Protein AF-A0A2R6CRS8-F1 (afdb_monomer_lite)

Secondary structure (DSSP, 8-state):
--HHHHHHHHHHHHTS-HHHHGGGHHHHHHHHT-S-HHHHHHHHHHHHHHHHH-HHHHGGGHHHHHTTTT-TTTHHHHHHHHHHHHHH-HHHHHTTHHHHHTTTTS-HHHHHHHHHHHHHHHHHHGGGT-SHHHHHHHHHGGG-S-HHHHHHHHHHHHHHHHH-HHHHHTTHHHHHGGGG-SSHHHHHHHHHHHHHHHTT--HHHHHTHHHHHHHHHSS-HHHHHHHHHHHHHHHHGGGT--HHHHHHHHHGGG-S-HHHHHHHHHHHHHHHHH-HHHHGGGHHHHHHHTT-S-HHHHHHHHHHHHHHHHH-HHHHHHHHHHHHHHHH-TTTSS---SS-HHHHHHHTT-TTS-HHHHHTTTTTS------PPPP------HHHHHHHHHHHHHHHHHHHHHHHHHT-TT-PPPS------GGGS-----S-----S--TTTHHHHHHHHHHHGGGSS------------------------

Structure (mmCIF, N/CA/C/O backbone):
data_AF-A0A2R6CRS8-F1
#
_entry.id   AF-A0A2R6CRS8-F1
#
loop_
_atom_site.group_PDB
_atom_site.id
_atom_site.type_symbol
_atom_site.label_atom_id
_atom_site.label_alt_id
_atom_site.label_comp_id
_atom_site.label_asym_id
_atom_site.label_entity_id
_atom_site.label_seq_id
_atom_site.pdbx_PDB_ins_code
_atom_site.Cartn_x
_atom_site.Cartn_y
_atom_site.Cartn_z
_atom_site.occupancy
_atom_site.B_iso_or_equiv
_atom_site.auth_seq_id
_atom_site.auth_comp_id
_atom_site.auth_asym_id
_atom_site.auth_atom_id
_atom_site.pdbx_PDB_model_num
ATOM 1 N N . MET A 1 1 ? 23.807 -3.954 -45.422 1.00 42.84 1 MET A N 1
ATOM 2 C CA . MET A 1 1 ? 25.279 -4.077 -45.548 1.00 42.84 1 MET A CA 1
ATOM 3 C C . MET A 1 1 ? 25.972 -2.813 -45.016 1.00 42.84 1 MET A C 1
ATOM 5 O O . MET A 1 1 ? 26.896 -2.322 -45.645 1.00 42.84 1 MET A O 1
ATOM 9 N N . ASP A 1 2 ? 25.544 -2.309 -43.849 1.00 54.00 2 ASP A N 1
ATOM 10 C CA . ASP A 1 2 ? 26.204 -1.188 -43.146 1.00 54.00 2 ASP A CA 1
ATOM 11 C C . ASP A 1 2 ? 26.157 -1.371 -41.610 1.00 54.00 2 ASP A C 1
ATOM 13 O O . ASP A 1 2 ? 26.071 -0.426 -40.834 1.00 54.00 2 ASP A O 1
ATOM 17 N N . THR A 1 3 ? 26.162 -2.630 -41.156 1.00 57.16 3 THR A N 1
ATOM 18 C CA . THR A 1 3 ? 26.151 -2.992 -39.726 1.00 57.16 3 THR A CA 1
ATOM 19 C C . THR A 1 3 ? 27.452 -2.573 -39.031 1.00 57.16 3 THR A C 1
ATOM 21 O O . THR A 1 3 ? 27.428 -2.092 -37.903 1.00 57.16 3 THR A O 1
ATOM 24 N N . ASN A 1 4 ? 28.584 -2.619 -39.746 1.00 68.69 4 ASN A N 1
ATOM 25 C CA . ASN A 1 4 ? 29.883 -2.186 -39.218 1.00 68.69 4 ASN A CA 1
ATOM 26 C C . ASN A 1 4 ? 29.952 -0.684 -38.888 1.00 68.69 4 ASN A C 1
ATOM 28 O O . ASN A 1 4 ? 30.675 -0.312 -37.968 1.00 68.69 4 ASN A O 1
ATOM 32 N N . GLY A 1 5 ? 29.235 0.179 -39.620 1.00 87.19 5 GLY A N 1
ATOM 33 C CA . GLY A 1 5 ? 29.250 1.624 -39.374 1.00 87.19 5 GLY A CA 1
ATOM 34 C C . GLY A 1 5 ? 28.521 2.000 -38.084 1.00 87.19 5 GLY A C 1
ATOM 35 O O . GLY A 1 5 ? 29.051 2.750 -37.266 1.00 87.19 5 GLY A O 1
ATOM 36 N N . ARG A 1 6 ? 27.332 1.424 -37.868 1.00 90.00 6 ARG A N 1
ATOM 37 C CA . ARG A 1 6 ? 26.529 1.660 -36.657 1.00 90.00 6 ARG A CA 1
ATOM 38 C C . ARG A 1 6 ? 27.165 1.062 -35.404 1.00 90.00 6 ARG A C 1
ATOM 40 O O . ARG A 1 6 ? 27.171 1.729 -34.376 1.00 90.00 6 ARG A O 1
ATOM 47 N N . GLY A 1 7 ? 27.759 -0.131 -35.509 1.00 93.25 7 GLY A N 1
ATOM 48 C CA . GLY A 1 7 ? 28.529 -0.744 -34.419 1.00 93.25 7 GLY A CA 1
ATOM 49 C C . GLY A 1 7 ? 29.692 0.138 -33.960 1.00 93.25 7 GLY A C 1
ATOM 50 O O . GLY A 1 7 ? 29.780 0.496 -32.793 1.00 93.25 7 GLY A O 1
ATOM 51 N N . HIS A 1 8 ? 30.530 0.595 -34.896 1.00 94.12 8 HIS A N 1
ATOM 52 C CA . HIS A 1 8 ? 31.621 1.512 -34.554 1.00 94.12 8 HIS A CA 1
ATOM 53 C C . HIS A 1 8 ? 31.106 2.825 -33.952 1.00 94.12 8 HIS A C 1
ATOM 55 O O . HIS A 1 8 ? 31.715 3.385 -33.043 1.00 94.12 8 HIS A O 1
ATOM 61 N N . ARG A 1 9 ? 29.976 3.334 -34.455 1.00 96.06 9 ARG A N 1
ATOM 62 C CA . ARG A 1 9 ? 29.412 4.592 -33.977 1.00 96.06 9 ARG A CA 1
ATOM 63 C C . ARG A 1 9 ? 28.880 4.496 -32.550 1.00 96.06 9 ARG A C 1
ATOM 65 O O . ARG A 1 9 ? 29.145 5.401 -31.764 1.00 96.06 9 ARG A O 1
ATOM 72 N N . VAL A 1 10 ? 28.172 3.423 -32.198 1.00 96.69 10 VAL A N 1
ATOM 73 C CA . VAL A 1 10 ? 27.694 3.245 -30.819 1.00 96.69 10 VAL A CA 1
ATOM 74 C C . VAL A 1 10 ? 28.866 3.072 -29.845 1.00 96.69 10 VAL A C 1
ATOM 76 O O . VAL A 1 10 ? 28.826 3.616 -28.745 1.00 96.69 10 VAL A O 1
ATOM 79 N N . ASP A 1 11 ? 29.968 2.445 -30.276 1.00 97.00 11 ASP A N 1
ATOM 80 C CA . ASP A 1 11 ? 31.195 2.346 -29.475 1.00 97.00 11 ASP A CA 1
ATOM 81 C C . ASP A 1 11 ? 31.885 3.707 -29.278 1.00 97.00 11 ASP A C 1
ATOM 83 O O . ASP A 1 11 ? 32.379 4.005 -28.188 1.00 97.00 11 ASP A O 1
ATOM 87 N N . GLU A 1 12 ? 31.899 4.570 -30.302 1.00 96.88 12 GLU A N 1
ATOM 88 C CA . GLU A 1 12 ? 32.390 5.947 -30.165 1.00 96.88 12 GLU A CA 1
ATOM 89 C C . GLU A 1 12 ? 31.556 6.750 -29.164 1.00 96.88 12 GLU A C 1
ATOM 91 O O . GLU A 1 12 ? 32.117 7.474 -28.338 1.00 96.88 12 GLU A O 1
ATOM 96 N N . LEU A 1 13 ? 30.227 6.626 -29.232 1.00 97.06 13 LEU A N 1
ATOM 97 C CA . LEU A 1 13 ? 29.319 7.290 -28.296 1.00 97.06 13 LEU A CA 1
ATOM 98 C C . LEU A 1 13 ? 29.520 6.766 -26.872 1.00 97.06 13 LEU A C 1
ATOM 100 O O . LEU A 1 13 ? 29.552 7.562 -25.936 1.00 97.06 13 LEU A O 1
ATOM 104 N N . ALA A 1 14 ? 29.763 5.464 -26.711 1.00 96.62 14 ALA A N 1
ATOM 105 C CA . ALA A 1 14 ? 30.036 4.853 -25.415 1.00 96.62 14 ALA A CA 1
ATOM 106 C C . ALA A 1 14 ? 31.331 5.346 -24.748 1.00 96.62 14 ALA A C 1
ATOM 108 O O . ALA A 1 14 ? 31.495 5.207 -23.538 1.00 96.62 14 ALA A O 1
ATOM 109 N N . ALA A 1 15 ? 32.259 5.930 -25.511 1.00 96.62 15 ALA A N 1
ATOM 110 C CA . ALA A 1 15 ? 33.464 6.547 -24.964 1.00 96.62 15 ALA A CA 1
ATOM 111 C C . ALA A 1 15 ? 33.233 7.980 -24.435 1.00 96.62 15 ALA A C 1
ATOM 113 O O . ALA A 1 15 ? 34.149 8.580 -23.861 1.00 96.62 15 ALA A O 1
ATOM 114 N N . LEU A 1 16 ? 32.045 8.561 -24.644 1.00 95.81 16 LEU A N 1
ATOM 115 C CA . LEU A 1 16 ? 31.703 9.903 -24.176 1.00 95.81 16 LEU A CA 1
ATOM 116 C C . LEU A 1 16 ? 31.185 9.880 -22.728 1.00 95.81 16 LEU A C 1
ATOM 118 O O . LEU A 1 16 ? 30.470 8.962 -22.341 1.00 95.81 16 LEU A O 1
ATOM 122 N N . PRO A 1 17 ? 31.478 10.916 -21.918 1.00 94.06 17 PRO A N 1
ATOM 123 C CA . PRO A 1 17 ? 30.814 11.082 -20.629 1.00 94.06 17 PRO A CA 1
ATOM 124 C C . PRO A 1 17 ? 29.327 11.450 -20.822 1.00 94.06 17 PRO A C 1
ATOM 126 O O . PRO A 1 17 ? 29.015 12.137 -21.805 1.00 94.06 17 PRO A O 1
ATOM 129 N N . PRO A 1 18 ? 28.431 11.132 -19.864 1.00 91.31 18 PRO A N 1
ATOM 130 C CA . PRO A 1 18 ? 26.984 11.376 -19.984 1.00 91.31 18 PRO A CA 1
ATOM 131 C C . PRO A 1 18 ? 26.621 12.823 -20.348 1.00 91.31 18 PRO A C 1
ATOM 133 O O . PRO A 1 18 ? 25.817 13.069 -21.247 1.00 91.31 18 PRO A O 1
ATOM 136 N N . SER A 1 19 ? 27.330 13.795 -19.765 1.00 92.38 19 SER A N 1
ATOM 137 C CA . SER A 1 19 ? 27.177 15.230 -20.076 1.00 92.38 19 SER A CA 1
ATOM 138 C C . SER A 1 19 ? 27.367 15.622 -21.546 1.00 92.38 19 SER A C 1
ATOM 140 O O . SER A 1 19 ? 26.847 16.657 -21.958 1.00 92.38 19 SER A O 1
ATOM 142 N N . ARG A 1 20 ? 28.120 14.837 -22.327 1.00 95.62 20 ARG A N 1
ATOM 143 C CA . ARG A 1 20 ? 28.264 15.009 -23.784 1.00 95.62 20 ARG A CA 1
ATOM 144 C C . ARG A 1 20 ? 27.374 14.052 -24.559 1.00 95.62 20 ARG A C 1
ATOM 146 O O . ARG A 1 20 ? 26.900 14.411 -25.627 1.00 95.62 20 ARG A O 1
ATOM 153 N N . LEU A 1 21 ? 27.155 12.853 -24.028 1.00 95.88 21 LEU A N 1
ATOM 154 C CA . LEU A 1 21 ? 26.283 11.856 -24.635 1.00 95.88 21 LEU A CA 1
ATOM 155 C C . LEU A 1 21 ? 24.846 12.375 -24.795 1.00 95.88 21 LEU A C 1
ATOM 157 O O . LEU A 1 21 ? 24.223 12.105 -25.815 1.00 95.88 21 LEU A O 1
ATOM 161 N N . ARG A 1 22 ? 24.358 13.196 -23.853 1.00 96.00 22 ARG A N 1
ATOM 162 C CA . ARG A 1 22 ? 23.029 13.829 -23.938 1.00 96.00 22 ARG A CA 1
ATOM 163 C C . ARG A 1 22 ? 22.803 14.628 -25.226 1.00 96.00 22 ARG A C 1
ATOM 165 O O . ARG A 1 22 ? 21.692 14.659 -25.739 1.00 96.00 22 ARG A O 1
ATOM 172 N N . ASP A 1 23 ? 23.859 15.229 -25.781 1.00 96.88 23 ASP A N 1
ATOM 173 C CA . ASP A 1 23 ? 23.777 16.012 -27.022 1.00 96.88 23 ASP A CA 1
ATOM 174 C C . ASP A 1 23 ? 23.562 15.104 -28.256 1.00 96.88 23 ASP A C 1
ATOM 176 O O . ASP A 1 23 ? 23.258 15.590 -29.346 1.00 96.88 23 ASP A O 1
ATOM 180 N N . HIS A 1 24 ? 23.692 13.784 -28.078 1.00 96.75 24 HIS A N 1
ATOM 181 C CA . HIS A 1 24 ? 23.498 12.734 -29.077 1.00 96.75 24 HIS A CA 1
ATOM 182 C C . HIS A 1 24 ? 22.247 11.876 -28.816 1.00 96.75 24 HIS A C 1
ATOM 184 O O . HIS A 1 24 ? 22.113 10.813 -29.416 1.00 96.75 24 HIS A O 1
ATOM 190 N N . ALA A 1 25 ? 21.310 12.313 -27.966 1.00 95.56 25 ALA A N 1
ATOM 191 C CA . ALA A 1 25 ? 20.121 11.526 -27.617 1.00 95.56 25 ALA A CA 1
ATOM 192 C C . ALA A 1 25 ? 19.323 11.058 -28.850 1.00 95.56 25 ALA A C 1
ATOM 194 O O . ALA A 1 25 ? 19.067 9.868 -29.002 1.00 95.56 25 ALA A O 1
ATOM 195 N N . SER A 1 26 ? 19.025 11.958 -29.794 1.00 96.00 26 SER A N 1
ATOM 196 C CA . SER A 1 26 ? 18.322 11.593 -31.038 1.00 96.00 26 SER A CA 1
ATOM 197 C C . SER A 1 26 ? 19.063 10.528 -31.858 1.00 96.00 26 SER A C 1
ATOM 199 O O . SER A 1 26 ? 18.422 9.696 -32.488 1.00 96.00 26 SER A O 1
ATOM 201 N N . GLU A 1 27 ? 20.400 10.536 -31.844 1.00 97.06 27 GLU A N 1
ATOM 202 C CA . GLU A 1 27 ? 21.208 9.523 -32.531 1.00 97.06 27 GLU A CA 1
ATOM 203 C C . GLU A 1 27 ? 21.119 8.165 -31.816 1.00 97.06 27 GLU A C 1
ATOM 205 O O . GLU A 1 27 ? 21.070 7.130 -32.477 1.00 97.06 27 GLU A O 1
ATOM 210 N N . LEU A 1 28 ? 21.031 8.149 -30.480 1.00 97.25 28 LEU A N 1
ATOM 211 C CA . LEU A 1 28 ? 20.772 6.923 -29.717 1.00 97.25 28 LEU A CA 1
ATOM 212 C C . LEU A 1 28 ? 19.393 6.329 -30.039 1.00 97.25 28 LEU A C 1
ATOM 214 O O . LEU A 1 28 ? 19.295 5.112 -30.177 1.00 97.25 28 LEU A O 1
ATOM 218 N N . GLY A 1 29 ? 18.360 7.156 -30.240 1.00 96.19 29 GLY A N 1
ATOM 219 C CA . GLY A 1 29 ? 17.036 6.695 -30.689 1.00 96.19 29 GLY A CA 1
ATOM 220 C C . GLY A 1 29 ? 17.081 5.960 -32.036 1.00 96.19 29 GLY A C 1
ATOM 221 O O . GLY A 1 29 ? 16.551 4.854 -32.178 1.00 96.19 29 GLY A O 1
ATOM 222 N N . ASP A 1 30 ? 17.814 6.511 -33.009 1.00 96.44 30 ASP A N 1
ATOM 223 C CA . ASP A 1 30 ? 18.028 5.856 -34.307 1.00 96.44 30 ASP A CA 1
ATOM 224 C C . ASP A 1 30 ? 18.774 4.513 -34.165 1.00 96.44 30 ASP A C 1
ATOM 226 O O . ASP A 1 30 ? 18.498 3.554 -34.896 1.00 96.44 30 ASP A O 1
ATOM 230 N N . LEU A 1 31 ? 19.727 4.428 -33.228 1.00 96.81 31 LEU A N 1
ATOM 231 C CA . LEU A 1 31 ? 20.502 3.213 -32.957 1.00 96.81 31 LEU A CA 1
ATOM 232 C C . LEU A 1 31 ? 19.682 2.143 -32.216 1.00 96.81 31 LEU A C 1
ATOM 234 O O . LEU A 1 31 ? 19.836 0.961 -32.525 1.00 96.81 31 LEU A O 1
ATOM 238 N N . LEU A 1 32 ? 18.761 2.532 -31.329 1.00 95.94 32 LEU A N 1
ATOM 239 C CA . LEU A 1 32 ? 17.787 1.624 -30.703 1.00 95.94 32 LEU A CA 1
ATOM 240 C C . LEU A 1 32 ? 16.863 0.955 -31.732 1.00 95.94 32 LEU A C 1
ATOM 242 O O . LEU A 1 32 ? 16.411 -0.174 -31.534 1.00 95.94 32 LEU A O 1
ATOM 246 N N . SER A 1 33 ? 16.618 1.621 -32.859 1.00 93.50 33 SER A N 1
ATOM 247 C CA . SER A 1 33 ? 15.829 1.095 -33.980 1.00 93.50 33 SER A CA 1
ATOM 248 C C . SER A 1 33 ? 16.665 0.292 -34.994 1.00 93.50 33 SER A C 1
ATOM 250 O O . SER A 1 33 ? 16.203 -0.008 -36.097 1.00 93.50 33 SER A O 1
ATOM 252 N N . SER A 1 34 ? 17.926 -0.023 -34.678 1.00 94.12 34 SER A N 1
ATOM 253 C CA . SER A 1 34 ? 18.811 -0.792 -35.559 1.00 94.12 34 SER A CA 1
ATOM 254 C C . SER A 1 34 ? 18.384 -2.258 -35.672 1.00 94.12 34 SER A C 1
ATOM 256 O O . SER A 1 34 ? 17.969 -2.858 -34.698 1.00 94.12 34 SER A O 1
ATOM 258 N N . GLU A 1 35 ? 18.572 -2.885 -36.837 1.00 91.31 35 GLU A N 1
ATOM 259 C CA . GLU A 1 35 ? 18.351 -4.336 -37.006 1.00 91.31 35 GLU A CA 1
ATOM 260 C C . GLU A 1 35 ? 19.465 -5.197 -36.375 1.00 91.31 35 GLU A C 1
ATOM 262 O O . GLU A 1 35 ? 19.386 -6.423 -36.391 1.00 91.31 35 GLU A O 1
ATOM 267 N N . ASP A 1 36 ? 20.541 -4.569 -35.890 1.00 94.06 36 ASP A N 1
ATOM 268 C CA . ASP A 1 36 ? 21.691 -5.245 -35.287 1.00 94.06 36 ASP A CA 1
ATOM 269 C C . ASP A 1 36 ? 21.531 -5.318 -33.755 1.00 94.06 36 ASP A C 1
ATOM 271 O O . ASP A 1 36 ? 21.625 -4.268 -33.107 1.00 94.06 36 ASP A O 1
ATOM 275 N N . PRO A 1 37 ? 21.350 -6.519 -33.163 1.00 93.38 37 PRO A N 1
ATOM 276 C CA . PRO A 1 37 ? 21.131 -6.673 -31.724 1.00 93.38 37 PRO A CA 1
ATOM 277 C C . PRO A 1 37 ? 22.270 -6.119 -30.864 1.00 93.38 37 PRO A C 1
ATOM 279 O O . PRO A 1 37 ? 22.022 -5.609 -29.774 1.00 93.38 37 PRO A O 1
ATOM 282 N N . TYR A 1 38 ? 23.517 -6.171 -31.356 1.00 94.44 38 TYR A N 1
ATOM 283 C CA . TYR A 1 38 ? 24.654 -5.576 -30.647 1.00 94.44 38 TYR A CA 1
ATOM 284 C C . TYR A 1 38 ? 24.479 -4.064 -30.526 1.00 94.44 38 TYR A C 1
ATOM 286 O O . TYR A 1 38 ? 24.666 -3.494 -29.456 1.00 94.44 38 TYR A O 1
ATOM 294 N N . VAL A 1 39 ? 24.082 -3.418 -31.625 1.00 96.50 39 VAL A N 1
ATOM 295 C CA . VAL A 1 39 ? 23.875 -1.968 -31.659 1.00 96.50 39 VAL A CA 1
ATOM 296 C C . VAL A 1 39 ? 22.712 -1.568 -30.757 1.00 96.50 39 VAL A C 1
ATOM 298 O O . VAL A 1 39 ? 22.848 -0.594 -30.025 1.00 96.50 39 VAL A O 1
ATOM 301 N N . GLN A 1 40 ? 21.603 -2.314 -30.781 1.00 95.94 40 GLN A N 1
ATOM 302 C CA . GLN A 1 40 ? 20.441 -2.024 -29.936 1.00 95.94 40 GLN A CA 1
ATOM 303 C C . GLN A 1 40 ? 20.773 -2.165 -28.451 1.00 95.94 40 GLN A C 1
ATOM 305 O O . GLN A 1 40 ? 20.526 -1.235 -27.691 1.00 95.94 40 GLN A O 1
ATOM 310 N N . SER A 1 41 ? 21.387 -3.284 -28.054 1.00 96.38 41 SER A N 1
ATOM 311 C CA . SER A 1 41 ? 21.790 -3.523 -26.665 1.00 96.38 41 SER A CA 1
ATOM 312 C C . SER A 1 41 ? 22.776 -2.466 -26.189 1.00 96.38 41 SER A C 1
ATOM 314 O O . SER A 1 41 ? 22.548 -1.823 -25.167 1.00 96.38 41 SER A O 1
ATOM 316 N N . ARG A 1 42 ? 23.810 -2.176 -26.986 1.00 97.38 42 ARG A N 1
ATOM 317 C CA . ARG A 1 42 ? 24.795 -1.158 -26.623 1.00 97.38 42 ARG A CA 1
ATOM 318 C C . ARG A 1 42 ? 24.185 0.242 -26.545 1.00 97.38 42 ARG A C 1
ATOM 320 O O . ARG A 1 42 ? 24.579 1.022 -25.687 1.00 97.38 42 ARG A O 1
ATOM 327 N N . ALA A 1 43 ? 23.235 0.577 -27.418 1.00 97.88 43 ALA A N 1
ATOM 328 C CA . ALA A 1 43 ? 22.517 1.846 -27.351 1.00 97.88 43 ALA A CA 1
ATOM 329 C C . ALA A 1 43 ? 21.602 1.917 -26.119 1.00 97.88 43 ALA A C 1
ATOM 331 O O . ALA A 1 43 ? 21.568 2.956 -25.466 1.00 97.88 43 ALA A O 1
ATOM 332 N N . MET A 1 44 ? 20.917 0.825 -25.768 1.00 98.06 44 MET A N 1
ATOM 333 C CA . MET A 1 44 ? 20.068 0.753 -24.578 1.00 98.06 44 MET A CA 1
ATOM 334 C C . MET A 1 44 ? 20.881 0.941 -23.295 1.00 98.06 44 MET A C 1
ATOM 336 O O . MET A 1 44 ? 20.515 1.781 -22.482 1.00 98.06 44 MET A O 1
ATOM 340 N N . GLU A 1 45 ? 22.038 0.285 -23.157 1.00 97.19 45 GLU A N 1
ATOM 341 C CA . GLU A 1 45 ? 22.951 0.487 -22.017 1.00 97.19 45 GLU A CA 1
ATOM 342 C C . GLU A 1 45 ? 23.332 1.970 -21.835 1.00 97.19 45 GLU A C 1
ATOM 344 O O . GLU A 1 45 ? 23.377 2.496 -20.720 1.00 97.19 45 GLU A O 1
ATOM 349 N N . LEU A 1 46 ? 23.593 2.672 -22.943 1.00 98.12 46 LEU A N 1
ATOM 350 C CA . LEU A 1 46 ? 23.893 4.104 -22.927 1.00 98.12 46 LEU A CA 1
ATOM 351 C C . LEU A 1 46 ? 22.680 4.947 -22.527 1.00 98.12 46 LEU A C 1
ATOM 353 O O . LEU A 1 46 ? 22.842 5.943 -21.822 1.00 98.12 46 LEU A O 1
ATOM 357 N N . VAL A 1 47 ? 21.480 4.555 -22.954 1.00 98.19 47 VAL A N 1
ATOM 358 C CA . VAL A 1 47 ? 20.227 5.220 -22.585 1.00 98.19 47 VAL A CA 1
ATOM 359 C C . VAL A 1 47 ? 19.887 4.998 -21.109 1.00 98.19 47 VAL A C 1
ATOM 361 O O . VAL A 1 47 ? 19.475 5.957 -20.457 1.00 98.19 47 VAL A O 1
ATOM 364 N N . VAL A 1 48 ? 20.141 3.809 -20.550 1.00 97.31 48 VAL A N 1
ATOM 365 C CA . VAL A 1 48 ? 20.020 3.531 -19.107 1.00 97.31 48 VAL A CA 1
ATOM 366 C C . VAL A 1 48 ? 20.885 4.507 -18.314 1.00 97.31 48 VAL A C 1
ATOM 368 O O . VAL A 1 48 ? 20.354 5.277 -17.514 1.00 97.31 48 VAL A O 1
ATOM 371 N N . GLY A 1 49 ? 22.190 4.571 -18.602 1.00 96.06 49 GLY A N 1
ATOM 372 C CA . GLY A 1 49 ? 23.093 5.499 -17.909 1.00 96.06 49 GLY A CA 1
ATOM 373 C C . GLY A 1 49 ? 22.725 6.973 -18.120 1.00 96.06 49 GLY A C 1
ATOM 374 O O . GLY A 1 49 ? 22.846 7.790 -17.207 1.00 96.06 49 GLY A O 1
ATOM 375 N N . LEU A 1 50 ? 22.223 7.329 -19.307 1.00 96.56 50 LEU A N 1
ATOM 376 C CA . LEU A 1 50 ? 21.757 8.686 -19.580 1.00 96.56 50 LEU A CA 1
ATOM 377 C C . LEU A 1 50 ? 20.489 9.031 -18.790 1.00 96.56 50 LEU A C 1
ATOM 379 O O . LEU A 1 50 ? 20.353 10.174 -18.365 1.00 96.56 50 LEU A O 1
ATOM 383 N N . SER A 1 51 ? 19.594 8.069 -18.560 1.00 96.38 51 SER A N 1
ATOM 384 C CA . SER A 1 51 ? 18.358 8.289 -17.802 1.00 96.38 51 SER A CA 1
ATOM 385 C C . SER A 1 51 ? 18.622 8.633 -16.335 1.00 96.38 51 SER A C 1
ATOM 387 O O . SER A 1 51 ? 17.869 9.404 -15.752 1.00 96.38 51 SER A O 1
ATOM 389 N N . GLU A 1 52 ? 19.715 8.133 -15.754 1.00 93.25 52 GLU A N 1
ATOM 390 C CA . GLU A 1 52 ? 20.085 8.405 -14.360 1.00 93.25 52 GLU A CA 1
ATOM 391 C C . GLU A 1 52 ? 20.720 9.795 -14.174 1.00 93.25 52 GLU A C 1
ATOM 393 O O . GLU A 1 52 ? 20.497 10.451 -13.157 1.00 93.25 52 GLU A O 1
ATOM 398 N N . GLU A 1 53 ? 21.518 10.265 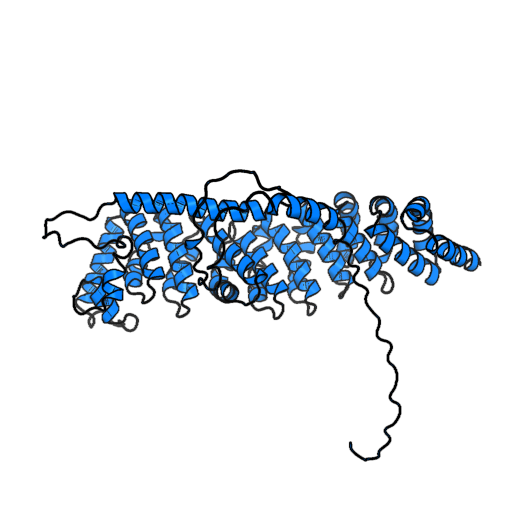-15.142 1.00 94.56 53 GLU A N 1
ATOM 399 C CA . GLU A 1 53 ? 22.248 11.541 -15.031 1.00 94.56 53 GLU A CA 1
ATOM 400 C C . GLU A 1 53 ? 21.563 12.720 -15.746 1.00 94.56 53 GLU A C 1
ATOM 402 O O . GLU A 1 53 ? 21.687 13.875 -15.322 1.00 94.56 53 GLU A O 1
ATOM 407 N N . HIS A 1 54 ? 20.869 12.445 -16.851 1.00 95.38 54 HIS A N 1
ATOM 408 C CA . HIS A 1 54 ? 20.236 13.421 -17.744 1.00 95.38 54 HIS A CA 1
ATOM 409 C C . HIS A 1 54 ? 18.880 12.909 -18.267 1.00 95.38 54 HIS A C 1
ATOM 411 O O . HIS A 1 54 ? 18.701 12.743 -19.481 1.00 95.38 54 HIS A O 1
ATOM 417 N N . PRO A 1 55 ? 17.902 12.663 -17.376 1.00 95.38 55 PRO A N 1
ATOM 418 C CA . PRO A 1 55 ? 16.601 12.120 -17.760 1.00 95.38 55 PRO A CA 1
ATOM 419 C C . PRO A 1 55 ? 15.844 13.021 -18.745 1.00 95.38 55 PRO A C 1
ATOM 421 O O . PRO A 1 55 ? 15.096 12.514 -19.576 1.00 95.38 55 PRO A O 1
ATOM 424 N N . ASP A 1 56 ? 16.096 14.336 -18.739 1.00 95.25 56 ASP A N 1
ATOM 425 C CA . ASP A 1 56 ? 15.543 15.292 -19.707 1.00 95.25 56 ASP A CA 1
ATOM 426 C C . ASP A 1 56 ? 15.863 14.925 -21.163 1.00 95.25 56 ASP A C 1
ATOM 428 O O . ASP A 1 56 ? 15.014 15.094 -22.036 1.00 95.25 56 ASP A O 1
ATOM 432 N N . ALA A 1 57 ? 17.055 14.383 -21.421 1.00 95.50 57 ALA A N 1
ATOM 433 C CA . ALA A 1 57 ? 17.478 13.981 -22.759 1.00 95.50 57 ALA A CA 1
ATOM 434 C C . ALA A 1 57 ? 16.828 12.668 -23.227 1.00 95.50 57 ALA A C 1
ATOM 436 O O . ALA A 1 57 ? 16.725 12.431 -24.429 1.00 95.50 57 ALA A O 1
ATOM 437 N N . VAL A 1 58 ? 16.386 11.818 -22.295 1.00 97.38 58 VAL A N 1
ATOM 438 C CA . VAL A 1 58 ? 15.782 10.510 -22.604 1.00 97.38 58 VAL A CA 1
ATOM 439 C C . VAL A 1 58 ? 14.266 10.605 -22.786 1.00 97.38 58 VAL A C 1
ATOM 441 O O . VAL A 1 58 ? 13.678 9.757 -23.449 1.00 97.38 58 VAL A O 1
ATOM 444 N N . VAL A 1 59 ? 13.616 11.658 -22.278 1.00 96.50 59 VAL A N 1
ATOM 445 C CA . VAL A 1 59 ? 12.166 11.877 -22.464 1.00 96.50 59 VAL A CA 1
ATOM 446 C C . VAL A 1 59 ? 11.764 11.864 -23.940 1.00 96.50 59 VAL A C 1
ATOM 448 O O . VAL A 1 59 ? 10.722 11.302 -24.284 1.00 96.50 59 VAL A O 1
ATOM 451 N N . ASP A 1 60 ? 12.594 12.440 -24.810 1.00 93.56 60 ASP A N 1
ATOM 452 C CA . ASP A 1 60 ? 12.348 12.474 -26.255 1.00 93.56 60 ASP A CA 1
ATOM 453 C C . ASP A 1 60 ? 12.547 11.105 -26.932 1.00 93.56 60 ASP A C 1
ATOM 455 O O . ASP A 1 60 ? 12.094 10.927 -28.057 1.00 93.56 60 ASP A O 1
ATOM 459 N N . LEU A 1 61 ? 13.169 10.139 -26.244 1.00 96.69 61 LEU A N 1
ATOM 460 C CA . LEU A 1 61 ? 13.413 8.767 -26.716 1.00 96.69 61 LEU A CA 1
ATOM 461 C C . LEU A 1 61 ? 12.392 7.757 -26.180 1.00 96.69 61 LEU A C 1
ATOM 463 O O . LEU A 1 61 ? 12.552 6.548 -26.344 1.00 96.69 61 LEU A O 1
ATOM 467 N N . LEU A 1 62 ? 11.360 8.2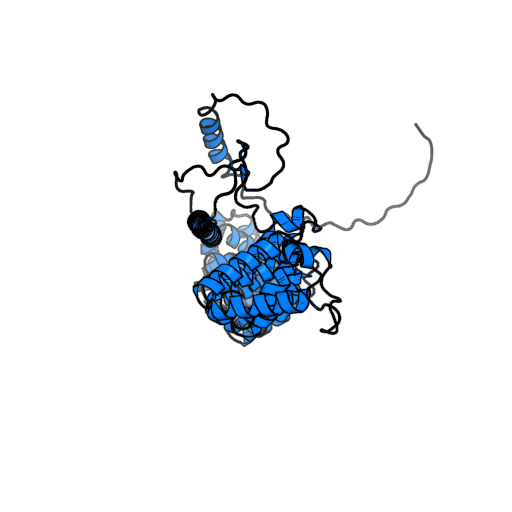20 -25.469 1.00 96.81 62 LEU A N 1
ATOM 468 C CA . LEU A 1 62 ? 10.415 7.332 -24.795 1.00 96.81 62 LEU A CA 1
ATOM 469 C C . LEU A 1 62 ? 9.671 6.401 -25.761 1.00 96.81 62 LEU A C 1
ATOM 471 O O . LEU A 1 62 ? 9.293 5.308 -25.350 1.00 96.81 62 LEU A O 1
ATOM 475 N N . ASP A 1 63 ? 9.440 6.799 -27.012 1.00 96.75 63 ASP A N 1
ATOM 476 C CA . ASP A 1 63 ? 8.768 5.932 -27.989 1.00 96.75 63 ASP A CA 1
ATOM 477 C C . ASP A 1 63 ? 9.683 4.779 -28.422 1.00 96.75 63 ASP A C 1
ATOM 479 O O . ASP A 1 63 ? 9.252 3.627 -28.450 1.00 96.75 63 ASP A O 1
ATOM 483 N N . GLU A 1 64 ? 10.962 5.063 -28.664 1.00 97.38 64 GLU A N 1
ATOM 484 C CA . GLU A 1 64 ? 11.984 4.070 -28.991 1.00 97.38 64 GLU A CA 1
ATOM 485 C C . GLU A 1 64 ? 12.257 3.137 -27.807 1.00 97.38 64 GLU A C 1
ATOM 487 O O . GLU A 1 64 ? 12.352 1.928 -27.993 1.00 97.38 64 GLU A O 1
ATOM 492 N N . VAL A 1 65 ? 12.335 3.673 -26.584 1.00 97.81 65 VAL A N 1
ATOM 493 C CA . VAL A 1 65 ? 12.526 2.880 -25.359 1.00 97.81 65 VAL A CA 1
ATOM 494 C C . VAL A 1 65 ? 11.322 1.973 -25.110 1.00 97.81 65 VAL A C 1
ATOM 496 O O . VAL A 1 65 ? 11.482 0.772 -24.905 1.00 97.81 65 VAL A O 1
ATOM 499 N N . THR A 1 66 ? 10.101 2.517 -25.153 1.00 97.31 66 THR A N 1
ATOM 500 C CA . THR A 1 66 ? 8.894 1.733 -24.837 1.00 97.31 66 THR A CA 1
ATOM 501 C C . THR A 1 66 ? 8.576 0.664 -25.881 1.00 97.31 66 THR A C 1
ATOM 503 O O . THR A 1 66 ? 7.936 -0.332 -25.542 1.00 97.31 66 THR A O 1
ATOM 506 N N . ALA A 1 67 ? 9.071 0.804 -27.115 1.00 95.75 67 ALA A N 1
ATOM 507 C CA . ALA A 1 67 ? 8.986 -0.241 -28.135 1.00 95.75 67 ALA A CA 1
ATOM 508 C C . ALA A 1 67 ? 9.712 -1.541 -27.734 1.00 95.75 67 ALA A C 1
ATOM 510 O O . ALA A 1 67 ? 9.349 -2.608 -28.228 1.00 95.75 67 ALA A O 1
ATOM 511 N N . HIS A 1 68 ? 10.686 -1.461 -26.820 1.00 96.06 68 HIS A N 1
ATOM 512 C CA . HIS A 1 68 ? 11.486 -2.596 -26.349 1.00 96.06 68 HIS A CA 1
ATOM 513 C C . HIS A 1 68 ? 10.978 -3.229 -25.050 1.00 96.06 68 HIS A C 1
ATOM 515 O O . HIS A 1 68 ? 11.549 -4.217 -24.611 1.00 96.06 68 HIS A O 1
ATOM 521 N N . LEU A 1 69 ? 9.892 -2.732 -24.444 1.00 95.06 69 LEU A N 1
ATOM 522 C CA . LEU A 1 69 ? 9.378 -3.266 -23.169 1.00 95.06 69 LEU A CA 1
ATOM 523 C C . LEU A 1 69 ? 9.028 -4.762 -23.221 1.00 95.06 69 LEU A C 1
ATOM 525 O O . LEU A 1 69 ? 9.195 -5.467 -22.233 1.00 95.06 69 LEU A O 1
ATOM 529 N N . GLY A 1 70 ? 8.536 -5.240 -24.367 1.00 90.88 70 GLY A N 1
ATOM 530 C CA . GLY A 1 70 ? 8.215 -6.656 -24.586 1.00 90.88 70 GLY A CA 1
ATOM 531 C C . GLY A 1 70 ? 9.374 -7.488 -25.142 1.00 90.88 70 GLY A C 1
ATOM 532 O O . GLY A 1 70 ? 9.175 -8.654 -25.484 1.00 90.88 70 GLY A O 1
ATOM 533 N N . ASP A 1 71 ? 10.561 -6.900 -25.302 1.00 88.44 71 ASP A N 1
ATOM 534 C CA . ASP A 1 71 ? 11.739 -7.599 -25.808 1.00 88.44 71 ASP A CA 1
ATOM 535 C C . ASP A 1 71 ? 12.398 -8.416 -24.686 1.00 88.44 71 ASP A C 1
ATOM 537 O O . ASP A 1 71 ? 12.741 -7.888 -23.634 1.00 88.44 71 ASP A O 1
ATOM 541 N N . GLY A 1 72 ? 12.620 -9.715 -24.901 1.00 83.06 72 GLY A N 1
ATOM 542 C CA . GLY A 1 72 ? 13.216 -10.583 -23.876 1.00 83.06 72 GLY A CA 1
ATOM 543 C C . GLY A 1 72 ? 14.684 -10.282 -23.539 1.00 83.06 72 GLY A C 1
ATOM 544 O O . GLY A 1 72 ? 15.185 -10.794 -22.543 1.00 83.06 72 GLY A O 1
ATOM 545 N N . SER A 1 73 ? 15.384 -9.503 -24.365 1.00 86.94 73 SER A N 1
ATOM 546 C CA . SER A 1 73 ? 16.786 -9.114 -24.171 1.00 86.94 73 SER A CA 1
ATOM 547 C C . SER A 1 73 ? 16.967 -7.676 -23.696 1.00 86.94 73 SER A C 1
ATOM 549 O O . SER A 1 73 ? 17.933 -7.406 -22.992 1.00 86.94 73 SER A O 1
ATOM 551 N N . LEU A 1 74 ? 16.052 -6.774 -24.059 1.00 94.31 74 LEU A N 1
ATOM 552 C CA . LEU A 1 74 ? 16.142 -5.341 -23.743 1.00 94.31 74 LEU A CA 1
ATOM 553 C C . LEU A 1 74 ? 15.029 -4.845 -22.815 1.00 94.31 74 LEU A C 1
ATOM 555 O O . LEU A 1 74 ? 15.077 -3.702 -22.368 1.00 94.31 74 LEU A O 1
ATOM 559 N N . GLY A 1 75 ? 14.018 -5.671 -22.540 1.00 95.31 75 GLY A N 1
ATOM 560 C CA . GLY A 1 75 ? 12.819 -5.264 -21.814 1.00 95.31 75 GLY A CA 1
ATOM 561 C C . GLY A 1 75 ? 13.098 -4.816 -20.389 1.00 95.31 75 GLY A C 1
ATOM 562 O O . GLY A 1 75 ? 12.476 -3.863 -19.932 1.00 95.31 75 GLY A O 1
ATOM 563 N N . GLU A 1 76 ? 14.050 -5.451 -19.701 1.00 95.69 76 GLU A N 1
ATOM 564 C CA . GLU A 1 76 ? 14.451 -5.055 -18.345 1.00 95.69 76 GLU A CA 1
ATOM 565 C C . GLU A 1 76 ? 15.054 -3.646 -18.335 1.00 95.69 76 GLU A C 1
ATOM 567 O O . GLU A 1 76 ? 14.541 -2.776 -17.634 1.00 95.69 76 GLU A O 1
ATOM 572 N N . ASP A 1 77 ? 16.054 -3.391 -19.183 1.00 97.31 77 ASP A N 1
ATOM 573 C CA . ASP A 1 77 ? 16.688 -2.074 -19.318 1.00 97.31 77 ASP A CA 1
ATOM 574 C C . ASP A 1 77 ? 15.677 -1.001 -19.756 1.00 97.31 77 ASP A C 1
ATOM 576 O O . ASP A 1 77 ? 15.642 0.108 -19.214 1.00 97.31 77 ASP A O 1
ATOM 580 N N . ALA A 1 78 ? 14.803 -1.335 -20.712 1.00 97.69 78 ALA A N 1
ATOM 581 C CA . ALA A 1 78 ? 13.741 -0.443 -21.163 1.00 97.69 78 ALA A CA 1
ATOM 582 C C . ALA A 1 78 ? 12.775 -0.098 -20.020 1.00 97.69 78 ALA A C 1
ATOM 584 O O . ALA A 1 78 ? 12.415 1.068 -19.831 1.00 97.69 78 ALA A O 1
ATOM 585 N N . ALA A 1 79 ? 12.368 -1.098 -19.237 1.00 97.50 79 ALA A N 1
ATOM 586 C CA . ALA A 1 79 ? 11.491 -0.912 -18.095 1.00 97.50 79 ALA A CA 1
ATOM 587 C C . ALA A 1 79 ? 12.176 -0.095 -16.992 1.00 97.50 79 ALA A C 1
ATOM 589 O O . ALA A 1 79 ? 11.541 0.797 -16.429 1.00 97.50 79 ALA A O 1
ATOM 590 N N . GLN A 1 80 ? 13.469 -0.318 -16.735 1.00 96.38 80 GLN A N 1
ATOM 591 C CA . GLN A 1 80 ? 14.258 0.481 -15.797 1.00 96.38 80 GLN A CA 1
ATOM 592 C C . GLN A 1 80 ? 14.271 1.960 -16.205 1.00 96.38 80 GLN A C 1
ATOM 594 O O . GLN A 1 80 ? 13.975 2.820 -15.375 1.00 96.38 80 GLN A O 1
ATOM 599 N N . VAL A 1 81 ? 14.541 2.270 -17.479 1.00 97.88 81 VAL A N 1
ATOM 600 C CA . VAL A 1 81 ? 14.502 3.650 -18.000 1.00 97.88 81 VAL A CA 1
ATOM 601 C C . VAL A 1 81 ? 13.121 4.272 -17.791 1.00 97.88 81 VAL A C 1
ATOM 603 O O . VAL A 1 81 ? 13.010 5.403 -17.313 1.00 97.88 81 VAL A O 1
ATOM 606 N N . VAL A 1 82 ? 12.054 3.535 -18.110 1.00 97.81 82 VAL A N 1
ATOM 607 C CA . VAL A 1 82 ? 10.671 3.989 -17.897 1.00 97.81 82 VAL A CA 1
ATOM 608 C C . VAL A 1 82 ? 10.392 4.251 -16.413 1.00 97.81 82 VAL A C 1
ATOM 610 O O . VAL A 1 82 ? 9.794 5.279 -16.085 1.00 97.81 82 VAL A O 1
ATOM 613 N N . GLY A 1 83 ? 10.855 3.373 -15.522 1.00 94.81 83 GLY A N 1
ATOM 614 C CA . GLY A 1 83 ? 10.781 3.531 -14.070 1.00 94.81 83 GLY A CA 1
ATOM 615 C C . GLY A 1 83 ? 11.456 4.817 -13.601 1.00 94.81 83 GLY A C 1
ATOM 616 O O . GLY A 1 83 ? 10.806 5.651 -12.969 1.00 94.81 83 GLY A O 1
ATOM 617 N N . THR A 1 84 ? 12.707 5.053 -14.000 1.00 94.56 84 THR A N 1
ATOM 618 C CA . THR A 1 84 ? 13.446 6.287 -13.681 1.00 94.56 84 THR A CA 1
ATOM 619 C C . THR A 1 84 ? 12.681 7.531 -14.139 1.00 94.56 84 THR A C 1
ATOM 621 O O . THR A 1 84 ? 12.412 8.439 -13.345 1.00 94.56 84 THR A O 1
ATOM 624 N N . LEU A 1 85 ? 12.231 7.547 -15.398 1.00 96.44 85 LEU A N 1
ATOM 625 C CA . LEU A 1 85 ? 11.514 8.684 -15.978 1.00 96.44 85 LEU A CA 1
ATOM 626 C C . LEU A 1 85 ? 10.115 8.897 -15.391 1.00 96.44 85 LEU A C 1
ATOM 628 O O . LEU A 1 85 ? 9.606 10.016 -15.447 1.00 96.44 85 LEU A O 1
ATOM 632 N N . SER A 1 86 ? 9.478 7.869 -14.829 1.00 95.12 86 SER A N 1
ATOM 633 C CA . SER A 1 86 ? 8.132 7.983 -14.254 1.00 95.12 86 SER A CA 1
ATOM 634 C C . SER A 1 86 ? 8.076 8.941 -13.062 1.00 95.12 86 SER A C 1
ATOM 636 O O . SER A 1 86 ? 7.077 9.637 -12.889 1.00 95.12 86 SER A O 1
ATOM 638 N N . SER A 1 87 ? 9.160 9.024 -12.285 1.00 89.00 87 SER A N 1
ATOM 639 C CA . SER A 1 87 ? 9.255 9.893 -11.110 1.00 89.00 87 SER A CA 1
ATOM 640 C C . SER A 1 87 ? 9.466 11.368 -11.482 1.00 89.00 87 SER A C 1
ATOM 642 O O . SER A 1 87 ? 8.857 12.255 -10.885 1.00 89.00 87 SER A O 1
ATOM 644 N N . GLU A 1 88 ? 10.279 11.645 -12.506 1.00 92.19 88 GLU A N 1
ATOM 645 C CA . GLU A 1 88 ? 10.626 13.013 -12.916 1.00 92.19 88 GLU A CA 1
ATOM 646 C C . GLU A 1 88 ? 9.711 13.578 -14.013 1.00 92.19 88 GLU A C 1
ATOM 648 O O . GLU A 1 88 ? 9.398 14.772 -14.031 1.00 92.19 88 GLU A O 1
ATOM 653 N N . TYR A 1 89 ? 9.239 12.718 -14.918 1.00 95.94 89 TYR A N 1
ATOM 654 C CA . TYR A 1 89 ? 8.434 13.071 -16.089 1.00 95.94 89 TYR A CA 1
ATOM 655 C C . TYR A 1 89 ? 7.141 12.235 -16.182 1.00 95.94 89 TYR A C 1
ATOM 657 O O . TYR A 1 89 ? 6.816 11.709 -17.257 1.00 95.94 89 TYR A O 1
ATOM 665 N N . PRO A 1 90 ? 6.315 12.171 -15.115 1.00 94.81 90 PRO A N 1
ATOM 666 C CA . PRO A 1 90 ? 5.131 11.306 -15.058 1.00 94.81 90 PRO A CA 1
ATOM 667 C C . PRO A 1 90 ? 4.147 11.572 -16.203 1.00 94.81 90 PRO A C 1
ATOM 669 O O . PRO A 1 90 ? 3.548 10.658 -16.761 1.00 94.81 90 PRO A O 1
ATOM 672 N N . LYS A 1 91 ? 4.009 12.831 -16.640 1.00 94.81 91 LYS A N 1
ATOM 673 C CA . LYS A 1 91 ? 3.123 13.192 -17.761 1.00 94.81 91 LYS A CA 1
ATOM 674 C C . LYS A 1 91 ? 3.576 12.615 -19.101 1.00 94.81 91 LYS A C 1
ATOM 676 O O . LYS A 1 91 ? 2.720 12.340 -19.940 1.00 94.81 91 LYS A O 1
ATOM 681 N N . ALA A 1 92 ? 4.883 12.475 -19.320 1.00 96.25 92 ALA A N 1
ATOM 682 C CA . ALA A 1 92 ? 5.424 11.907 -20.550 1.00 96.25 92 ALA A CA 1
ATOM 683 C C . ALA A 1 92 ? 5.257 10.382 -20.555 1.00 96.25 92 ALA A C 1
ATOM 685 O O . ALA A 1 92 ? 4.793 9.822 -21.549 1.00 96.25 92 ALA A O 1
ATOM 686 N N . VAL A 1 93 ? 5.532 9.726 -19.424 1.00 97.00 93 VAL A N 1
ATOM 687 C CA . VAL A 1 93 ? 5.343 8.275 -19.269 1.00 97.00 93 VAL A CA 1
ATOM 688 C C . VAL A 1 93 ? 3.859 7.894 -19.334 1.00 97.00 93 VAL A C 1
ATOM 690 O O . VAL A 1 93 ? 3.499 6.959 -20.046 1.00 97.00 93 VAL A O 1
ATOM 693 N N . LYS A 1 94 ? 2.959 8.679 -18.721 1.00 95.50 94 LYS A N 1
ATOM 694 C CA . LYS A 1 94 ? 1.499 8.457 -18.770 1.00 95.50 94 LYS A CA 1
ATOM 695 C C . LYS A 1 94 ? 0.950 8.349 -20.200 1.00 95.50 94 LYS A C 1
ATOM 697 O O . LYS A 1 94 ? -0.010 7.616 -20.429 1.00 95.50 94 LYS A O 1
ATOM 702 N N . GLN A 1 95 ? 1.544 9.044 -21.174 1.00 96.06 95 GLN A N 1
ATOM 703 C CA . GLN A 1 95 ? 1.119 8.962 -22.582 1.00 96.06 95 GLN A CA 1
ATOM 704 C C . GLN A 1 95 ? 1.353 7.574 -23.199 1.00 96.06 95 GLN A C 1
ATOM 706 O O . GLN A 1 95 ? 0.645 7.208 -24.134 1.00 96.06 95 GLN A O 1
ATOM 711 N N . ARG A 1 96 ? 2.282 6.785 -22.643 1.00 96.56 96 ARG A N 1
ATOM 712 C CA . ARG A 1 96 ? 2.590 5.404 -23.048 1.00 96.56 96 ARG A CA 1
ATOM 713 C C . ARG A 1 96 ? 1.982 4.350 -22.130 1.00 96.56 96 ARG A C 1
ATOM 715 O O . ARG A 1 96 ? 2.306 3.176 -22.265 1.00 96.56 96 ARG A O 1
ATOM 722 N N . LEU A 1 97 ? 1.054 4.726 -21.246 1.00 94.06 97 LEU A N 1
ATOM 723 C CA . LEU A 1 97 ? 0.393 3.788 -20.337 1.00 94.06 97 LEU A CA 1
ATOM 724 C C . LEU A 1 97 ? -0.118 2.501 -21.017 1.00 94.06 97 LEU A C 1
ATOM 726 O O . LEU A 1 97 ? 0.079 1.442 -20.433 1.00 94.06 97 LEU A O 1
ATOM 730 N N . PRO A 1 98 ? -0.716 2.522 -22.230 1.00 94.19 98 PRO A N 1
ATOM 731 C CA . PRO A 1 98 ? -1.131 1.282 -22.887 1.00 94.19 98 PRO A CA 1
ATOM 732 C C . PRO A 1 98 ? 0.012 0.285 -23.130 1.00 94.19 98 PRO A C 1
ATOM 734 O O . PRO A 1 98 ? -0.232 -0.914 -23.087 1.00 94.19 98 PRO A O 1
ATOM 737 N N . LEU A 1 99 ? 1.238 0.767 -23.367 1.00 95.44 99 LEU A N 1
ATOM 738 C CA . LEU A 1 99 ? 2.419 -0.079 -23.561 1.00 95.44 99 LEU A CA 1
ATOM 739 C C . LEU A 1 99 ? 2.911 -0.665 -22.238 1.00 95.44 99 LEU A C 1
ATOM 741 O O . LEU A 1 99 ? 3.241 -1.840 -22.200 1.00 95.44 99 LEU A O 1
ATOM 745 N N . LEU A 1 100 ? 2.891 0.121 -21.154 1.00 95.25 100 LEU A N 1
ATOM 746 C CA . LEU A 1 100 ? 3.218 -0.368 -19.809 1.00 95.25 100 LEU A CA 1
ATOM 747 C C . LEU A 1 100 ? 2.224 -1.454 -19.378 1.00 95.25 100 LEU A C 1
ATOM 749 O O . LEU A 1 100 ? 2.623 -2.522 -18.938 1.00 95.25 100 LEU A O 1
ATOM 753 N N . VAL A 1 101 ? 0.925 -1.210 -19.569 1.00 93.62 101 VAL A N 1
ATOM 754 C CA . VAL A 1 101 ? -0.129 -2.175 -19.219 1.00 93.62 101 VAL A CA 1
ATOM 755 C C . VAL A 1 101 ? 0.018 -3.481 -20.000 1.00 93.62 101 VAL A C 1
ATOM 757 O O . VAL A 1 101 ? -0.234 -4.544 -19.447 1.00 93.62 101 VAL A O 1
ATOM 760 N N . ALA A 1 102 ? 0.459 -3.415 -21.258 1.00 93.75 102 ALA A N 1
ATOM 761 C CA . ALA A 1 102 ? 0.644 -4.591 -22.103 1.00 93.75 102 ALA A CA 1
ATOM 762 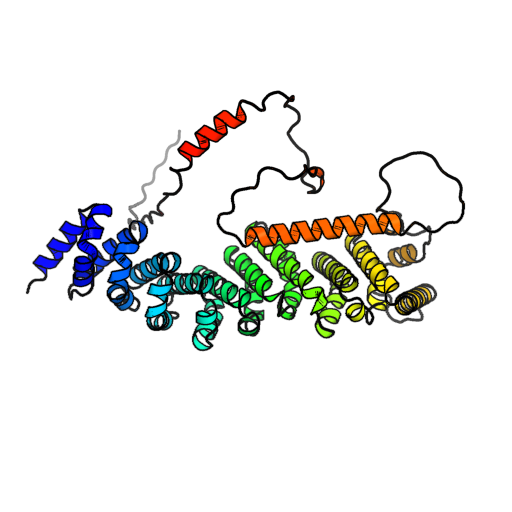C C . ALA A 1 102 ? 1.779 -5.528 -21.653 1.00 93.75 102 ALA A C 1
ATOM 764 O O . ALA A 1 102 ? 1.876 -6.623 -22.197 1.00 93.75 102 ALA A O 1
ATOM 765 N N . VAL A 1 103 ? 2.636 -5.099 -20.720 1.00 94.69 103 VAL A N 1
ATOM 766 C CA . VAL A 1 103 ? 3.773 -5.887 -20.220 1.00 94.69 103 VAL A CA 1
ATOM 767 C C . VAL A 1 103 ? 3.720 -6.134 -18.708 1.00 94.69 103 VAL A C 1
ATOM 769 O O . VAL A 1 103 ? 4.692 -6.641 -18.151 1.00 94.69 103 VAL A O 1
ATOM 772 N N . LEU A 1 104 ? 2.608 -5.804 -18.037 1.00 88.25 104 LEU A N 1
ATOM 773 C CA . LEU A 1 104 ? 2.453 -5.987 -16.584 1.00 88.25 104 LEU A CA 1
ATOM 774 C C . LEU A 1 104 ? 2.523 -7.447 -16.127 1.00 88.25 104 LEU A C 1
ATOM 776 O O . LEU A 1 104 ? 2.831 -7.697 -14.970 1.00 88.25 104 LEU A O 1
ATOM 780 N N . ASP A 1 105 ? 2.239 -8.390 -17.016 1.00 84.44 105 ASP A N 1
ATOM 781 C CA . ASP A 1 105 ? 2.235 -9.832 -16.770 1.00 84.44 105 ASP A CA 1
ATOM 782 C C . ASP A 1 105 ? 3.470 -10.536 -17.364 1.00 84.44 105 ASP A C 1
ATOM 784 O O . ASP A 1 105 ? 3.504 -11.760 -17.482 1.00 84.44 105 ASP A O 1
ATOM 788 N N . SER A 1 106 ? 4.513 -9.778 -17.730 1.00 87.31 106 SER A N 1
ATOM 789 C CA . SER A 1 106 ? 5.726 -10.337 -18.353 1.00 87.31 106 SER A CA 1
ATOM 790 C C . SER A 1 106 ? 6.578 -11.179 -17.392 1.00 87.31 106 SER A C 1
ATOM 792 O O . SER A 1 106 ? 7.464 -11.911 -17.835 1.00 87.31 106 SER A O 1
ATOM 794 N N . GLY A 1 107 ? 6.334 -11.074 -16.082 1.00 84.81 107 GLY A N 1
ATOM 795 C CA . GLY A 1 107 ? 7.144 -11.661 -15.016 1.00 84.81 107 GLY A CA 1
ATOM 796 C C . GLY A 1 107 ? 8.472 -10.927 -14.771 1.00 84.81 107 GLY A C 1
ATOM 797 O O . GLY A 1 107 ? 8.874 -10.039 -15.529 1.00 84.81 107 GLY A O 1
ATOM 798 N N . GLY A 1 108 ? 9.149 -11.290 -13.678 1.00 87.62 108 GLY A N 1
ATOM 799 C CA . GLY A 1 108 ? 10.514 -10.857 -13.353 1.00 87.62 108 GLY A CA 1
ATOM 800 C C . GLY A 1 108 ? 10.731 -9.339 -13.293 1.00 87.62 108 GLY A C 1
ATOM 801 O O . GLY A 1 108 ? 9.839 -8.569 -12.935 1.00 87.62 108 GLY A O 1
ATOM 802 N N . ALA A 1 109 ? 11.940 -8.903 -13.659 1.00 90.88 109 ALA A N 1
ATOM 803 C CA . ALA A 1 109 ? 12.383 -7.514 -13.520 1.00 90.88 109 ALA A CA 1
ATOM 804 C C . ALA A 1 109 ? 11.569 -6.510 -14.357 1.00 90.88 109 ALA A C 1
ATOM 806 O O . ALA A 1 109 ? 11.323 -5.394 -13.899 1.00 90.88 109 ALA A O 1
ATOM 807 N N . VAL A 1 110 ? 11.083 -6.910 -15.542 1.00 94.69 110 VAL A N 1
ATOM 808 C CA . VAL A 1 110 ? 10.186 -6.071 -16.361 1.00 94.69 110 VAL A CA 1
ATOM 809 C C . VAL A 1 110 ? 8.939 -5.708 -15.564 1.00 94.69 110 VAL A C 1
ATOM 811 O O . VAL A 1 110 ? 8.586 -4.534 -15.475 1.00 94.69 110 VAL A O 1
ATOM 814 N N . THR A 1 111 ? 8.315 -6.702 -14.927 1.00 94.81 111 THR A N 1
ATOM 815 C CA . THR A 1 111 ? 7.116 -6.481 -14.112 1.00 94.81 111 THR A CA 1
ATOM 816 C C . THR A 1 111 ? 7.420 -5.530 -12.966 1.00 94.81 111 THR A C 1
ATOM 818 O O . THR A 1 111 ? 6.718 -4.536 -12.832 1.00 94.81 111 THR A O 1
ATOM 821 N N . VAL A 1 112 ? 8.507 -5.763 -12.219 1.00 94.88 112 VAL A N 1
ATOM 822 C CA . VAL A 1 112 ? 8.934 -4.910 -11.093 1.00 94.88 112 VAL A CA 1
ATOM 823 C C . VAL A 1 112 ? 9.109 -3.449 -11.508 1.00 94.88 112 VAL A C 1
ATOM 825 O O . VAL A 1 112 ? 8.610 -2.547 -10.839 1.00 94.88 112 VAL A O 1
ATOM 828 N N . HIS A 1 113 ? 9.824 -3.190 -12.602 1.00 95.88 113 HIS A N 1
ATOM 829 C CA . HIS A 1 113 ? 10.083 -1.823 -13.045 1.00 95.88 113 HIS A CA 1
ATOM 830 C C . HIS A 1 113 ? 8.831 -1.140 -13.600 1.00 95.88 113 HIS A C 1
ATOM 832 O O . HIS A 1 113 ? 8.630 0.054 -13.376 1.00 95.88 113 HIS A O 1
ATOM 838 N N . VAL A 1 114 ? 7.966 -1.880 -14.296 1.00 96.06 114 VAL A N 1
ATOM 839 C CA . VAL A 1 114 ? 6.727 -1.328 -14.851 1.00 96.06 114 VAL A CA 1
ATOM 840 C C . VAL A 1 114 ? 5.702 -1.048 -13.752 1.00 96.06 114 VAL A C 1
ATOM 842 O O . VAL A 1 114 ? 5.081 0.014 -13.774 1.00 96.06 114 VAL A O 1
ATOM 845 N N . THR A 1 115 ? 5.533 -1.930 -12.766 1.00 95.12 115 THR A N 1
ATOM 846 C CA . THR A 1 115 ? 4.664 -1.671 -11.606 1.00 95.12 115 THR A CA 1
ATOM 847 C C . THR A 1 115 ? 5.198 -0.531 -10.747 1.00 95.12 115 THR A C 1
ATOM 849 O O . THR A 1 115 ? 4.411 0.286 -10.269 1.00 95.12 115 THR A O 1
ATOM 852 N N . ASP A 1 116 ? 6.520 -0.408 -10.597 1.00 94.75 116 ASP A N 1
ATOM 853 C CA . ASP A 1 116 ? 7.135 0.751 -9.952 1.00 94.75 116 ASP A CA 1
ATOM 854 C C . ASP A 1 116 ? 6.859 2.040 -10.748 1.00 94.75 116 ASP A C 1
ATOM 856 O O . ASP A 1 116 ? 6.428 3.048 -10.185 1.00 94.75 116 ASP A O 1
ATOM 860 N N . ALA A 1 117 ? 6.972 2.000 -12.078 1.00 95.81 117 ALA A N 1
ATOM 861 C CA . ALA A 1 117 ? 6.590 3.130 -12.918 1.00 95.81 117 ALA A CA 1
ATOM 862 C C . ALA A 1 117 ? 5.110 3.504 -12.736 1.00 95.81 117 ALA A C 1
ATOM 864 O O . ALA A 1 117 ? 4.783 4.682 -12.589 1.00 95.81 117 ALA A O 1
ATOM 865 N N . LEU A 1 118 ? 4.211 2.515 -12.699 1.00 95.31 118 LEU A N 1
ATOM 866 C CA . LEU A 1 118 ? 2.786 2.735 -12.454 1.00 95.31 118 LEU A CA 1
ATOM 867 C C . LEU A 1 118 ? 2.532 3.371 -11.093 1.00 95.31 118 LEU A C 1
ATOM 869 O O . LEU A 1 118 ? 1.797 4.350 -11.021 1.00 95.31 118 LEU A O 1
ATOM 873 N N . ALA A 1 119 ? 3.148 2.868 -10.031 1.00 93.56 119 ALA A N 1
ATOM 874 C CA . ALA A 1 119 ? 2.980 3.431 -8.702 1.00 93.56 119 ALA A CA 1
ATOM 875 C C . ALA A 1 119 ? 3.488 4.887 -8.631 1.00 93.56 119 ALA A C 1
ATOM 877 O O . ALA A 1 119 ? 2.812 5.743 -8.070 1.00 93.56 119 ALA A O 1
ATOM 878 N N . SER A 1 120 ? 4.596 5.221 -9.303 1.00 94.12 120 SER A N 1
ATOM 879 C CA . SER A 1 120 ? 5.078 6.610 -9.430 1.00 94.12 120 SER A CA 1
ATOM 880 C C . SER A 1 120 ? 4.127 7.506 -10.239 1.00 94.12 120 SER A C 1
ATOM 882 O O . SER A 1 120 ? 3.980 8.697 -9.949 1.00 94.12 120 SER A O 1
ATOM 884 N N . LEU A 1 121 ? 3.434 6.953 -11.243 1.00 94.44 121 LEU A N 1
ATOM 885 C CA . LEU A 1 121 ? 2.326 7.651 -11.903 1.00 94.44 121 LEU A CA 1
ATOM 886 C C . LEU A 1 121 ? 1.144 7.851 -10.944 1.00 94.44 121 LEU A C 1
ATOM 888 O O . LEU A 1 121 ? 0.536 8.920 -10.969 1.00 94.44 121 LEU A O 1
ATOM 892 N N . GLY A 1 122 ? 0.845 6.858 -10.104 1.00 92.06 122 GLY A N 1
ATOM 893 C CA . GLY A 1 122 ? -0.210 6.893 -9.091 1.00 92.06 122 GLY A CA 1
ATOM 894 C C . GLY A 1 122 ? -0.029 8.017 -8.073 1.00 92.06 122 GLY A C 1
ATOM 895 O O . GLY A 1 122 ? -0.980 8.753 -7.828 1.00 92.06 122 GLY A O 1
ATOM 896 N N . GLU A 1 123 ? 1.202 8.245 -7.603 1.00 90.75 123 GLU A N 1
ATOM 897 C CA . GLU A 1 123 ? 1.549 9.368 -6.708 1.00 90.75 123 GLU A CA 1
ATOM 898 C C . GLU A 1 123 ? 1.117 10.739 -7.272 1.00 90.75 123 GLU A C 1
ATOM 900 O O . GLU A 1 123 ? 0.846 11.686 -6.530 1.00 90.75 123 GLU A O 1
ATOM 905 N N . HIS A 1 124 ? 1.053 10.863 -8.602 1.00 88.88 124 HIS A N 1
ATOM 906 C CA . HIS A 1 124 ? 0.661 12.089 -9.296 1.00 88.88 124 HIS A CA 1
ATOM 907 C C . HIS A 1 124 ? -0.790 12.071 -9.799 1.00 88.88 124 HIS A C 1
ATOM 909 O O . HIS A 1 124 ? -1.384 13.137 -9.979 1.00 88.88 124 HIS A O 1
ATOM 915 N N . ASP A 1 125 ? -1.327 10.889 -10.112 1.00 89.25 125 ASP A N 1
ATOM 916 C CA . ASP A 1 125 ? -2.591 10.687 -10.825 1.00 89.25 125 ASP A CA 1
ATOM 917 C C . ASP A 1 125 ? -3.139 9.263 -10.590 1.00 89.25 125 ASP A C 1
ATOM 919 O O . ASP A 1 125 ? -3.200 8.429 -11.498 1.00 89.25 125 ASP A O 1
ATOM 923 N N . ALA A 1 126 ? -3.528 8.976 -9.346 1.00 90.12 126 ALA A N 1
ATOM 924 C CA . ALA A 1 126 ? -4.031 7.668 -8.917 1.00 90.12 126 ALA A CA 1
ATOM 925 C C . ALA A 1 126 ? -5.265 7.182 -9.703 1.00 90.12 126 ALA A C 1
ATOM 927 O O . ALA A 1 126 ? -5.420 5.981 -9.931 1.00 90.12 126 ALA A O 1
ATOM 928 N N . GLU A 1 127 ? -6.098 8.100 -10.214 1.00 89.44 127 GLU A N 1
ATOM 929 C CA . GLU A 1 127 ? -7.252 7.781 -11.073 1.00 89.44 127 GLU A CA 1
ATOM 930 C C . GLU A 1 127 ? -6.857 6.957 -12.311 1.00 89.44 127 GLU A C 1
ATOM 932 O O . GLU A 1 127 ? -7.664 6.202 -12.861 1.00 89.44 127 GLU A O 1
ATOM 937 N N . VAL A 1 128 ? -5.610 7.085 -12.781 1.00 89.38 128 VAL A N 1
ATOM 938 C CA . VAL A 1 128 ? -5.139 6.311 -13.929 1.00 89.38 128 VAL A CA 1
ATOM 939 C C . VAL A 1 128 ? -5.007 4.820 -13.618 1.00 89.38 128 VAL A C 1
ATOM 941 O O . VAL A 1 128 ? -5.203 4.009 -14.525 1.00 89.38 128 VAL A O 1
ATOM 944 N N . LEU A 1 129 ? -4.708 4.474 -12.364 1.00 91.06 129 LEU A N 1
ATOM 945 C CA . LEU A 1 129 ? -4.528 3.104 -11.886 1.00 91.06 129 LEU A CA 1
ATOM 946 C C . LEU A 1 129 ? -5.843 2.478 -11.407 1.00 91.06 129 LEU A C 1
ATOM 948 O O . LEU A 1 129 ? -6.021 1.276 -11.558 1.00 91.06 129 LEU A O 1
ATOM 952 N N . ALA A 1 130 ? -6.804 3.286 -10.945 1.00 90.38 130 ALA A N 1
ATOM 953 C CA . ALA A 1 130 ? -8.146 2.837 -10.540 1.00 90.38 130 ALA A CA 1
ATOM 954 C C . ALA A 1 130 ? -8.987 2.240 -11.694 1.00 90.38 130 ALA A C 1
ATOM 956 O O . ALA A 1 130 ? -10.118 1.787 -11.515 1.00 90.38 130 ALA A O 1
ATOM 957 N N . ARG A 1 131 ? -8.462 2.235 -12.925 1.00 91.12 131 ARG A N 1
ATOM 958 C CA . ARG A 1 131 ? -9.118 1.605 -14.073 1.00 91.12 131 ARG A CA 1
ATOM 959 C C . ARG A 1 131 ? -9.170 0.100 -13.864 1.00 91.12 131 ARG A C 1
ATOM 961 O O . ARG A 1 131 ? -8.129 -0.544 -13.827 1.00 91.12 131 ARG A O 1
ATOM 968 N N . ARG A 1 132 ? -10.384 -0.452 -13.880 1.00 88.00 132 ARG A N 1
ATOM 969 C CA . ARG A 1 132 ? -10.678 -1.873 -13.643 1.00 88.00 132 ARG A CA 1
ATOM 970 C C . ARG A 1 132 ? -9.636 -2.862 -14.187 1.00 88.00 132 ARG A C 1
ATOM 972 O O . ARG A 1 132 ? -9.138 -3.661 -13.419 1.00 88.00 132 ARG A O 1
ATOM 979 N N . GLY A 1 133 ? -9.275 -2.792 -15.471 1.00 88.31 133 GLY A N 1
ATOM 980 C CA . GLY A 1 133 ? -8.328 -3.754 -16.055 1.00 88.31 133 GLY A CA 1
ATOM 981 C C . GLY A 1 133 ? -6.894 -3.651 -15.519 1.00 88.31 133 GLY A C 1
ATOM 982 O O . GLY A 1 133 ? -6.210 -4.657 -15.458 1.00 88.31 133 GLY A O 1
ATOM 983 N N . ILE A 1 134 ? -6.440 -2.459 -15.118 1.00 92.00 134 ILE A N 1
ATOM 984 C CA . ILE A 1 134 ? -5.127 -2.280 -14.474 1.00 92.00 134 ILE A CA 1
ATOM 985 C C . ILE A 1 134 ? -5.207 -2.765 -13.031 1.00 92.00 134 ILE A C 1
ATOM 987 O O . ILE A 1 134 ? -4.307 -3.443 -12.551 1.00 92.00 134 ILE A O 1
ATOM 991 N N . LEU A 1 135 ? -6.300 -2.418 -12.356 1.00 92.56 135 LEU A N 1
ATOM 992 C CA . LEU A 1 135 ? -6.506 -2.734 -10.957 1.00 92.56 135 LEU A CA 1
ATOM 993 C C . LEU A 1 135 ? -6.635 -4.246 -10.716 1.00 92.56 135 LEU A C 1
ATOM 995 O O . LEU A 1 135 ? -5.974 -4.763 -9.826 1.00 92.56 135 LEU A O 1
ATOM 999 N N . GLU A 1 136 ? -7.390 -4.954 -11.565 1.00 92.38 136 GLU A N 1
ATOM 1000 C CA . GLU A 1 136 ? -7.474 -6.423 -11.564 1.00 92.38 136 GLU A CA 1
ATOM 1001 C C . GLU A 1 136 ? -6.074 -7.049 -11.704 1.00 92.38 136 GLU A C 1
ATOM 1003 O O . GLU A 1 136 ? -5.707 -7.901 -10.901 1.00 92.38 136 GLU A O 1
ATOM 1008 N N . THR A 1 137 ? -5.237 -6.558 -12.629 1.00 93.38 137 THR A N 1
ATOM 1009 C CA . THR A 1 137 ? -3.851 -7.038 -12.756 1.00 93.38 137 THR A CA 1
ATOM 1010 C C . THR A 1 137 ? -3.013 -6.736 -11.512 1.00 93.38 137 THR A C 1
ATOM 1012 O O . THR A 1 137 ? -2.271 -7.598 -11.061 1.00 93.38 137 THR A O 1
ATOM 1015 N N . LEU A 1 138 ? -3.125 -5.545 -10.915 1.00 94.56 138 LEU A N 1
ATOM 1016 C CA . LEU A 1 138 ? -2.395 -5.220 -9.682 1.00 94.56 138 LEU A CA 1
ATOM 1017 C C . LEU A 1 138 ? -2.794 -6.127 -8.508 1.00 94.56 138 LEU A C 1
ATOM 1019 O O . LEU A 1 138 ? -1.945 -6.413 -7.666 1.00 94.56 138 LEU A O 1
ATOM 1023 N N . PHE A 1 139 ? -4.050 -6.578 -8.453 1.00 94.44 139 PHE A N 1
ATOM 1024 C CA . PHE A 1 139 ? -4.501 -7.559 -7.467 1.00 94.44 139 PHE A CA 1
ATOM 1025 C C . PHE A 1 139 ? -3.884 -8.935 -7.717 1.00 94.44 139 PHE A C 1
ATOM 1027 O O . PHE A 1 139 ? -3.363 -9.531 -6.779 1.00 94.44 139 PHE A O 1
ATOM 1034 N N . ASP A 1 140 ? -3.866 -9.401 -8.969 1.00 93.75 140 ASP A N 1
ATOM 1035 C CA . ASP A 1 140 ? -3.245 -10.682 -9.332 1.00 93.75 140 ASP A CA 1
ATOM 1036 C C . ASP A 1 140 ? -1.747 -10.706 -8.969 1.00 93.75 140 ASP A C 1
ATOM 1038 O O . ASP A 1 140 ? -1.242 -11.696 -8.441 1.00 93.75 140 ASP A O 1
ATOM 1042 N N . LEU A 1 141 ? -1.044 -9.580 -9.149 1.00 94.75 141 LEU A N 1
ATOM 1043 C CA . LEU A 1 141 ? 0.378 -9.444 -8.806 1.00 94.75 141 LEU A CA 1
ATOM 1044 C C . LEU A 1 141 ? 0.678 -9.538 -7.298 1.00 94.75 141 LEU A C 1
ATOM 1046 O O . LEU A 1 141 ? 1.844 -9.664 -6.919 1.00 94.75 141 LEU A O 1
ATOM 1050 N N . LEU A 1 142 ? -0.332 -9.500 -6.421 1.00 95.50 142 LEU A N 1
ATOM 1051 C CA . LEU A 1 142 ? -0.146 -9.775 -4.992 1.00 95.50 142 LEU A CA 1
ATOM 1052 C C . LEU A 1 142 ? 0.135 -11.252 -4.705 1.00 95.50 142 LEU A C 1
ATOM 1054 O O . LEU A 1 142 ? 0.649 -11.551 -3.628 1.00 95.50 142 LEU A O 1
ATOM 1058 N N . GLU A 1 143 ? -0.196 -12.153 -5.630 1.00 93.38 143 GLU A N 1
ATOM 1059 C CA . GLU A 1 143 ? -0.022 -13.605 -5.497 1.00 93.38 143 GLU A CA 1
ATOM 1060 C C . GLU A 1 143 ? 1.246 -14.124 -6.198 1.00 93.38 143 GLU A C 1
ATOM 1062 O O . GLU A 1 143 ? 1.530 -15.320 -6.168 1.00 93.38 143 GLU A O 1
ATOM 1067 N N . GLU A 1 144 ? 2.029 -13.239 -6.819 1.00 94.00 144 GLU A N 1
ATOM 1068 C CA . GLU A 1 144 ? 3.278 -13.604 -7.493 1.00 94.00 144 GLU A CA 1
ATOM 1069 C C . GLU A 1 144 ? 4.356 -14.066 -6.504 1.00 94.00 144 GLU A C 1
ATOM 1071 O O . GLU A 1 144 ? 4.497 -13.525 -5.404 1.00 94.00 144 GLU A O 1
ATOM 1076 N N . ASP A 1 145 ? 5.181 -15.031 -6.923 1.00 92.69 145 ASP A N 1
ATOM 1077 C CA . ASP A 1 145 ? 6.262 -15.587 -6.096 1.00 92.69 145 ASP A CA 1
ATOM 1078 C C . ASP A 1 145 ? 7.354 -14.542 -5.786 1.00 92.69 145 ASP A C 1
ATOM 1080 O O . ASP A 1 145 ? 7.978 -14.570 -4.717 1.00 92.69 145 ASP A O 1
ATOM 1084 N N . ASP A 1 146 ? 7.574 -13.592 -6.700 1.00 93.44 146 ASP A N 1
ATOM 1085 C CA . ASP A 1 146 ? 8.598 -12.554 -6.573 1.00 93.44 146 ASP A CA 1
ATOM 1086 C C . ASP A 1 146 ? 8.179 -11.450 -5.581 1.00 93.44 146 ASP A C 1
ATOM 1088 O O . ASP A 1 146 ? 7.230 -10.691 -5.791 1.00 93.44 146 ASP A O 1
ATOM 1092 N N . GLU A 1 147 ? 8.942 -11.324 -4.492 1.00 95.69 147 GLU A N 1
ATOM 1093 C CA . GLU A 1 147 ? 8.768 -10.302 -3.454 1.00 95.69 147 GLU A CA 1
ATOM 1094 C C . GLU A 1 147 ? 8.770 -8.869 -4.011 1.00 95.69 147 GLU A C 1
ATOM 1096 O O . GLU A 1 147 ? 8.027 -8.008 -3.522 1.00 95.69 147 GLU A O 1
ATOM 1101 N N . ALA A 1 148 ? 9.606 -8.583 -5.012 1.00 95.12 148 ALA A N 1
ATOM 1102 C CA . ALA A 1 148 ? 9.714 -7.250 -5.592 1.00 95.12 148 ALA A CA 1
ATOM 1103 C C . ALA A 1 148 ? 8.448 -6.885 -6.383 1.00 95.12 148 ALA A C 1
ATOM 1105 O O . ALA A 1 148 ? 7.997 -5.734 -6.333 1.00 95.12 148 ALA A O 1
ATOM 1106 N N . VAL A 1 149 ? 7.829 -7.872 -7.039 1.00 95.12 149 VAL A N 1
ATOM 1107 C CA . VAL A 1 149 ? 6.547 -7.710 -7.737 1.00 95.12 149 VAL A CA 1
ATOM 1108 C C . VAL A 1 149 ? 5.435 -7.425 -6.729 1.00 95.12 149 VAL A C 1
ATOM 1110 O O . VAL A 1 149 ? 4.784 -6.383 -6.826 1.00 95.12 149 VAL A O 1
ATOM 1113 N N . ARG A 1 150 ? 5.296 -8.246 -5.676 1.00 96.50 150 ARG A N 1
ATOM 1114 C CA . ARG A 1 150 ? 4.301 -8.001 -4.612 1.00 96.50 150 ARG A CA 1
ATOM 1115 C C . ARG A 1 150 ? 4.488 -6.636 -3.944 1.00 96.50 150 ARG A C 1
ATOM 1117 O O . ARG A 1 150 ? 3.528 -5.910 -3.690 1.00 96.50 150 ARG A O 1
ATOM 1124 N N . THR A 1 151 ? 5.737 -6.246 -3.685 1.00 96.56 151 THR A N 1
ATOM 1125 C CA . THR A 1 151 ? 6.086 -4.963 -3.051 1.00 96.56 151 THR A CA 1
ATOM 1126 C C . THR A 1 151 ? 5.643 -3.759 -3.881 1.00 96.56 151 THR A C 1
ATOM 1128 O O . THR A 1 151 ? 5.103 -2.791 -3.336 1.00 96.56 151 THR A O 1
ATOM 1131 N N . THR A 1 152 ? 5.916 -3.785 -5.184 1.00 95.19 152 THR A N 1
ATOM 1132 C CA . THR A 1 152 ? 5.592 -2.686 -6.104 1.00 95.19 152 THR A CA 1
ATOM 1133 C C . THR A 1 152 ? 4.097 -2.641 -6.414 1.00 95.19 152 THR A C 1
ATOM 1135 O O . THR A 1 152 ? 3.529 -1.549 -6.439 1.00 95.19 152 THR A O 1
ATOM 1138 N N . ALA A 1 153 ? 3.434 -3.799 -6.515 1.00 96.06 153 ALA A N 1
ATOM 1139 C CA . ALA A 1 153 ? 1.978 -3.897 -6.604 1.00 96.06 153 ALA A CA 1
ATOM 1140 C C . ALA A 1 153 ? 1.291 -3.271 -5.378 1.00 96.06 153 ALA A C 1
ATOM 1142 O O . ALA A 1 153 ? 0.459 -2.379 -5.530 1.00 96.06 153 ALA A O 1
ATOM 1143 N N . LEU A 1 154 ? 1.708 -3.623 -4.154 1.00 97.75 154 LEU A N 1
ATOM 1144 C CA . LEU A 1 154 ? 1.178 -3.001 -2.931 1.00 97.75 154 LEU A CA 1
ATOM 1145 C C . LEU A 1 154 ? 1.440 -1.494 -2.863 1.00 97.75 154 LEU A C 1
ATOM 1147 O O . LEU A 1 154 ? 0.619 -0.757 -2.320 1.00 97.75 154 LEU A O 1
ATOM 1151 N N . ARG A 1 155 ? 2.571 -1.015 -3.400 1.00 96.25 155 ARG A N 1
ATOM 1152 C CA . ARG A 1 155 ? 2.823 0.428 -3.504 1.00 96.25 155 ARG A CA 1
ATOM 1153 C C . ARG A 1 155 ? 1.798 1.088 -4.425 1.00 96.25 155 ARG A C 1
ATOM 1155 O O . ARG A 1 155 ? 1.181 2.057 -4.006 1.00 96.25 155 ARG A O 1
ATOM 1162 N N . ALA A 1 156 ? 1.579 0.540 -5.622 1.00 95.38 156 ALA A N 1
ATOM 1163 C CA . ALA A 1 156 ? 0.584 1.046 -6.569 1.00 95.38 156 ALA A CA 1
ATOM 1164 C C . ALA A 1 156 ? -0.827 1.059 -5.963 1.00 95.38 156 ALA A C 1
ATOM 1166 O O . ALA A 1 156 ? -1.527 2.065 -6.049 1.00 95.38 156 ALA A O 1
ATOM 1167 N N . LEU A 1 157 ? -1.222 -0.036 -5.307 1.00 96.69 157 LEU A N 1
ATOM 1168 C CA . LEU A 1 157 ? -2.516 -0.153 -4.637 1.00 96.69 157 LEU A CA 1
ATOM 1169 C C . LEU A 1 157 ? -2.664 0.832 -3.476 1.00 96.69 157 LEU A C 1
ATOM 1171 O O . LEU A 1 157 ? -3.746 1.376 -3.296 1.00 96.69 157 LEU A O 1
ATOM 1175 N N . GLY A 1 158 ? -1.592 1.108 -2.729 1.00 95.38 158 GLY A N 1
ATOM 1176 C CA . GLY A 1 158 ? -1.584 2.144 -1.696 1.00 95.38 158 GLY A CA 1
ATOM 1177 C C . GLY A 1 158 ? -1.857 3.544 -2.255 1.00 95.38 158 GLY A C 1
ATOM 1178 O O . GLY A 1 158 ? -2.652 4.280 -1.677 1.00 95.38 158 GLY A O 1
ATOM 1179 N N . GLU A 1 159 ? -1.273 3.894 -3.408 1.00 94.62 159 GLU A N 1
ATOM 1180 C CA . GLU A 1 159 ? -1.551 5.179 -4.074 1.00 94.62 159 GLU A CA 1
ATOM 1181 C C . GLU A 1 159 ? -3.012 5.284 -4.536 1.00 94.62 159 GLU A C 1
ATOM 1183 O O . GLU A 1 159 ? -3.642 6.337 -4.391 1.00 94.62 159 GLU A O 1
ATOM 1188 N N . VAL A 1 160 ? -3.579 4.186 -5.058 1.00 95.56 160 VAL A N 1
ATOM 1189 C CA . VAL A 1 160 ? -5.008 4.134 -5.402 1.00 95.56 160 VAL A CA 1
ATOM 1190 C C . VAL A 1 160 ? -5.856 4.270 -4.147 1.00 95.56 160 VAL A C 1
ATOM 1192 O O . VAL A 1 160 ? -6.728 5.129 -4.121 1.00 95.56 160 VAL A O 1
ATOM 1195 N N . ALA A 1 161 ? -5.565 3.509 -3.091 1.00 94.75 161 ALA A N 1
ATOM 1196 C CA . ALA A 1 161 ? -6.313 3.542 -1.840 1.00 94.75 161 ALA A CA 1
ATOM 1197 C C . ALA A 1 161 ? -6.327 4.940 -1.202 1.00 94.75 161 ALA A C 1
ATOM 1199 O O . ALA A 1 161 ? -7.357 5.355 -0.688 1.00 94.75 161 ALA A O 1
ATOM 1200 N N . GLY A 1 162 ? -5.235 5.707 -1.293 1.00 91.25 162 GLY A N 1
ATOM 1201 C CA . GLY A 1 162 ? -5.184 7.074 -0.760 1.00 91.25 162 GLY A CA 1
ATOM 1202 C C . GLY A 1 162 ? -6.081 8.085 -1.495 1.00 91.25 162 GLY A C 1
ATOM 1203 O O . GLY A 1 162 ? -6.369 9.156 -0.956 1.00 91.25 162 GLY A O 1
ATOM 1204 N N . THR A 1 163 ? -6.531 7.768 -2.717 1.00 91.00 163 THR A N 1
ATOM 1205 C CA . THR A 1 163 ? -7.368 8.654 -3.554 1.00 91.00 163 THR A CA 1
ATOM 1206 C C . THR A 1 163 ? -8.780 8.108 -3.777 1.00 91.00 163 THR A C 1
ATOM 1208 O O . THR A 1 163 ? -9.745 8.869 -3.723 1.00 91.00 163 THR A O 1
ATOM 1211 N N . ASP A 1 164 ? -8.896 6.805 -4.020 1.00 91.56 164 ASP A N 1
ATOM 1212 C CA . ASP A 1 164 ? -10.128 6.051 -4.248 1.00 91.56 164 ASP A CA 1
ATOM 1213 C C . ASP A 1 164 ? -10.101 4.735 -3.432 1.00 91.56 164 ASP A C 1
ATOM 1215 O O . ASP A 1 164 ? -9.842 3.655 -3.976 1.00 91.56 164 ASP A O 1
ATOM 1219 N N . PRO A 1 165 ? -10.326 4.813 -2.102 1.00 91.38 165 PRO A N 1
ATOM 1220 C CA . PRO A 1 165 ? -10.342 3.643 -1.224 1.00 91.38 165 PRO A CA 1
ATOM 1221 C C . PRO A 1 165 ? -11.357 2.572 -1.645 1.00 91.38 165 PRO A C 1
ATOM 1223 O O . PRO A 1 165 ? -11.100 1.380 -1.488 1.00 91.38 165 PRO A O 1
ATOM 1226 N N . GLU A 1 166 ? -12.511 2.983 -2.183 1.00 90.62 166 GLU A N 1
ATOM 1227 C CA . GLU A 1 166 ? -13.588 2.068 -2.578 1.00 90.62 166 GLU A CA 1
ATOM 1228 C C . GLU A 1 166 ? -13.154 1.155 -3.729 1.00 90.62 166 GLU A C 1
ATOM 1230 O O . GLU A 1 166 ? -13.479 -0.032 -3.717 1.00 90.62 166 GLU A O 1
ATOM 1235 N N . ALA A 1 167 ? -12.361 1.666 -4.680 1.00 91.81 167 ALA A N 1
ATOM 1236 C CA . ALA A 1 167 ? -11.838 0.863 -5.785 1.00 91.81 167 ALA A CA 1
ATOM 1237 C C . ALA A 1 167 ? -10.947 -0.297 -5.309 1.00 91.81 167 ALA A C 1
ATOM 1239 O O . ALA A 1 167 ? -10.967 -1.376 -5.898 1.00 91.81 167 ALA A O 1
ATOM 1240 N N . VAL A 1 168 ? -10.172 -0.094 -4.239 1.00 93.81 168 VAL A N 1
ATOM 1241 C CA . VAL A 1 168 ? -9.248 -1.104 -3.691 1.00 93.81 168 VAL A CA 1
ATOM 1242 C C . VAL A 1 168 ? -9.931 -2.012 -2.660 1.00 93.81 168 VAL A C 1
ATOM 1244 O O . VAL A 1 168 ? -9.422 -3.092 -2.363 1.00 93.81 168 VAL A O 1
ATOM 1247 N N . GLY A 1 169 ? -11.108 -1.624 -2.154 1.00 87.94 169 GLY A N 1
ATOM 1248 C CA . GLY A 1 169 ? -11.844 -2.357 -1.123 1.00 87.94 169 GLY A CA 1
ATOM 1249 C C . GLY A 1 169 ? -12.089 -3.836 -1.448 1.00 87.94 169 GLY A C 1
ATOM 1250 O O . GLY A 1 169 ? -11.994 -4.671 -0.553 1.00 87.94 169 GLY A O 1
ATOM 1251 N N . GLU A 1 170 ? -12.318 -4.189 -2.720 1.00 82.00 170 GLU A N 1
ATOM 1252 C CA . GLU A 1 170 ? -12.530 -5.585 -3.150 1.00 82.00 170 GLU A CA 1
ATOM 1253 C C . GLU A 1 170 ? -11.314 -6.495 -2.902 1.00 82.00 170 GLU A C 1
ATOM 1255 O O . GLU A 1 170 ? -11.481 -7.686 -2.647 1.00 82.00 170 GLU A O 1
ATOM 1260 N N . ALA A 1 171 ? -10.098 -5.944 -2.937 1.00 84.81 171 ALA A N 1
ATOM 1261 C CA . ALA A 1 171 ? -8.859 -6.685 -2.705 1.00 84.81 171 ALA A CA 1
ATOM 1262 C C . ALA A 1 171 ? -8.308 -6.511 -1.288 1.00 84.81 171 ALA A C 1
ATOM 1264 O O . ALA A 1 171 ? -7.201 -6.963 -0.995 1.00 84.81 171 ALA A O 1
ATOM 1265 N N . ALA A 1 172 ? -9.048 -5.856 -0.393 1.00 90.44 172 ALA A N 1
ATOM 1266 C CA . ALA A 1 172 ? -8.550 -5.545 0.937 1.00 90.44 172 ALA A CA 1
ATOM 1267 C C . ALA A 1 172 ? -8.194 -6.806 1.746 1.00 90.44 172 ALA A C 1
ATOM 1269 O O . ALA A 1 172 ? -7.210 -6.783 2.481 1.00 90.44 172 ALA A O 1
ATOM 1270 N N . SER A 1 173 ? -8.909 -7.921 1.547 1.00 90.19 173 SER A N 1
ATOM 1271 C CA . SER A 1 173 ? -8.538 -9.221 2.125 1.00 90.19 173 SER A CA 1
ATOM 1272 C C . SER A 1 173 ? -7.207 -9.743 1.571 1.00 90.19 173 SER A C 1
ATOM 1274 O O . SER A 1 173 ? -6.342 -10.117 2.351 1.00 90.19 173 SER A O 1
ATOM 1276 N N . SER A 1 174 ? -6.978 -9.680 0.254 1.00 93.06 174 SER A N 1
ATOM 1277 C CA . SER A 1 174 ? -5.690 -10.069 -0.348 1.00 93.06 174 SER A CA 1
ATOM 1278 C C . SER A 1 174 ? -4.537 -9.178 0.122 1.00 93.06 174 SER A C 1
ATOM 1280 O O . SER A 1 174 ? -3.420 -9.652 0.309 1.00 93.06 174 SER A O 1
ATOM 1282 N N . ILE A 1 175 ? -4.793 -7.887 0.360 1.00 97.12 175 ILE A N 1
ATOM 1283 C CA . ILE A 1 175 ? -3.817 -6.981 0.979 1.00 97.12 175 ILE A CA 1
ATOM 1284 C C . ILE A 1 175 ? -3.567 -7.387 2.439 1.00 97.12 175 ILE A C 1
ATOM 1286 O O . ILE A 1 175 ? -2.415 -7.413 2.867 1.00 97.12 175 ILE A O 1
ATOM 1290 N N . ALA A 1 176 ? -4.609 -7.723 3.204 1.00 95.31 176 ALA A N 1
ATOM 1291 C CA . ALA A 1 176 ? -4.476 -8.186 4.584 1.00 95.31 176 ALA A CA 1
ATOM 1292 C C . ALA A 1 176 ? -3.681 -9.493 4.690 1.00 95.31 176 ALA A C 1
ATOM 1294 O O . ALA A 1 176 ? -2.789 -9.582 5.531 1.00 95.31 176 ALA A O 1
ATOM 1295 N N . ASP A 1 177 ? -3.882 -10.439 3.771 1.00 95.19 177 ASP A N 1
ATOM 1296 C CA . ASP A 1 177 ? -3.108 -11.684 3.701 1.00 95.19 177 ASP A CA 1
ATOM 1297 C C . ASP A 1 177 ? -1.596 -11.434 3.520 1.00 95.19 177 ASP A C 1
ATOM 1299 O O . ASP A 1 177 ? -0.770 -12.298 3.820 1.00 95.19 177 ASP A O 1
ATOM 1303 N N . ARG A 1 178 ? -1.190 -10.253 3.028 1.00 97.62 178 ARG A N 1
ATOM 1304 C CA . ARG A 1 178 ? 0.224 -9.860 2.904 1.00 97.62 178 ARG A CA 1
ATOM 1305 C C . ARG A 1 178 ? 0.842 -9.340 4.207 1.00 97.62 178 ARG A C 1
ATOM 1307 O O . ARG A 1 178 ? 2.045 -9.078 4.235 1.00 97.62 178 ARG A O 1
ATOM 1314 N N . LEU A 1 179 ? 0.083 -9.223 5.299 1.00 96.88 179 LEU A N 1
ATOM 1315 C CA . LEU A 1 179 ? 0.629 -8.913 6.627 1.00 96.88 179 LEU A CA 1
ATOM 1316 C C . LEU A 1 179 ? 1.469 -10.057 7.216 1.00 96.88 179 LEU A C 1
ATOM 1318 O O . LEU A 1 179 ? 2.365 -9.778 8.011 1.00 96.88 179 LEU A O 1
ATOM 1322 N N . ASP A 1 180 ? 1.237 -11.299 6.779 1.00 94.62 180 ASP A N 1
ATOM 1323 C CA . ASP A 1 180 ? 2.024 -12.492 7.147 1.00 94.62 180 ASP A CA 1
ATOM 1324 C C . ASP A 1 180 ? 3.031 -12.904 6.050 1.00 94.62 180 ASP A C 1
ATOM 1326 O O . ASP A 1 180 ? 3.574 -14.008 6.0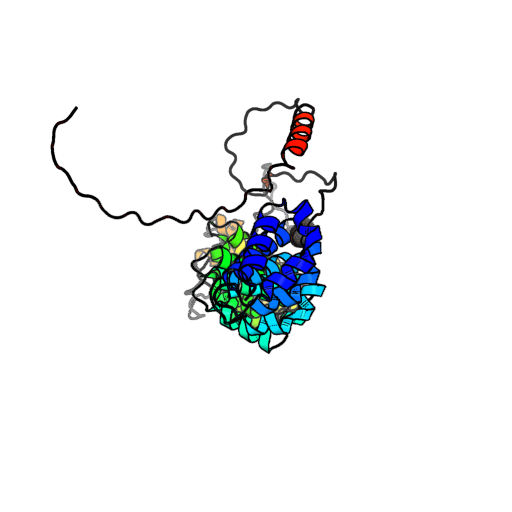41 1.00 94.62 180 ASP A O 1
ATOM 1330 N N . ASP A 1 181 ? 3.311 -12.021 5.084 1.00 97.56 181 ASP A N 1
ATOM 1331 C CA . ASP A 1 181 ? 4.279 -12.317 4.023 1.00 97.56 181 ASP A CA 1
ATOM 1332 C C . ASP A 1 181 ? 5.680 -12.586 4.612 1.00 97.56 181 ASP A C 1
ATOM 1334 O O . ASP A 1 181 ? 6.100 -11.865 5.519 1.00 97.56 181 ASP A O 1
ATOM 1338 N N . PRO A 1 182 ? 6.462 -13.565 4.113 1.00 95.44 182 PRO A N 1
ATOM 1339 C CA . PRO A 1 182 ? 7.814 -13.822 4.620 1.00 95.44 182 PRO A CA 1
ATOM 1340 C C . PRO A 1 182 ? 8.761 -12.614 4.510 1.00 95.44 182 PRO A C 1
ATOM 1342 O O . PRO A 1 182 ? 9.756 -12.546 5.238 1.00 95.44 182 PRO A O 1
ATOM 1345 N N . ALA A 1 183 ? 8.475 -11.671 3.612 1.00 96.50 183 ALA A N 1
ATOM 1346 C CA . ALA A 1 183 ? 9.266 -10.480 3.383 1.00 96.50 183 ALA A CA 1
ATOM 1347 C C . ALA A 1 183 ? 8.788 -9.276 4.217 1.00 96.50 183 ALA A C 1
ATOM 1349 O O . ALA A 1 183 ? 7.705 -8.734 3.975 1.00 96.50 183 ALA A O 1
ATOM 1350 N N . PRO A 1 184 ? 9.626 -8.714 5.112 1.00 95.75 184 PRO A N 1
ATOM 1351 C CA . PRO A 1 184 ? 9.236 -7.561 5.933 1.00 95.75 184 PRO A CA 1
ATOM 1352 C C . PRO A 1 184 ? 8.857 -6.304 5.133 1.00 95.75 184 PRO A C 1
ATOM 1354 O O . PRO A 1 184 ? 8.109 -5.448 5.609 1.00 95.75 184 PRO A O 1
ATOM 1357 N N . VAL A 1 185 ? 9.389 -6.148 3.915 1.00 96.25 185 VAL A N 1
ATOM 1358 C CA . VAL A 1 185 ? 9.010 -5.035 3.034 1.00 96.25 185 VAL A CA 1
ATOM 1359 C C . VAL A 1 185 ? 7.580 -5.175 2.521 1.00 96.25 185 VAL A C 1
ATOM 1361 O O . VAL A 1 185 ? 6.878 -4.163 2.491 1.00 96.25 185 VAL A O 1
ATOM 1364 N N . VAL A 1 186 ? 7.138 -6.391 2.199 1.00 98.00 186 VAL A N 1
ATOM 1365 C CA . VAL A 1 186 ? 5.770 -6.676 1.755 1.00 98.00 186 VAL A CA 1
ATOM 1366 C C . VAL A 1 186 ? 4.800 -6.439 2.910 1.00 98.00 186 VAL A C 1
ATOM 1368 O O . VAL A 1 186 ? 3.890 -5.627 2.758 1.00 98.00 186 VAL A O 1
ATOM 1371 N N . GLN A 1 187 ? 5.084 -6.985 4.100 1.00 97.88 187 GLN A N 1
ATOM 1372 C CA . GLN A 1 187 ? 4.291 -6.739 5.317 1.00 97.88 187 GLN A CA 1
ATOM 1373 C C . GLN A 1 187 ? 4.104 -5.240 5.595 1.00 97.88 187 GLN A C 1
ATOM 1375 O O . GLN A 1 187 ? 2.997 -4.757 5.836 1.00 97.88 187 GLN A O 1
ATOM 1380 N N . ARG A 1 188 ? 5.194 -4.459 5.521 1.00 96.19 188 ARG A N 1
ATOM 1381 C CA . ARG A 1 188 ? 5.141 -3.000 5.689 1.00 96.19 188 ARG A CA 1
ATOM 1382 C C . ARG A 1 188 ? 4.232 -2.341 4.651 1.00 96.19 188 ARG A C 1
ATOM 1384 O O . ARG A 1 188 ? 3.499 -1.418 5.006 1.00 96.19 188 ARG A O 1
ATOM 1391 N N . ARG A 1 189 ? 4.345 -2.723 3.374 1.00 97.12 189 ARG A N 1
ATOM 1392 C CA . ARG A 1 189 ? 3.555 -2.121 2.288 1.00 97.12 189 ARG A CA 1
ATOM 1393 C C . ARG A 1 189 ? 2.078 -2.480 2.411 1.00 97.12 189 ARG A C 1
ATOM 1395 O O . ARG A 1 189 ? 1.254 -1.591 2.239 1.00 97.12 189 ARG A O 1
ATOM 1402 N N . ALA A 1 190 ? 1.771 -3.713 2.802 1.00 97.94 190 ALA A N 1
ATOM 1403 C CA . ALA A 1 190 ? 0.420 -4.174 3.090 1.00 97.94 190 ALA A CA 1
ATOM 1404 C C . ALA A 1 190 ? -0.216 -3.359 4.219 1.00 97.94 190 ALA A C 1
ATOM 1406 O O . ALA A 1 190 ? -1.277 -2.768 4.039 1.00 97.94 190 ALA A O 1
ATOM 1407 N N . ALA A 1 191 ? 0.492 -3.211 5.343 1.00 96.50 191 ALA A N 1
ATOM 1408 C CA . ALA A 1 191 ? 0.017 -2.400 6.458 1.00 96.50 191 ALA A CA 1
ATOM 1409 C C . ALA A 1 191 ? -0.180 -0.925 6.070 1.00 96.50 191 ALA A C 1
ATOM 1411 O O . ALA A 1 191 ? -1.135 -0.294 6.509 1.00 96.50 191 ALA A O 1
ATOM 1412 N N . PHE A 1 192 ? 0.690 -0.361 5.226 1.00 95.69 192 PHE A N 1
ATOM 1413 C CA . PHE A 1 192 ? 0.502 1.005 4.733 1.00 95.69 192 PHE A CA 1
ATOM 1414 C C . PHE A 1 192 ? -0.749 1.134 3.850 1.00 95.69 192 PHE A C 1
ATOM 1416 O O . PHE A 1 192 ? -1.555 2.026 4.092 1.00 95.69 192 PHE A O 1
ATOM 1423 N N . ALA A 1 193 ? -0.942 0.225 2.889 1.00 96.19 193 ALA A N 1
ATOM 1424 C CA . ALA A 1 193 ? -2.112 0.218 2.010 1.00 96.19 193 ALA A CA 1
ATOM 1425 C C . ALA A 1 193 ? -3.425 0.041 2.794 1.00 96.19 193 ALA A C 1
ATOM 1427 O O . ALA A 1 193 ? -4.380 0.774 2.557 1.00 96.19 193 ALA A O 1
ATOM 1428 N N . LEU A 1 194 ? -3.454 -0.848 3.794 1.00 95.75 194 LEU A N 1
ATOM 1429 C CA . LEU A 1 194 ? -4.591 -0.968 4.715 1.00 95.75 194 LEU A CA 1
ATOM 1430 C C . LEU A 1 194 ? -4.854 0.330 5.482 1.00 95.75 194 LEU A C 1
ATOM 1432 O O . LEU A 1 194 ? -6.003 0.689 5.703 1.00 95.75 194 LEU A O 1
ATOM 1436 N N . GLY A 1 195 ? -3.812 1.065 5.874 1.00 93.06 195 GLY A N 1
ATOM 1437 C CA . GLY A 1 195 ? -3.997 2.357 6.529 1.00 93.06 195 GLY A CA 1
ATOM 1438 C C . GLY A 1 195 ? -4.630 3.419 5.638 1.00 93.06 195 GLY A C 1
ATOM 1439 O O . GLY A 1 195 ? -5.460 4.180 6.127 1.00 93.06 195 GLY A O 1
ATOM 1440 N N . GLU A 1 196 ? -4.315 3.429 4.342 1.00 93.88 196 GLU A N 1
ATOM 1441 C CA . GLU A 1 196 ? -4.999 4.300 3.374 1.00 93.88 196 GLU A CA 1
ATOM 1442 C C . GLU A 1 196 ? -6.486 3.924 3.217 1.00 93.88 196 GLU A C 1
ATOM 1444 O O . GLU A 1 196 ? -7.336 4.803 3.076 1.00 93.88 196 GLU A O 1
ATOM 1449 N N . LEU A 1 197 ? -6.827 2.634 3.333 1.00 91.94 197 LEU A N 1
ATOM 1450 C CA . LEU A 1 197 ? -8.220 2.168 3.331 1.00 91.94 197 LEU A CA 1
ATOM 1451 C C . LEU A 1 197 ? -8.976 2.537 4.613 1.00 91.94 197 LEU A C 1
ATOM 1453 O O . LEU A 1 197 ? -10.153 2.891 4.550 1.00 91.94 197 LEU A O 1
ATOM 1457 N N . ALA A 1 198 ? -8.304 2.498 5.767 1.00 88.38 198 ALA A N 1
ATOM 1458 C CA . ALA A 1 198 ? -8.915 2.523 7.097 1.00 88.38 198 ALA A CA 1
ATOM 1459 C C . ALA A 1 198 ? -9.856 3.709 7.367 1.00 88.38 198 ALA A C 1
ATOM 1461 O O . ALA A 1 198 ? -10.772 3.596 8.179 1.00 88.38 198 ALA A O 1
ATOM 1462 N N . GLY A 1 199 ? -9.629 4.852 6.711 1.00 83.06 199 GLY A N 1
ATOM 1463 C CA . GLY A 1 199 ? -10.460 6.049 6.869 1.00 83.06 199 GLY A CA 1
ATOM 1464 C C . GLY A 1 199 ? -11.845 5.952 6.217 1.00 83.06 199 GLY A C 1
ATOM 1465 O O . GLY A 1 199 ? -12.769 6.640 6.650 1.00 83.06 199 GLY A O 1
ATOM 1466 N N . THR A 1 200 ? -11.989 5.122 5.180 1.00 85.00 200 THR A N 1
ATOM 1467 C CA . THR A 1 200 ? -13.197 5.058 4.330 1.00 85.00 200 THR A CA 1
ATOM 1468 C C . THR A 1 200 ? -13.789 3.653 4.260 1.00 85.00 200 THR A C 1
ATOM 1470 O O . THR A 1 200 ? -15.006 3.518 4.252 1.00 85.00 200 THR A O 1
ATOM 1473 N N . VAL A 1 201 ? -12.935 2.627 4.254 1.00 86.00 201 VAL A N 1
ATOM 1474 C CA . VAL A 1 201 ? -13.289 1.202 4.217 1.00 86.00 201 VAL A CA 1
ATOM 1475 C C . VAL A 1 201 ? -12.629 0.520 5.430 1.00 86.00 201 VAL A C 1
ATOM 1477 O O . VAL A 1 201 ? -11.578 -0.112 5.295 1.00 86.00 201 VAL A O 1
ATOM 1480 N N . PRO A 1 202 ? -13.146 0.746 6.654 1.00 82.94 202 PRO A N 1
ATOM 1481 C CA . PRO A 1 202 ? -12.509 0.285 7.888 1.00 82.94 202 PRO A CA 1
ATOM 1482 C C . PRO A 1 202 ? -12.639 -1.225 8.135 1.00 82.94 202 PRO A C 1
ATOM 1484 O O . PRO A 1 202 ? -11.835 -1.777 8.886 1.00 82.94 202 PRO A O 1
ATOM 1487 N N . GLU A 1 203 ? -13.621 -1.901 7.534 1.00 81.56 203 GLU A N 1
ATOM 1488 C CA . GLU A 1 203 ? -13.968 -3.298 7.824 1.00 81.56 203 GLU A CA 1
ATOM 1489 C C . GLU A 1 203 ? -12.782 -4.262 7.622 1.00 81.56 203 GLU A C 1
ATOM 1491 O O . GLU A 1 203 ? -12.451 -4.991 8.560 1.00 81.56 203 GLU A O 1
ATOM 1496 N N . PRO A 1 204 ? -12.050 -4.235 6.488 1.00 83.25 204 PRO A N 1
ATOM 1497 C CA . PRO A 1 204 ? -10.926 -5.147 6.261 1.00 83.25 204 PRO A CA 1
ATOM 1498 C C . PRO A 1 204 ? -9.746 -4.880 7.201 1.00 83.25 204 PRO A C 1
ATOM 1500 O O . PRO A 1 204 ? -9.030 -5.792 7.607 1.00 83.25 204 PRO A O 1
ATOM 1503 N N . VAL A 1 205 ? -9.543 -3.615 7.582 1.00 84.94 205 VAL A N 1
ATOM 1504 C CA . VAL A 1 205 ? -8.503 -3.222 8.543 1.00 84.94 205 VAL A CA 1
ATOM 1505 C C . VAL A 1 205 ? -8.853 -3.736 9.934 1.00 84.94 205 VAL A C 1
ATOM 1507 O O . VAL A 1 205 ? -7.971 -4.167 10.678 1.00 84.94 205 VAL A O 1
ATOM 1510 N N . PHE A 1 206 ? -10.144 -3.727 10.272 1.00 79.12 206 PHE A N 1
ATOM 1511 C CA . PHE A 1 206 ? -10.628 -4.291 11.516 1.00 79.12 206 PHE A CA 1
ATOM 1512 C C . PHE A 1 206 ? -10.403 -5.807 11.569 1.00 79.12 206 PHE A C 1
ATOM 1514 O O . PHE A 1 206 ? -9.834 -6.292 12.549 1.00 79.12 206 PHE A O 1
ATOM 1521 N N . GLU A 1 207 ? -10.769 -6.542 10.517 1.00 83.88 207 GLU A N 1
ATOM 1522 C CA . GLU A 1 207 ? -10.515 -7.987 10.418 1.00 83.88 207 GLU A CA 1
ATOM 1523 C C . GLU A 1 207 ? -9.018 -8.315 10.557 1.00 83.88 207 GLU A C 1
ATOM 1525 O O . GLU A 1 207 ? -8.650 -9.234 11.289 1.00 83.88 207 GLU A O 1
ATOM 1530 N N . ALA A 1 208 ? -8.151 -7.484 9.971 1.00 89.88 208 ALA A N 1
ATOM 1531 C CA . ALA A 1 208 ? -6.696 -7.602 10.047 1.00 89.88 208 ALA A CA 1
ATOM 1532 C C . ALA A 1 208 ? -6.070 -7.122 11.378 1.00 89.88 208 ALA A C 1
ATOM 1534 O O . ALA A 1 208 ? -4.845 -7.121 11.526 1.00 89.88 208 ALA A O 1
ATOM 1535 N N . THR A 1 209 ? -6.862 -6.692 12.373 1.00 85.75 209 THR A N 1
ATOM 1536 C CA . THR A 1 209 ? -6.338 -6.095 13.622 1.00 85.75 209 THR A CA 1
ATOM 1537 C C . THR A 1 209 ? -5.376 -7.024 14.363 1.00 85.75 209 THR A C 1
ATOM 1539 O O . THR A 1 209 ? -4.418 -6.539 14.968 1.00 85.75 209 THR A O 1
ATOM 1542 N N . GLY A 1 210 ? -5.622 -8.339 14.343 1.00 83.75 210 GLY A N 1
ATOM 1543 C CA . GLY A 1 210 ? -4.730 -9.330 14.955 1.00 83.75 210 GLY A CA 1
ATOM 1544 C C . GLY A 1 210 ? -3.328 -9.270 14.357 1.00 83.75 210 GLY A C 1
ATOM 1545 O O . GLY A 1 210 ? -2.369 -8.986 15.074 1.00 83.75 210 GLY A O 1
ATOM 1546 N N . ASP A 1 211 ? -3.239 -9.408 13.039 1.00 91.75 211 ASP A N 1
ATOM 1547 C CA . ASP A 1 211 ? -1.972 -9.424 12.307 1.00 91.75 211 ASP A CA 1
ATOM 1548 C C . ASP A 1 211 ? -1.259 -8.066 12.379 1.00 91.75 211 ASP A C 1
ATOM 1550 O O . ASP A 1 211 ? -0.044 -7.988 12.567 1.00 91.75 211 ASP A O 1
ATOM 1554 N N . LEU A 1 212 ? -2.013 -6.961 12.334 1.00 91.00 212 LEU A N 1
ATOM 1555 C CA . LEU A 1 212 ? -1.467 -5.619 12.555 1.00 91.00 212 LEU A CA 1
ATOM 1556 C C . LEU A 1 212 ? -0.884 -5.472 13.970 1.00 91.00 212 LEU A C 1
ATOM 1558 O O . LEU A 1 212 ? 0.168 -4.854 14.145 1.00 91.00 212 LEU A O 1
ATOM 1562 N N . CYS A 1 213 ? -1.534 -6.036 14.991 1.00 85.25 213 CYS A N 1
ATOM 1563 C CA . CYS A 1 213 ? -1.010 -6.035 16.356 1.00 85.25 213 CYS A CA 1
ATOM 1564 C C . CYS A 1 213 ? 0.273 -6.863 16.481 1.00 85.25 213 CYS A C 1
ATOM 1566 O O . CYS A 1 213 ? 1.220 -6.406 17.122 1.00 85.25 213 CYS A O 1
ATOM 1568 N N . ASP A 1 214 ? 0.340 -8.026 15.840 1.00 86.94 214 ASP A N 1
ATOM 1569 C CA . ASP A 1 214 ? 1.552 -8.849 15.812 1.00 86.94 214 ASP A CA 1
ATOM 1570 C C . ASP A 1 214 ? 2.694 -8.106 15.096 1.00 86.94 214 ASP A C 1
ATOM 1572 O O . ASP A 1 214 ? 3.838 -8.064 15.567 1.00 86.94 214 ASP A O 1
ATOM 1576 N N . LEU A 1 215 ? 2.374 -7.380 14.022 1.00 88.75 215 LEU A N 1
ATOM 1577 C CA . LEU A 1 215 ? 3.330 -6.551 13.296 1.00 88.75 215 LEU A CA 1
ATOM 1578 C C . LEU A 1 215 ? 3.847 -5.355 14.127 1.00 88.75 215 LEU A C 1
ATOM 1580 O O . LEU A 1 215 ? 4.987 -4.926 13.916 1.00 88.75 215 LEU A O 1
ATOM 1584 N N . LEU A 1 216 ? 3.098 -4.850 15.122 1.00 82.50 216 LEU A N 1
ATOM 1585 C CA . LEU A 1 216 ? 3.597 -3.862 16.102 1.00 82.50 216 LEU A CA 1
ATOM 1586 C C . LEU A 1 216 ? 4.706 -4.421 17.005 1.00 82.50 216 LEU A C 1
ATOM 1588 O O . LEU A 1 216 ? 5.517 -3.648 17.527 1.00 82.50 216 LEU A O 1
ATOM 1592 N N . GLU A 1 217 ? 4.754 -5.738 17.191 1.00 82.50 217 GLU A N 1
ATOM 1593 C CA . GLU A 1 217 ? 5.772 -6.430 17.986 1.00 82.50 217 GLU A CA 1
ATOM 1594 C C . GLU A 1 217 ? 6.941 -6.942 17.128 1.00 82.50 217 GLU A C 1
ATOM 1596 O O . GLU A 1 217 ? 7.970 -7.369 17.661 1.00 82.50 217 GLU A O 1
ATOM 1601 N N . SER A 1 218 ? 6.832 -6.828 15.799 1.00 84.62 218 SER A N 1
ATOM 1602 C CA . SER A 1 218 ? 7.869 -7.247 14.855 1.00 84.62 218 SER A CA 1
ATOM 1603 C C . SER A 1 218 ? 9.204 -6.525 15.073 1.00 84.62 218 SER A C 1
ATOM 1605 O O . SER A 1 218 ? 9.282 -5.387 15.552 1.00 84.62 218 SER A O 1
ATOM 1607 N N . SER A 1 219 ? 10.303 -7.175 14.683 1.00 85.62 219 SER A N 1
ATOM 1608 C CA . SER A 1 219 ? 11.643 -6.578 14.736 1.00 85.62 219 SER A CA 1
ATOM 1609 C C . SER A 1 219 ? 11.852 -5.511 13.652 1.00 85.62 219 SER A C 1
ATOM 1611 O O . SER A 1 219 ? 12.613 -4.558 13.879 1.00 85.62 219 SER A O 1
ATOM 1613 N N . ASP A 1 220 ? 11.124 -5.590 12.532 1.00 87.88 220 ASP A N 1
ATOM 1614 C CA . ASP A 1 220 ? 11.200 -4.604 11.458 1.00 87.88 220 ASP A CA 1
ATOM 1615 C C . ASP A 1 220 ? 10.566 -3.275 11.877 1.00 87.88 220 ASP A C 1
ATOM 1617 O O . ASP A 1 220 ? 9.390 -3.165 12.219 1.00 87.88 220 ASP A O 1
ATOM 1621 N N . ARG A 1 221 ? 11.363 -2.206 11.835 1.00 86.44 221 ARG A N 1
ATOM 1622 C CA . ARG A 1 221 ? 10.873 -0.860 12.161 1.00 86.44 221 ARG A CA 1
ATOM 1623 C C . ARG A 1 221 ? 9.803 -0.401 11.173 1.00 86.44 221 ARG A C 1
ATOM 1625 O O . ARG A 1 221 ? 8.915 0.362 11.558 1.00 86.44 221 ARG A O 1
ATOM 1632 N N . GLY A 1 222 ? 9.937 -0.819 9.920 1.00 80.75 222 GLY A N 1
ATOM 1633 C CA . GLY A 1 222 ? 9.008 -0.515 8.853 1.00 80.75 222 GLY A CA 1
ATOM 1634 C C . GLY A 1 222 ? 7.620 -1.091 9.114 1.00 80.75 222 GLY A C 1
ATOM 1635 O O . GLY A 1 222 ? 6.663 -0.323 9.171 1.00 80.75 222 GLY A O 1
ATOM 1636 N N . GLY A 1 223 ? 7.545 -2.399 9.359 1.00 85.88 223 GLY A N 1
ATOM 1637 C CA . GLY A 1 223 ? 6.332 -3.126 9.729 1.00 85.88 223 GLY A CA 1
ATOM 1638 C C . GLY A 1 223 ? 5.633 -2.493 10.926 1.00 85.88 223 GLY A C 1
ATOM 1639 O O . GLY A 1 223 ? 4.485 -2.075 10.806 1.00 85.88 223 GLY A O 1
ATOM 1640 N N . ARG A 1 224 ? 6.357 -2.262 12.034 1.00 87.38 224 ARG A N 1
ATOM 1641 C CA . ARG A 1 224 ? 5.787 -1.569 13.209 1.00 87.38 224 ARG A CA 1
ATOM 1642 C C . ARG A 1 224 ? 5.180 -0.205 12.875 1.00 87.38 224 ARG A C 1
ATOM 1644 O O . ARG A 1 224 ? 4.171 0.182 13.457 1.00 87.38 224 ARG A O 1
ATOM 1651 N N . SER A 1 225 ? 5.815 0.551 11.978 1.00 78.56 225 SER A N 1
ATOM 1652 C CA . SER A 1 225 ? 5.331 1.882 11.591 1.00 78.56 225 SER A CA 1
ATOM 1653 C C . SER A 1 225 ? 4.083 1.792 10.710 1.00 78.56 225 SER A C 1
ATOM 1655 O O . SER A 1 225 ? 3.157 2.567 10.922 1.00 78.56 225 SER A O 1
ATOM 1657 N N . GLY A 1 226 ? 4.042 0.840 9.771 1.00 87.94 226 GLY A N 1
ATOM 1658 C CA . GLY A 1 226 ? 2.871 0.580 8.928 1.00 87.94 226 GLY A CA 1
ATOM 1659 C C . GLY A 1 226 ? 1.670 0.106 9.745 1.00 87.94 226 GLY A C 1
ATOM 1660 O O . GLY A 1 226 ? 0.585 0.657 9.614 1.00 87.94 226 GLY A O 1
ATOM 1661 N N . ALA A 1 227 ? 1.880 -0.830 10.672 1.00 88.38 227 ALA A N 1
ATOM 1662 C CA . ALA A 1 227 ? 0.826 -1.291 11.571 1.00 88.38 227 ALA A CA 1
ATOM 1663 C C . ALA A 1 227 ? 0.265 -0.162 12.444 1.00 88.38 227 ALA A C 1
ATOM 1665 O O . ALA A 1 227 ? -0.947 0.019 12.543 1.00 88.38 227 ALA A O 1
ATOM 1666 N N . ALA A 1 228 ? 1.145 0.647 13.044 1.00 81.88 228 ALA A N 1
ATOM 1667 C CA . ALA A 1 228 ? 0.724 1.795 13.841 1.00 81.88 228 ALA A CA 1
ATOM 1668 C C . ALA A 1 228 ? -0.043 2.833 13.009 1.00 81.88 228 ALA A C 1
ATOM 1670 O O . ALA A 1 228 ? -0.947 3.477 13.541 1.00 81.88 228 ALA A O 1
ATOM 1671 N N . TYR A 1 229 ? 0.318 2.997 11.732 1.00 87.94 229 TYR A N 1
ATOM 1672 C CA . TYR A 1 229 ? -0.406 3.852 10.800 1.00 87.94 229 TYR A CA 1
ATOM 1673 C C . TYR A 1 229 ? -1.822 3.325 10.556 1.00 87.94 229 TYR A C 1
ATOM 1675 O O . TYR A 1 229 ? -2.770 4.047 10.843 1.00 87.94 229 TYR A O 1
ATOM 1683 N N . ALA A 1 230 ? -1.978 2.061 10.150 1.00 91.12 230 ALA A N 1
ATOM 1684 C CA . ALA A 1 230 ? -3.291 1.485 9.851 1.00 91.12 230 ALA A CA 1
ATOM 1685 C C . ALA A 1 230 ? -4.255 1.514 11.040 1.00 91.12 230 ALA A C 1
ATOM 1687 O O . ALA A 1 230 ? -5.376 2.012 10.948 1.00 91.12 230 ALA A O 1
ATOM 1688 N N . LEU A 1 231 ? -3.770 1.061 12.195 1.00 85.81 231 LEU A N 1
ATOM 1689 C CA . LEU A 1 231 ? -4.521 1.075 13.448 1.00 85.81 231 LEU A CA 1
ATOM 1690 C C . LEU A 1 231 ? -4.857 2.508 13.904 1.00 85.81 231 LEU A C 1
ATOM 1692 O O . LEU A 1 231 ? -5.872 2.741 14.561 1.00 85.81 231 LEU A O 1
ATOM 1696 N N . GLY A 1 232 ? -3.999 3.478 13.579 1.00 81.62 232 GLY A N 1
ATOM 1697 C CA . GLY A 1 232 ? -4.216 4.893 13.867 1.00 81.62 232 GLY A CA 1
ATOM 1698 C C . GLY A 1 232 ? -5.274 5.529 12.967 1.00 81.62 232 GLY A C 1
ATOM 1699 O O . GLY A 1 232 ? -6.159 6.214 13.479 1.00 81.62 232 GLY A O 1
ATOM 1700 N N . GLU A 1 233 ? -5.211 5.289 11.656 1.00 86.38 233 GLU A N 1
ATOM 1701 C CA . GLU A 1 233 ? -6.176 5.827 10.689 1.00 86.38 233 GLU A CA 1
ATOM 1702 C C . GLU A 1 233 ? -7.580 5.254 10.927 1.00 86.38 233 GLU A C 1
ATOM 1704 O O . GLU A 1 233 ? -8.550 6.010 10.886 1.00 86.38 233 GLU A O 1
ATOM 1709 N N . MET A 1 234 ? -7.705 3.983 11.328 1.00 82.56 234 MET A N 1
ATOM 1710 C CA . MET A 1 234 ? -8.999 3.399 11.715 1.00 82.56 234 MET A CA 1
ATOM 1711 C C . MET A 1 234 ? -9.661 4.163 12.876 1.00 82.56 234 MET A C 1
ATOM 1713 O O . MET A 1 234 ? -10.875 4.350 12.903 1.00 82.56 234 MET A O 1
ATOM 1717 N N . ALA A 1 235 ? -8.874 4.690 13.819 1.00 76.81 235 ALA A N 1
ATOM 1718 C CA . ALA A 1 235 ? -9.406 5.514 14.904 1.00 76.81 235 ALA A CA 1
ATOM 1719 C C . ALA A 1 235 ? -9.924 6.884 14.418 1.00 76.81 235 ALA A C 1
ATOM 1721 O O . ALA A 1 235 ? -10.756 7.496 15.088 1.00 76.81 235 ALA A O 1
ATOM 1722 N N . THR A 1 236 ? -9.456 7.377 13.265 1.00 78.19 236 THR A N 1
ATOM 1723 C CA . THR A 1 236 ? -9.958 8.624 12.661 1.00 78.19 236 THR A CA 1
ATOM 1724 C C . THR A 1 236 ? -11.311 8.441 11.973 1.00 78.19 236 THR A C 1
ATOM 1726 O O . THR A 1 236 ? -12.075 9.400 11.891 1.00 78.19 236 THR A O 1
ATOM 1729 N N . ALA A 1 237 ? -11.653 7.209 11.585 1.00 77.56 237 ALA A N 1
ATOM 1730 C CA . ALA A 1 237 ? -12.948 6.839 11.018 1.00 77.56 237 ALA A CA 1
ATOM 1731 C C . ALA A 1 237 ? -14.068 6.721 12.072 1.00 77.56 237 ALA A C 1
ATOM 1733 O O . ALA A 1 237 ? -15.171 6.292 11.762 1.00 77.56 237 ALA A O 1
ATOM 1734 N N . ALA A 1 238 ? -13.833 7.111 13.330 1.00 75.19 238 ALA A N 1
ATOM 1735 C CA . ALA A 1 238 ? -14.772 6.908 14.437 1.00 75.19 238 ALA A CA 1
ATOM 1736 C C . ALA A 1 238 ? -16.206 7.428 14.190 1.00 75.19 238 ALA A C 1
ATOM 1738 O O . ALA A 1 238 ? -17.163 6.888 14.747 1.00 75.19 238 ALA A O 1
ATOM 1739 N N . GLU A 1 239 ? -16.376 8.465 13.365 1.00 76.62 239 GLU A N 1
ATOM 1740 C CA . GLU A 1 239 ? -17.698 8.983 12.989 1.00 76.62 239 GLU A CA 1
ATOM 1741 C C . GLU A 1 239 ? -18.427 8.115 11.946 1.00 76.62 239 GLU A C 1
ATOM 1743 O O . GLU A 1 239 ? -19.660 8.118 11.927 1.00 76.62 239 GLU A O 1
ATOM 1748 N N . SER A 1 240 ? -17.695 7.380 11.101 1.00 74.69 240 SER A N 1
ATOM 1749 C CA . SER A 1 240 ? -18.220 6.565 9.997 1.00 74.69 240 SER A CA 1
ATOM 1750 C C . SER A 1 240 ? -18.352 5.075 10.319 1.00 74.69 240 SER A C 1
ATOM 1752 O O . SER A 1 240 ? -18.938 4.355 9.516 1.00 74.69 240 SER A O 1
ATOM 1754 N N . ILE A 1 241 ? -17.881 4.614 11.484 1.00 81.44 241 ILE A N 1
ATOM 1755 C CA . ILE A 1 241 ? -18.020 3.210 11.894 1.00 81.44 241 ILE A CA 1
ATOM 1756 C C . ILE A 1 241 ? -19.504 2.844 12.049 1.00 81.44 241 ILE A C 1
ATOM 1758 O O . ILE A 1 241 ? -20.251 3.463 12.818 1.00 81.44 241 ILE A O 1
ATOM 1762 N N . ASP A 1 242 ? -19.920 1.813 11.319 1.00 84.06 242 ASP A N 1
ATOM 1763 C CA . ASP A 1 242 ? -21.284 1.305 11.317 1.00 84.06 242 ASP A CA 1
ATOM 1764 C C . ASP A 1 242 ? -21.559 0.310 12.464 1.00 84.06 242 ASP A C 1
ATOM 1766 O O . ASP A 1 242 ? -20.715 0.027 13.315 1.00 84.06 242 ASP A O 1
ATOM 1770 N N . ALA A 1 243 ? -22.794 -0.194 12.546 1.00 86.31 243 ALA A N 1
ATOM 1771 C CA . ALA A 1 243 ? -23.204 -1.068 13.646 1.00 86.31 243 ALA A CA 1
ATOM 1772 C C . ALA A 1 243 ? -22.541 -2.458 13.600 1.00 86.31 243 ALA A C 1
ATOM 1774 O O . ALA A 1 243 ? -22.320 -3.062 14.653 1.00 86.31 243 ALA A O 1
ATOM 1775 N N . GLU A 1 244 ? -22.250 -2.970 12.404 1.00 84.75 244 GLU A N 1
ATOM 1776 C CA . GLU A 1 244 ? -21.611 -4.274 12.216 1.00 84.75 244 GLU A CA 1
ATOM 1777 C C . GLU A 1 244 ? -20.146 -4.208 12.648 1.00 84.75 244 GLU A C 1
ATOM 1779 O O . GLU A 1 244 ? -19.724 -4.966 13.525 1.00 84.75 244 GLU A O 1
ATOM 1784 N N . THR A 1 245 ? -19.421 -3.199 12.166 1.00 83.06 245 THR A N 1
ATOM 1785 C CA . THR A 1 245 ? -18.037 -2.920 12.556 1.00 83.06 245 THR A CA 1
ATOM 1786 C C . THR A 1 245 ? -17.930 -2.617 14.048 1.00 83.06 245 THR A C 1
ATOM 1788 O O . THR A 1 245 ? -17.051 -3.147 14.725 1.00 83.06 245 THR A O 1
ATOM 1791 N N . MET A 1 246 ? -18.856 -1.833 14.621 1.00 89.12 246 MET A N 1
ATOM 1792 C CA . MET A 1 246 ? -18.885 -1.614 16.074 1.00 89.12 246 MET A CA 1
ATOM 1793 C C . MET A 1 246 ? -19.068 -2.908 16.866 1.00 89.12 246 MET A C 1
ATOM 1795 O O . MET A 1 246 ? -18.427 -3.080 17.906 1.00 89.12 246 MET A O 1
ATOM 1799 N N . SER A 1 247 ? -19.920 -3.817 16.390 1.00 89.50 247 SER A N 1
ATOM 1800 C CA . SER A 1 247 ? -20.122 -5.115 17.037 1.00 89.50 247 SER A CA 1
ATOM 1801 C C . SER A 1 247 ? -18.839 -5.941 16.990 1.00 89.50 247 SER A C 1
ATOM 1803 O O . SER A 1 247 ? -18.425 -6.479 18.015 1.00 89.50 247 SER A O 1
ATOM 1805 N N . ALA A 1 248 ? -18.161 -5.961 15.842 1.00 84.94 248 ALA A N 1
ATOM 1806 C CA . ALA A 1 248 ? -16.882 -6.639 15.675 1.00 84.94 248 ALA A CA 1
ATOM 1807 C C . ALA A 1 248 ? -15.801 -6.057 16.615 1.00 84.94 248 ALA A C 1
ATOM 1809 O O . ALA A 1 248 ? -15.131 -6.810 17.327 1.00 84.94 248 ALA A O 1
ATOM 1810 N N . ILE A 1 249 ? -15.705 -4.722 16.728 1.00 87.31 249 ILE A N 1
ATOM 1811 C CA . ILE A 1 249 ? -14.819 -4.025 17.682 1.00 87.31 249 ILE A CA 1
ATOM 1812 C C . ILE A 1 249 ? -15.088 -4.472 19.121 1.00 87.31 249 ILE A C 1
ATOM 1814 O O . ILE A 1 249 ? -14.151 -4.730 19.879 1.00 87.31 249 ILE A O 1
ATOM 1818 N N . VAL A 1 250 ? -16.356 -4.576 19.516 1.00 90.19 250 VAL A N 1
ATOM 1819 C CA . VAL A 1 250 ? -16.737 -4.996 20.870 1.00 90.19 250 VAL A CA 1
ATOM 1820 C C . VAL A 1 250 ? -16.431 -6.474 21.115 1.00 90.19 250 VAL A C 1
ATOM 1822 O O . VAL A 1 250 ? -15.957 -6.807 22.202 1.00 90.19 250 VAL A O 1
ATOM 1825 N N . GLU A 1 251 ? -16.609 -7.353 20.126 1.00 88.19 251 GLU A N 1
ATOM 1826 C CA . GLU A 1 251 ? -16.176 -8.755 20.228 1.00 88.19 251 GLU A CA 1
ATOM 1827 C C . GLU A 1 251 ? -14.654 -8.880 20.396 1.00 88.19 251 GLU A C 1
ATOM 1829 O O . GLU A 1 251 ? -14.178 -9.723 21.161 1.00 88.19 251 GLU A O 1
ATOM 1834 N N . GLY A 1 252 ? -13.884 -7.958 19.809 1.00 84.44 252 GLY A N 1
ATOM 1835 C CA . GLY A 1 252 ? -12.441 -7.829 20.027 1.00 84.44 252 GLY A CA 1
ATOM 1836 C C . GLY A 1 252 ? -12.034 -7.671 21.500 1.00 84.44 252 GLY A C 1
ATOM 1837 O O . GLY A 1 252 ? -10.912 -8.019 21.865 1.00 84.44 252 GLY A O 1
ATOM 1838 N N . LEU A 1 253 ? -12.936 -7.219 22.383 1.00 87.19 253 LEU A N 1
ATOM 1839 C CA . LEU A 1 253 ? -12.695 -7.141 23.832 1.00 87.19 253 LEU A CA 1
ATOM 1840 C C . LEU A 1 253 ? -12.634 -8.510 24.521 1.00 87.19 253 LEU A C 1
ATOM 1842 O O . LEU A 1 253 ? -12.220 -8.577 25.676 1.00 87.19 253 LEU A O 1
ATOM 1846 N N . ARG A 1 254 ? -13.064 -9.585 23.854 1.00 84.75 254 ARG A N 1
ATOM 1847 C CA . ARG A 1 254 ? -13.107 -10.947 24.410 1.00 84.75 254 ARG A CA 1
ATOM 1848 C C . ARG A 1 254 ? -12.049 -11.878 23.833 1.00 84.75 254 ARG A C 1
ATOM 1850 O O . ARG A 1 254 ? -11.911 -13.000 24.304 1.00 84.75 254 ARG A O 1
ATOM 1857 N N . VAL A 1 255 ? -11.296 -11.425 22.835 1.00 82.12 255 VAL A N 1
ATOM 1858 C CA . VAL A 1 255 ? -10.258 -12.234 22.187 1.00 82.12 255 VAL A CA 1
ATOM 1859 C C . VAL A 1 255 ? -9.102 -12.496 23.162 1.00 82.12 255 VAL A C 1
ATOM 1861 O O . VAL A 1 255 ? -8.689 -11.615 23.919 1.00 82.12 255 VAL A O 1
ATOM 1864 N N . ASP A 1 256 ? -8.541 -13.706 23.141 1.00 78.12 256 ASP A N 1
ATOM 1865 C CA . ASP A 1 256 ? -7.462 -14.106 24.057 1.00 78.12 256 ASP A CA 1
ATOM 1866 C C . ASP A 1 256 ? -6.175 -13.280 23.869 1.00 78.12 256 ASP A C 1
ATOM 1868 O O . ASP A 1 256 ? -5.449 -13.024 24.837 1.00 78.12 256 ASP A O 1
ATOM 1872 N N . THR A 1 257 ? -5.926 -12.789 22.653 1.00 77.75 257 THR A N 1
ATOM 1873 C CA . THR A 1 257 ? -4.771 -11.957 22.291 1.00 77.75 257 THR A CA 1
ATOM 1874 C C . THR A 1 257 ? -4.820 -10.586 22.987 1.00 77.75 257 THR A C 1
ATOM 1876 O O . THR A 1 257 ? -5.671 -9.754 22.657 1.00 77.75 257 THR A O 1
ATOM 1879 N N . PRO A 1 258 ? -3.897 -10.278 23.925 1.00 81.19 258 PRO A N 1
ATOM 1880 C CA . PRO A 1 258 ? -3.942 -9.032 24.697 1.00 81.19 258 PRO A CA 1
ATOM 1881 C C . PRO A 1 258 ? -3.856 -7.763 23.843 1.00 81.19 258 PRO A C 1
ATOM 1883 O O . PRO A 1 258 ? -4.500 -6.765 24.166 1.00 81.19 258 PRO A O 1
ATOM 1886 N N . ALA A 1 259 ? -3.083 -7.791 22.755 1.00 78.06 259 ALA A N 1
ATOM 1887 C CA . ALA A 1 259 ? -2.925 -6.646 21.865 1.00 78.06 259 ALA A CA 1
ATOM 1888 C C . ALA A 1 259 ? -4.240 -6.285 21.150 1.00 78.06 259 ALA A C 1
ATOM 1890 O O . ALA A 1 259 ? -4.624 -5.113 21.150 1.00 78.06 259 ALA A O 1
ATOM 1891 N N . VAL A 1 260 ? -4.993 -7.288 20.677 1.00 81.56 260 VAL A N 1
ATOM 1892 C CA . VAL A 1 260 ? -6.328 -7.101 20.083 1.00 81.56 260 VAL A CA 1
ATOM 1893 C C . VAL A 1 260 ? -7.281 -6.468 21.094 1.00 81.56 260 VAL A C 1
ATOM 1895 O O . VAL A 1 260 ? -7.894 -5.449 20.787 1.00 81.56 260 VAL A O 1
ATOM 1898 N N . ARG A 1 261 ? -7.336 -6.965 22.340 1.00 88.19 261 ARG A N 1
ATOM 1899 C CA . ARG A 1 261 ? -8.177 -6.348 23.388 1.00 88.19 261 ARG A CA 1
ATOM 1900 C C . ARG A 1 261 ? -7.772 -4.906 23.695 1.00 88.19 261 ARG A C 1
ATOM 1902 O O . ARG A 1 261 ? -8.627 -4.033 23.873 1.00 88.19 261 ARG A O 1
ATOM 1909 N N . GLN A 1 262 ? -6.467 -4.625 23.766 1.00 83.19 262 GLN A N 1
ATOM 1910 C CA . GLN A 1 262 ? -5.961 -3.266 23.981 1.00 83.19 262 GLN A CA 1
ATOM 1911 C C . GLN A 1 262 ? -6.394 -2.329 22.851 1.00 83.19 262 GLN A C 1
ATOM 1913 O O . GLN A 1 262 ? -6.859 -1.223 23.139 1.00 83.19 262 GLN A O 1
ATOM 1918 N N . HIS A 1 263 ? -6.278 -2.767 21.597 1.00 83.75 263 HIS A N 1
ATOM 1919 C CA . HIS A 1 263 ? -6.667 -1.964 20.446 1.00 83.75 263 HIS A CA 1
ATOM 1920 C C . HIS A 1 263 ? -8.189 -1.793 20.346 1.00 83.75 263 HIS A C 1
ATOM 1922 O O . HIS A 1 263 ? -8.667 -0.663 20.285 1.00 83.75 263 HIS A O 1
ATOM 1928 N N . ALA A 1 264 ? -8.956 -2.877 20.470 1.00 88.31 264 ALA A N 1
ATOM 1929 C CA . ALA A 1 264 ? -10.416 -2.852 20.516 1.00 88.31 264 ALA A CA 1
ATOM 1930 C C . ALA A 1 264 ? -10.928 -1.880 21.588 1.00 88.31 264 ALA A C 1
ATOM 1932 O O . ALA A 1 264 ? -11.704 -0.974 21.299 1.00 88.31 264 ALA A O 1
ATOM 1933 N N . SER A 1 265 ? -10.423 -1.976 22.823 1.00 91.75 265 SER A N 1
ATOM 1934 C CA . SER A 1 265 ? -10.821 -1.055 23.897 1.00 91.75 265 SER A CA 1
ATOM 1935 C C . SER A 1 265 ? -10.462 0.403 23.599 1.00 91.75 265 SER A C 1
ATOM 1937 O O . SER A 1 265 ? -11.214 1.308 23.969 1.00 91.75 265 SER A O 1
ATOM 1939 N N . PHE A 1 266 ? -9.335 0.651 22.925 1.00 89.50 266 PHE A N 1
ATOM 1940 C CA . PHE A 1 266 ? -8.937 1.986 22.486 1.00 89.50 266 PHE A CA 1
ATOM 1941 C C . PHE A 1 266 ? -9.883 2.545 21.413 1.00 89.50 266 PHE A C 1
ATOM 1943 O O . PHE A 1 266 ? -10.294 3.704 21.528 1.00 89.50 266 PHE A O 1
ATOM 1950 N N . LEU A 1 267 ? -10.276 1.732 20.428 1.00 88.75 267 LEU A N 1
ATOM 1951 C CA . LEU A 1 267 ? -11.272 2.109 19.425 1.00 88.75 267 LEU A CA 1
ATOM 1952 C C . LEU A 1 267 ? -12.625 2.380 20.077 1.00 88.75 267 LEU A C 1
ATOM 1954 O O . LEU A 1 267 ? -13.160 3.463 19.883 1.00 88.75 267 LEU A O 1
ATOM 1958 N N . VAL A 1 268 ? -13.124 1.492 20.946 1.00 93.00 268 VAL A N 1
ATOM 1959 C CA . VAL A 1 268 ? -14.374 1.713 21.700 1.00 93.00 268 VAL A CA 1
ATOM 1960 C C . VAL A 1 268 ? -14.350 3.056 22.432 1.00 93.00 268 VAL A C 1
ATOM 1962 O O . VAL A 1 268 ? -15.323 3.803 22.384 1.00 93.00 268 VAL A O 1
ATOM 1965 N N . ALA A 1 269 ? -13.239 3.399 23.091 1.00 91.94 269 ALA A N 1
ATOM 1966 C CA . ALA A 1 269 ? -13.099 4.682 23.777 1.00 91.94 269 ALA A CA 1
ATOM 1967 C C . ALA A 1 269 ? -13.078 5.881 22.819 1.00 91.94 269 ALA A C 1
ATOM 1969 O O . ALA A 1 269 ? -13.624 6.932 23.151 1.00 91.94 269 ALA A O 1
ATOM 1970 N N . THR A 1 270 ? -12.449 5.729 21.653 1.00 89.75 270 THR A N 1
ATOM 1971 C CA . THR A 1 270 ? -12.387 6.770 20.619 1.00 89.75 270 THR A CA 1
ATOM 1972 C C . THR A 1 270 ? -13.761 6.992 19.992 1.00 89.75 270 THR A C 1
ATOM 1974 O O . THR A 1 270 ? -14.251 8.118 19.981 1.00 89.75 270 THR A O 1
ATOM 1977 N N . VAL A 1 271 ? -14.444 5.920 19.586 1.00 90.06 271 VAL A N 1
ATOM 1978 C CA . VAL A 1 271 ? -15.803 5.996 19.044 1.00 90.06 271 VAL A CA 1
ATOM 1979 C C . VAL A 1 271 ? -16.785 6.500 20.087 1.00 90.06 271 VAL A C 1
ATOM 1981 O O . VAL A 1 271 ? -17.638 7.308 19.761 1.00 90.06 271 VAL A O 1
ATOM 1984 N N . ALA A 1 272 ? -16.660 6.121 21.359 1.00 92.81 272 ALA A N 1
ATOM 1985 C CA . ALA A 1 272 ? -17.543 6.654 22.396 1.00 92.81 272 ALA A CA 1
ATOM 1986 C C . ALA A 1 272 ? -17.394 8.174 22.566 1.00 92.81 272 ALA A C 1
ATOM 1988 O O . ALA A 1 272 ? -18.377 8.846 22.869 1.00 92.81 272 ALA A O 1
ATOM 1989 N N . ALA A 1 273 ? -16.186 8.716 22.375 1.00 91.06 273 ALA A N 1
ATOM 1990 C CA . ALA A 1 273 ? -15.928 10.148 22.482 1.00 91.06 273 ALA A CA 1
ATOM 1991 C C . ALA A 1 273 ? -16.511 10.952 21.305 1.00 91.06 273 ALA A C 1
ATOM 1993 O O . ALA A 1 273 ? -17.029 12.045 21.532 1.00 91.06 273 ALA A O 1
ATOM 1994 N N . GLU A 1 274 ? -16.448 10.415 20.083 1.00 89.69 274 GLU A N 1
ATOM 1995 C CA . GLU A 1 274 ? -16.897 11.112 18.865 1.00 89.69 274 GLU A CA 1
ATOM 1996 C C . GLU A 1 274 ? -18.348 10.749 18.474 1.00 89.69 274 GLU A C 1
ATOM 1998 O O . GLU A 1 274 ? -19.164 11.613 18.155 1.00 89.69 274 GLU A O 1
ATOM 2003 N N . ASN A 1 275 ? -18.714 9.469 18.575 1.00 89.38 275 ASN A N 1
ATOM 2004 C CA . ASN A 1 275 ? -20.021 8.903 18.233 1.00 89.38 275 ASN A CA 1
ATOM 2005 C C . ASN A 1 275 ? -20.566 7.951 19.331 1.00 89.38 275 ASN A C 1
ATOM 2007 O O . ASN A 1 275 ? -20.725 6.742 19.123 1.00 89.38 275 ASN A O 1
ATOM 2011 N N . PRO A 1 276 ? -20.963 8.476 20.509 1.00 92.44 276 PRO A N 1
ATOM 2012 C CA . PRO A 1 276 ? -21.484 7.658 21.612 1.00 92.44 276 PRO A CA 1
ATOM 2013 C C . PRO A 1 276 ? -22.769 6.889 21.261 1.00 92.44 276 PRO A C 1
ATOM 2015 O O . PRO A 1 276 ? -23.131 5.936 21.950 1.00 92.44 276 PRO A O 1
ATOM 2018 N N . ARG A 1 277 ? -23.488 7.278 20.195 1.00 93.06 277 ARG A N 1
ATOM 2019 C CA . ARG A 1 277 ? -24.693 6.567 19.732 1.00 93.06 277 ARG A CA 1
ATOM 2020 C C . ARG A 1 277 ? -24.373 5.187 19.179 1.00 93.06 277 ARG A C 1
ATOM 2022 O O . ARG A 1 277 ? -25.146 4.274 19.448 1.00 93.06 277 ARG A O 1
ATOM 2029 N N . ALA A 1 278 ? -23.273 5.053 18.440 1.00 91.88 278 ALA A N 1
ATOM 2030 C CA . ALA A 1 278 ? -22.835 3.778 17.880 1.00 91.88 278 ALA A CA 1
ATOM 2031 C C . ALA A 1 278 ? -22.397 2.800 18.983 1.00 91.88 278 ALA A C 1
ATOM 2033 O O . ALA A 1 278 ? -22.622 1.602 18.883 1.00 91.88 278 ALA A O 1
ATOM 2034 N N . VAL A 1 279 ? -21.859 3.326 20.088 1.00 94.88 279 VAL A N 1
ATOM 2035 C CA . VAL A 1 279 ? -21.403 2.529 21.237 1.00 94.88 279 VAL A CA 1
ATOM 2036 C C . VAL A 1 279 ? -22.542 2.141 22.187 1.00 94.88 279 VAL A C 1
ATOM 2038 O O . VAL A 1 279 ? -22.482 1.100 22.835 1.00 94.88 279 VAL A O 1
ATOM 2041 N N . LYS A 1 280 ? -23.607 2.951 22.272 1.00 95.94 280 LYS A N 1
ATOM 2042 C CA . LYS A 1 280 ? -24.735 2.762 23.204 1.00 95.94 280 LYS A CA 1
ATOM 2043 C C . LYS A 1 280 ? -25.314 1.338 23.260 1.00 95.94 280 LYS A C 1
ATOM 2045 O O . LYS A 1 280 ? -25.608 0.905 24.374 1.00 95.94 280 LYS A O 1
ATOM 2050 N N . PRO A 1 281 ? -25.534 0.619 22.140 1.00 96.69 281 PRO A N 1
ATOM 2051 C CA . PRO A 1 281 ? -26.070 -0.742 22.182 1.00 96.69 281 PRO A CA 1
ATOM 2052 C C . PRO A 1 281 ? -25.182 -1.728 22.949 1.00 96.69 281 PRO A C 1
ATOM 2054 O O . PRO A 1 281 ? -25.697 -2.726 23.434 1.00 96.69 281 PRO A O 1
ATOM 2057 N N . HIS A 1 282 ? -23.893 -1.417 23.101 1.00 96.19 282 HIS A N 1
ATOM 2058 C CA . HIS A 1 282 ? -22.875 -2.289 23.686 1.00 96.19 282 HIS A CA 1
ATOM 2059 C C . HIS A 1 282 ? -22.513 -1.927 25.140 1.00 96.19 282 HIS A C 1
ATOM 2061 O O . HIS A 1 282 ? -21.451 -2.294 25.650 1.00 96.19 282 HIS A O 1
ATOM 2067 N N . ALA A 1 283 ? -23.359 -1.137 25.816 1.00 93.44 283 ALA A N 1
ATOM 2068 C CA . ALA A 1 283 ? -23.098 -0.645 27.171 1.00 93.44 283 ALA A CA 1
ATOM 2069 C C . ALA A 1 283 ? -22.860 -1.783 28.178 1.00 93.44 283 ALA A C 1
ATOM 2071 O O . ALA A 1 283 ? -22.000 -1.666 29.058 1.00 93.44 283 ALA A O 1
ATOM 2072 N N . ASP A 1 284 ? -23.588 -2.891 28.035 1.00 87.06 284 ASP A N 1
ATOM 2073 C CA . ASP A 1 284 ? -23.474 -4.045 28.919 1.00 87.06 284 ASP A CA 1
ATOM 2074 C C . ASP A 1 284 ? -22.132 -4.764 28.719 1.00 87.06 284 ASP A C 1
ATOM 2076 O O . ASP A 1 284 ? -21.440 -5.078 29.687 1.00 87.06 284 ASP A O 1
ATOM 2080 N N . GLU A 1 285 ? -21.730 -5.005 27.471 1.00 90.56 285 GLU A N 1
ATOM 2081 C CA . GLU A 1 285 ? -20.465 -5.645 27.104 1.00 90.56 285 GLU A CA 1
ATOM 2082 C C . GLU A 1 285 ? -19.265 -4.832 27.585 1.00 90.56 285 GLU A C 1
ATOM 2084 O O . GLU A 1 285 ? -18.362 -5.376 28.222 1.00 90.56 285 GLU A O 1
ATOM 2089 N N . ILE A 1 286 ? -19.294 -3.517 27.372 1.00 89.88 286 ILE A N 1
ATOM 2090 C CA . ILE A 1 286 ? -18.249 -2.592 27.826 1.00 89.88 286 ILE A CA 1
ATOM 2091 C C . ILE A 1 286 ? -18.175 -2.577 29.357 1.00 89.88 286 ILE A C 1
ATOM 2093 O O . ILE A 1 286 ? -17.081 -2.591 29.928 1.00 89.88 286 ILE A O 1
ATOM 2097 N N . THR A 1 287 ? -19.326 -2.590 30.038 1.00 83.38 287 THR A N 1
ATOM 2098 C CA . THR A 1 287 ? -19.380 -2.633 31.507 1.00 83.38 287 THR A CA 1
ATOM 2099 C C . THR A 1 287 ? -18.819 -3.950 32.046 1.00 83.38 287 THR A C 1
ATOM 2101 O O . THR A 1 287 ? -18.040 -3.924 32.998 1.00 83.38 287 THR A O 1
ATOM 2104 N N . ARG A 1 288 ? -19.131 -5.094 31.421 1.00 81.62 288 ARG A N 1
ATOM 2105 C CA . ARG A 1 288 ? -18.537 -6.400 31.771 1.00 81.62 288 ARG A CA 1
ATOM 2106 C C . ARG A 1 288 ? -17.027 -6.423 31.518 1.00 81.62 288 ARG A C 1
ATOM 2108 O O . ARG A 1 288 ? -16.274 -6.901 32.365 1.00 81.62 288 ARG A O 1
ATOM 2115 N N . GLY A 1 289 ? -16.568 -5.830 30.414 1.00 82.31 289 GLY A N 1
ATOM 2116 C CA . GLY A 1 289 ? -15.149 -5.730 30.057 1.00 82.31 289 GLY A CA 1
ATOM 2117 C C . GLY A 1 289 ? -14.285 -4.984 31.085 1.00 82.31 289 GLY A C 1
ATOM 2118 O O . GLY A 1 289 ? -13.072 -5.170 31.129 1.00 82.31 289 GLY A O 1
ATOM 2119 N N . MET A 1 290 ? -14.878 -4.204 31.997 1.00 81.88 290 MET A N 1
ATOM 2120 C CA . MET A 1 290 ? -14.153 -3.599 33.125 1.00 81.88 290 MET A CA 1
ATOM 2121 C C . MET A 1 290 ? -13.523 -4.625 34.086 1.00 81.88 290 MET A C 1
ATOM 2123 O O . MET A 1 290 ? -12.679 -4.249 34.904 1.00 81.88 290 MET A O 1
ATOM 2127 N N . ALA A 1 291 ? -13.900 -5.903 33.990 1.00 75.62 291 ALA A N 1
ATOM 2128 C CA . ALA A 1 291 ? -13.272 -7.008 34.709 1.00 75.62 291 ALA A CA 1
ATOM 2129 C C . ALA A 1 291 ? -12.029 -7.594 34.000 1.00 75.62 291 ALA A C 1
ATOM 2131 O O . ALA A 1 291 ? -11.433 -8.535 34.533 1.00 75.62 291 ALA A O 1
ATOM 2132 N N . ASP A 1 292 ? -11.607 -7.046 32.850 1.00 80.56 292 ASP A N 1
ATOM 2133 C CA . ASP A 1 292 ? -10.389 -7.478 32.152 1.00 80.56 292 ASP A CA 1
ATOM 2134 C C . ASP A 1 292 ? -9.157 -7.362 33.064 1.00 80.56 292 ASP A C 1
ATOM 2136 O O . ASP A 1 292 ? -8.996 -6.417 33.845 1.00 80.56 292 ASP A O 1
ATOM 2140 N N . THR A 1 293 ? -8.259 -8.336 32.956 1.00 80.50 293 THR A N 1
ATOM 2141 C CA . THR A 1 293 ? -6.982 -8.377 33.677 1.00 80.50 293 THR A CA 1
ATOM 2142 C C . THR A 1 293 ? -6.015 -7.258 33.270 1.00 80.50 293 THR A C 1
ATOM 2144 O O . THR A 1 293 ? -5.244 -6.782 34.112 1.00 80.50 293 THR A O 1
ATOM 2147 N N . ASP A 1 294 ? -6.096 -6.754 32.038 1.00 77.69 294 ASP A N 1
ATOM 2148 C CA . ASP A 1 294 ? -5.222 -5.715 31.505 1.00 77.69 294 ASP A CA 1
ATOM 2149 C C . ASP A 1 294 ? -5.665 -4.307 31.963 1.00 77.69 294 ASP A C 1
ATOM 2151 O O . ASP A 1 294 ? -6.766 -3.840 31.645 1.00 77.69 294 ASP A O 1
ATOM 2155 N N . PRO A 1 295 ? -4.814 -3.564 32.700 1.00 78.88 295 PRO A N 1
ATOM 2156 C CA . PRO A 1 295 ? -5.150 -2.223 33.172 1.00 78.88 295 PRO A CA 1
ATOM 2157 C C . PRO A 1 295 ? -5.362 -1.195 32.048 1.00 78.88 295 PRO A C 1
ATOM 2159 O O . PRO A 1 295 ? -6.053 -0.198 32.275 1.00 78.88 295 PRO A O 1
ATOM 2162 N N . ARG A 1 296 ? -4.780 -1.389 30.856 1.00 81.06 296 ARG A N 1
ATOM 2163 C CA . ARG A 1 296 ? -5.002 -0.516 29.691 1.00 81.06 296 ARG A CA 1
ATOM 2164 C C . ARG A 1 296 ? -6.412 -0.692 29.149 1.00 81.06 296 ARG A C 1
ATOM 2166 O O . ARG A 1 296 ? -7.083 0.316 28.934 1.00 81.06 296 ARG A O 1
ATOM 2173 N N . VAL A 1 297 ? -6.873 -1.939 29.033 1.00 82.75 297 VAL A N 1
ATOM 2174 C CA . VAL A 1 297 ? -8.247 -2.264 28.624 1.00 82.75 297 VAL A CA 1
ATOM 2175 C C . VAL A 1 297 ? -9.235 -1.619 29.589 1.00 82.75 297 VAL A C 1
ATOM 2177 O O . VAL A 1 297 ? -10.038 -0.783 29.175 1.00 82.75 297 VAL A O 1
ATOM 2180 N N . ARG A 1 298 ? -9.091 -1.869 30.900 1.00 86.12 298 ARG A N 1
ATOM 2181 C CA . ARG A 1 298 ? -9.958 -1.254 31.925 1.00 86.12 298 ARG A CA 1
ATOM 2182 C C . ARG A 1 298 ? -9.982 0.274 31.845 1.00 86.12 298 ARG A C 1
ATOM 2184 O O . ARG A 1 298 ? -11.036 0.890 31.972 1.00 86.12 298 ARG A O 1
ATOM 2191 N N . ARG A 1 299 ? -8.829 0.917 31.633 1.00 81.81 299 ARG A N 1
ATOM 2192 C CA . ARG A 1 299 ? -8.732 2.383 31.526 1.00 81.81 299 ARG A CA 1
ATOM 2193 C C . ARG A 1 299 ? -9.448 2.930 30.288 1.00 81.81 299 ARG A C 1
ATOM 2195 O O . ARG A 1 299 ? -10.059 4.001 30.365 1.00 81.81 299 ARG A O 1
ATOM 2202 N N . ASN A 1 300 ? -9.327 2.248 29.156 1.00 88.06 300 ASN A N 1
ATOM 2203 C CA . ASN A 1 300 ? -9.979 2.651 27.918 1.00 88.06 300 ASN A CA 1
ATOM 2204 C C . ASN A 1 300 ? -11.498 2.479 28.031 1.00 88.06 300 ASN A C 1
ATOM 2206 O O . ASN A 1 300 ? -12.222 3.446 27.808 1.00 88.06 300 ASN A O 1
ATOM 2210 N N . LEU A 1 301 ? -11.970 1.325 28.510 1.00 91.69 301 LEU A N 1
ATOM 2211 C CA . LEU A 1 301 ? -13.399 1.072 28.730 1.00 91.69 301 LEU A CA 1
ATOM 2212 C C . LEU A 1 301 ? -14.009 2.035 29.756 1.00 91.69 301 LEU A C 1
ATOM 2214 O O . LEU A 1 301 ? -15.105 2.538 29.542 1.00 91.69 301 LEU A O 1
ATOM 2218 N N . ALA A 1 302 ? -13.275 2.403 30.810 1.00 84.12 302 ALA A N 1
ATOM 2219 C CA . ALA A 1 302 ? -13.715 3.454 31.730 1.00 84.12 302 ALA A CA 1
ATOM 2220 C C . ALA A 1 302 ? -13.902 4.808 31.026 1.00 84.12 302 ALA A C 1
ATOM 2222 O O . ALA A 1 302 ? -14.859 5.521 31.314 1.00 84.12 302 ALA A O 1
ATOM 2223 N N . SER A 1 303 ? -13.002 5.151 30.095 1.00 87.69 303 SER A N 1
ATOM 2224 C CA . SER A 1 303 ? -13.116 6.378 29.293 1.00 87.69 303 SER A CA 1
ATOM 2225 C C . SER A 1 303 ? -14.327 6.307 28.351 1.00 87.69 303 SER A C 1
ATOM 2227 O O . SER A 1 303 ? -15.027 7.301 28.189 1.00 87.69 303 SER A O 1
ATOM 2229 N N . ALA A 1 304 ? -14.600 5.132 27.775 1.00 92.25 304 ALA A N 1
ATOM 2230 C CA . ALA A 1 304 ? -15.771 4.903 26.932 1.00 92.25 304 ALA A CA 1
ATOM 2231 C C . ALA A 1 304 ? -17.083 5.042 27.716 1.00 92.25 304 ALA A C 1
ATOM 2233 O O . ALA A 1 304 ? -17.992 5.738 27.276 1.00 92.25 304 ALA A O 1
ATOM 2234 N N . LEU A 1 305 ? -17.165 4.429 28.902 1.00 89.69 305 LEU A N 1
ATOM 2235 C CA . LEU A 1 305 ? -18.332 4.527 29.780 1.00 89.69 305 LEU A CA 1
ATOM 2236 C C . LEU A 1 305 ? -18.568 5.956 30.264 1.00 89.69 305 LEU A C 1
ATOM 2238 O O . LEU A 1 305 ? -19.717 6.344 30.409 1.00 89.69 305 LEU A O 1
ATOM 2242 N N . GLU A 1 306 ? -17.517 6.742 30.505 1.00 88.69 306 GLU A N 1
ATOM 2243 C CA . GLU A 1 306 ? -17.662 8.161 30.846 1.00 88.69 306 GLU A CA 1
ATOM 2244 C C . GLU A 1 306 ? -18.273 8.956 29.688 1.00 88.69 306 GLU A C 1
ATOM 2246 O O . GLU A 1 306 ? -19.252 9.669 29.892 1.00 88.69 306 GLU A O 1
ATOM 2251 N N . ALA A 1 307 ? -17.754 8.793 28.468 1.00 92.06 307 ALA A N 1
ATOM 2252 C CA . ALA A 1 307 ? -18.317 9.450 27.289 1.00 92.06 307 ALA A CA 1
ATOM 2253 C C . ALA A 1 307 ? -19.767 9.000 27.014 1.00 92.06 307 ALA A C 1
ATOM 2255 O O . ALA A 1 307 ? -20.629 9.809 26.657 1.00 92.06 307 ALA A O 1
ATOM 2256 N N . LEU A 1 308 ? -20.059 7.716 27.243 1.00 93.12 308 LEU A N 1
ATOM 2257 C CA . LEU A 1 308 ? -21.405 7.175 27.120 1.00 93.12 308 LEU A CA 1
ATOM 2258 C C . LEU A 1 308 ? -22.340 7.710 28.212 1.00 93.12 308 LEU A C 1
ATOM 2260 O O . LEU A 1 308 ? -23.474 8.044 27.894 1.00 93.12 308 LEU A O 1
ATOM 2264 N N . ASP A 1 309 ? -21.883 7.853 29.458 1.00 91.69 309 ASP A N 1
ATOM 2265 C CA . ASP A 1 309 ? -22.660 8.402 30.582 1.00 91.69 309 ASP A CA 1
ATOM 2266 C C . ASP A 1 309 ? -23.011 9.881 30.361 1.00 91.69 309 ASP A C 1
ATOM 2268 O O . ASP A 1 309 ? -24.117 10.313 30.679 1.00 91.69 309 ASP A O 1
ATOM 2272 N N . GLU A 1 310 ? -22.114 10.654 29.734 1.00 94.69 310 GLU A N 1
ATOM 2273 C CA . GLU A 1 310 ? -22.388 12.049 29.364 1.00 94.69 310 GLU A CA 1
ATOM 2274 C C . GLU A 1 310 ? -23.569 12.183 28.384 1.00 94.69 310 GLU A C 1
ATOM 2276 O O . GLU A 1 310 ? -24.309 13.169 28.446 1.00 94.69 310 GLU A O 1
ATOM 2281 N N . SER A 1 311 ? -23.769 11.199 27.498 1.00 95.00 311 SER A N 1
ATOM 2282 C CA . SER A 1 311 ? -24.800 11.237 26.447 1.00 95.00 311 SER A CA 1
ATOM 2283 C C . SER A 1 311 ? -26.029 10.362 26.735 1.00 95.00 311 SER A C 1
ATOM 2285 O O . SER A 1 311 ? -27.139 10.690 26.310 1.00 95.00 311 SER A O 1
ATOM 2287 N N . PHE A 1 312 ? -25.841 9.243 27.435 1.00 96.31 312 PHE A N 1
ATOM 2288 C CA . PHE A 1 312 ? -26.807 8.163 27.663 1.00 96.31 312 PHE A CA 1
ATOM 2289 C C . PHE A 1 312 ? -26.680 7.575 29.085 1.00 96.31 312 PHE A C 1
ATOM 2291 O O . PHE A 1 312 ? -26.455 6.369 29.233 1.00 96.31 312 PHE A O 1
ATOM 2298 N N . PRO A 1 313 ? -26.873 8.386 30.142 1.00 92.62 313 PRO A N 1
ATOM 2299 C CA . PRO A 1 313 ? -26.674 7.949 31.528 1.00 92.62 313 PRO A CA 1
ATOM 2300 C C . PRO A 1 313 ? -27.568 6.763 31.919 1.00 92.62 313 PRO A C 1
ATOM 2302 O O . PRO A 1 313 ? -27.123 5.851 32.608 1.00 92.62 313 PRO A O 1
ATOM 2305 N N . ASP A 1 314 ? -28.805 6.707 31.413 1.00 94.12 314 ASP A N 1
ATOM 2306 C CA . ASP A 1 314 ? -29.729 5.598 31.692 1.00 94.12 314 ASP A CA 1
ATOM 2307 C C . ASP A 1 314 ? -29.216 4.253 31.145 1.00 94.12 314 ASP A C 1
ATOM 2309 O O . ASP A 1 314 ? -29.454 3.208 31.747 1.00 94.12 314 ASP A O 1
ATOM 2313 N N . ALA A 1 315 ? -28.499 4.266 30.013 1.00 93.38 315 ALA A N 1
ATOM 2314 C CA . ALA A 1 315 ? -27.922 3.052 29.433 1.00 93.38 315 ALA A CA 1
ATOM 2315 C C . ALA A 1 315 ? -26.757 2.536 30.288 1.00 93.38 315 ALA A C 1
ATOM 2317 O O . ALA A 1 315 ? -26.682 1.341 30.563 1.00 93.38 315 ALA A O 1
ATOM 2318 N N . VAL A 1 316 ? -25.890 3.441 30.757 1.00 87.69 316 VAL A N 1
ATOM 2319 C CA . VAL A 1 316 ? -24.773 3.094 31.649 1.00 87.69 316 VAL A CA 1
ATOM 2320 C C . VAL A 1 316 ? -25.283 2.602 33.004 1.00 87.69 316 VAL A C 1
ATOM 2322 O O . VAL A 1 316 ? -24.768 1.616 33.529 1.00 87.69 316 VAL A O 1
ATOM 2325 N N . GLU A 1 317 ? -26.310 3.241 33.566 1.00 82.19 317 GLU A N 1
ATOM 2326 C CA . GLU A 1 317 ? -26.900 2.820 34.839 1.00 82.19 317 GLU A CA 1
ATOM 2327 C C . GLU A 1 317 ? -27.579 1.448 34.725 1.00 82.19 317 GLU A C 1
ATOM 2329 O O . GLU A 1 317 ? -27.366 0.584 35.576 1.00 82.19 317 GLU A O 1
ATOM 2334 N N . SER A 1 318 ? -28.327 1.205 33.643 1.00 87.06 318 SER A N 1
ATOM 2335 C CA . SER A 1 318 ? -28.928 -0.106 33.372 1.00 87.06 318 SER A CA 1
ATOM 2336 C C . SER A 1 318 ? -27.867 -1.205 33.250 1.00 87.06 318 SER A C 1
ATOM 2338 O O . SER A 1 318 ? -28.004 -2.260 33.868 1.00 87.06 318 SER A O 1
ATOM 2340 N N . ALA A 1 319 ? -26.786 -0.944 32.510 1.00 80.12 319 ALA A N 1
ATOM 2341 C CA . ALA A 1 319 ? -25.682 -1.886 32.345 1.00 80.12 319 ALA A CA 1
ATOM 2342 C C . ALA A 1 319 ? -24.989 -2.209 33.678 1.00 80.12 319 ALA A C 1
ATOM 2344 O O . ALA A 1 319 ? -24.701 -3.368 33.985 1.00 80.12 319 ALA A O 1
ATOM 2345 N N . ARG A 1 320 ? -24.759 -1.191 34.517 1.00 77.38 320 ARG A N 1
ATOM 2346 C CA . ARG A 1 320 ? -24.199 -1.367 35.866 1.00 77.38 320 ARG A CA 1
ATOM 2347 C C . ARG A 1 320 ? -25.096 -2.209 36.760 1.00 77.38 320 ARG A C 1
ATOM 2349 O O . ARG A 1 320 ? -24.581 -3.081 37.456 1.00 77.38 320 ARG A O 1
ATOM 2356 N N . ALA A 1 321 ? -26.405 -1.963 36.738 1.00 74.50 321 ALA A N 1
ATOM 2357 C CA . ALA A 1 321 ? -27.368 -2.738 37.511 1.00 74.50 321 ALA A CA 1
ATOM 2358 C C . ALA A 1 321 ? -27.370 -4.214 37.085 1.00 74.50 321 ALA A C 1
ATOM 2360 O O . ALA A 1 321 ? -27.292 -5.088 37.944 1.00 74.50 321 ALA A O 1
ATOM 2361 N N . ALA A 1 322 ? -27.354 -4.493 35.778 1.00 71.62 322 ALA A N 1
ATOM 2362 C CA . ALA A 1 322 ? -27.303 -5.858 35.252 1.00 71.62 322 ALA A CA 1
ATOM 2363 C C . ALA A 1 322 ? -26.020 -6.604 35.667 1.00 71.62 322 ALA A C 1
ATOM 2365 O O . ALA A 1 322 ? -26.061 -7.777 36.049 1.00 71.62 322 ALA A O 1
ATOM 2366 N N . VAL A 1 323 ? -24.866 -5.925 35.639 1.00 67.69 323 VAL A N 1
ATOM 2367 C CA . VAL A 1 323 ? -23.605 -6.510 36.124 1.00 67.69 323 VAL A CA 1
ATOM 2368 C C . VAL A 1 323 ? -23.642 -6.728 37.638 1.00 67.69 323 VAL A C 1
ATOM 2370 O O . VAL A 1 323 ? -23.212 -7.782 38.095 1.00 67.69 323 VAL A O 1
ATOM 2373 N N . ALA A 1 324 ? -24.184 -5.789 38.420 1.00 65.12 324 ALA A N 1
ATOM 2374 C CA . ALA A 1 324 ? -24.330 -5.946 39.869 1.00 65.12 324 ALA A CA 1
ATOM 2375 C C . ALA A 1 324 ? -25.238 -7.132 40.243 1.00 65.12 324 ALA A C 1
ATOM 2377 O O . ALA A 1 324 ? -24.872 -7.919 41.108 1.00 65.12 324 ALA A O 1
ATOM 2378 N N . GLU A 1 325 ? -26.359 -7.317 39.546 1.00 64.81 325 GLU A N 1
ATOM 2379 C CA . GLU A 1 325 ? -27.256 -8.465 39.737 1.00 64.81 325 GLU A CA 1
ATOM 2380 C C . GLU A 1 325 ? -26.550 -9.794 39.414 1.00 64.81 325 GLU A C 1
ATOM 2382 O O . GLU A 1 325 ? -26.603 -10.740 40.199 1.00 64.81 325 GLU A O 1
ATOM 2387 N N . THR A 1 326 ? -25.786 -9.837 38.317 1.00 57.91 326 THR A N 1
ATOM 2388 C CA . THR A 1 326 ? -24.977 -11.015 37.941 1.00 57.91 326 THR A CA 1
ATOM 2389 C C . THR A 1 326 ? -23.915 -11.351 39.003 1.00 57.91 326 THR A C 1
ATOM 2391 O O . THR A 1 326 ? -23.561 -12.512 39.198 1.00 57.91 326 THR A O 1
ATOM 2394 N N . LEU A 1 327 ? -23.391 -10.340 39.704 1.00 54.31 327 LEU A N 1
ATOM 2395 C CA . LEU A 1 327 ? -22.422 -10.511 40.791 1.00 54.31 327 LEU A CA 1
ATOM 2396 C C . LEU A 1 327 ? -23.053 -11.033 42.091 1.00 54.31 327 LEU A C 1
ATOM 2398 O O . LEU A 1 327 ? -22.352 -11.653 42.893 1.00 54.31 327 LEU A O 1
ATOM 2402 N N . GLU A 1 328 ? -24.340 -10.767 42.314 1.00 57.00 328 GLU A N 1
ATOM 2403 C CA . GLU A 1 328 ? -25.081 -11.199 43.504 1.00 57.00 328 GLU A CA 1
ATOM 2404 C C . GLU A 1 328 ? -25.569 -12.655 43.400 1.00 57.00 328 GLU A C 1
ATOM 2406 O O . GLU A 1 328 ? -25.655 -13.328 44.431 1.00 57.00 328 GLU A O 1
ATOM 2411 N N . ASP A 1 329 ? -25.800 -13.167 42.184 1.00 57.38 329 ASP A N 1
ATOM 2412 C CA . ASP A 1 329 ? -26.198 -14.559 41.923 1.00 57.38 329 ASP A CA 1
ATOM 2413 C C . ASP A 1 329 ? -25.406 -15.197 40.753 1.00 57.38 329 ASP A C 1
ATOM 2415 O O . ASP A 1 329 ? -25.901 -15.307 39.626 1.00 57.38 329 ASP A O 1
ATOM 2419 N N . PRO A 1 330 ? -24.156 -15.640 41.000 1.00 50.06 330 PRO A N 1
ATOM 2420 C CA . PRO A 1 330 ? -23.297 -16.221 39.966 1.00 50.06 330 PRO A CA 1
ATOM 2421 C C . PRO A 1 330 ? -23.765 -17.597 39.455 1.00 50.06 330 PRO A C 1
ATOM 2423 O O . PRO A 1 330 ? -23.256 -18.055 38.433 1.00 50.06 330 PRO A O 1
ATOM 2426 N N . ASP A 1 331 ? -24.710 -18.256 40.138 1.00 48.53 331 ASP A N 1
ATOM 2427 C CA . ASP A 1 331 ? -25.232 -19.580 39.771 1.00 48.53 331 ASP A CA 1
ATOM 2428 C C . ASP A 1 331 ? -26.550 -19.499 38.963 1.00 48.53 331 ASP A C 1
ATOM 2430 O O . ASP A 1 331 ? -26.911 -20.465 38.284 1.00 48.53 331 ASP A O 1
ATOM 2434 N N . ALA A 1 332 ? -27.267 -18.365 38.991 1.00 48.41 332 ALA A N 1
ATOM 2435 C CA . ALA A 1 332 ? -28.511 -18.159 38.235 1.00 48.41 332 ALA A CA 1
ATOM 2436 C C . ALA A 1 332 ? -28.305 -17.838 36.746 1.00 48.41 332 ALA A C 1
ATOM 2438 O O . ALA A 1 332 ? -29.187 -18.115 35.927 1.00 48.41 332 ALA A O 1
ATOM 2439 N N . VAL A 1 333 ? -27.146 -17.291 36.374 1.00 44.94 333 VAL A N 1
ATOM 2440 C CA . VAL A 1 333 ? -26.796 -16.983 34.983 1.00 44.94 333 VAL A CA 1
ATOM 2441 C C . VAL A 1 333 ? -25.806 -18.040 34.507 1.00 44.94 333 VAL A C 1
ATOM 2443 O O . VAL A 1 333 ? -24.597 -17.926 34.698 1.00 44.94 333 VAL A O 1
ATOM 2446 N N . GLY A 1 334 ? -26.326 -19.128 33.935 1.00 42.16 334 GLY A N 1
ATOM 2447 C CA . GLY A 1 334 ? -25.499 -20.188 33.364 1.00 42.16 334 GLY A CA 1
ATOM 2448 C C . GLY A 1 334 ? -24.429 -19.607 32.431 1.00 42.16 334 GLY A C 1
ATOM 2449 O O . GLY A 1 334 ? -24.771 -19.006 31.422 1.00 42.16 334 GLY A O 1
ATOM 2450 N N . SER A 1 335 ? -23.161 -19.844 32.793 1.00 40.50 335 SER A N 1
ATOM 2451 C CA . SER A 1 335 ? -21.901 -19.389 32.171 1.00 40.50 335 SER A CA 1
ATOM 2452 C C . SER A 1 335 ? -21.256 -18.104 32.728 1.00 40.50 335 SER A C 1
ATOM 2454 O O . SER A 1 335 ? -21.011 -17.144 32.006 1.00 40.50 335 SER A O 1
ATOM 2456 N N . VAL A 1 336 ? -20.793 -18.138 33.984 1.00 43.81 336 VAL A N 1
ATOM 2457 C CA . VAL A 1 336 ? -19.697 -17.258 34.465 1.00 43.81 336 VAL A CA 1
ATOM 2458 C C . VAL A 1 336 ? -18.326 -17.923 34.236 1.00 43.81 336 VAL A C 1
ATOM 2460 O O . VAL A 1 336 ? -17.423 -17.852 35.065 1.00 43.81 336 VAL A O 1
ATOM 2463 N N . ALA A 1 337 ? -18.156 -18.623 33.110 1.00 42.00 337 ALA A N 1
ATOM 2464 C CA . ALA A 1 337 ? -16.880 -19.257 32.769 1.00 42.00 337 ALA A CA 1
ATOM 2465 C C . ALA A 1 337 ? -15.792 -18.239 32.360 1.00 42.00 337 ALA A C 1
ATOM 2467 O O . ALA A 1 337 ? -14.620 -18.598 32.317 1.00 42.00 337 ALA A O 1
ATOM 2468 N N . GLU A 1 338 ? -16.155 -16.978 32.099 1.00 49.44 338 GLU A N 1
ATOM 2469 C CA . GLU A 1 338 ? -15.270 -15.996 31.450 1.00 49.44 338 GLU A CA 1
ATOM 2470 C C . GLU A 1 338 ? -14.637 -14.948 32.376 1.00 49.44 338 GLU A C 1
ATOM 2472 O O . GLU A 1 338 ? -13.673 -14.297 31.982 1.00 49.44 338 GLU A O 1
ATOM 2477 N N . PHE A 1 339 ? -15.095 -14.784 33.623 1.00 47.88 339 PHE A N 1
ATOM 2478 C CA . PHE A 1 339 ? -14.529 -13.776 34.528 1.00 47.88 339 PHE A CA 1
ATOM 2479 C C . PHE A 1 339 ? -13.954 -14.397 35.791 1.00 47.88 339 PHE A C 1
ATOM 2481 O O . PHE A 1 339 ? -14.616 -15.152 36.503 1.00 47.88 339 PHE A O 1
ATOM 2488 N N . SER A 1 340 ? -12.713 -14.028 36.127 1.00 50.59 340 SER A N 1
ATOM 2489 C CA . SER A 1 340 ? -12.145 -14.451 37.403 1.00 50.59 340 SER A CA 1
ATOM 2490 C C . SER A 1 340 ? -12.961 -13.835 38.555 1.00 50.59 340 SER A C 1
ATOM 2492 O O . SER A 1 340 ? -13.209 -12.622 38.563 1.00 50.59 340 SER A O 1
ATOM 2494 N N . PRO A 1 341 ? -13.311 -14.609 39.598 1.00 47.88 341 PRO A N 1
ATOM 2495 C CA . PRO A 1 341 ? -13.965 -14.086 40.799 1.00 47.88 341 PRO A CA 1
ATOM 2496 C C . PRO A 1 341 ? -13.204 -12.933 41.482 1.00 47.88 341 PRO A C 1
ATOM 2498 O O . PRO A 1 341 ? -13.753 -12.247 42.338 1.00 47.88 341 PRO A O 1
ATOM 2501 N N . ALA A 1 342 ? -11.924 -12.723 41.154 1.00 49.00 342 ALA A N 1
ATOM 2502 C CA . ALA A 1 342 ? -11.121 -11.602 41.634 1.00 49.00 342 ALA A CA 1
ATOM 2503 C C . ALA A 1 342 ? -11.427 -10.283 40.895 1.00 49.00 342 ALA A C 1
ATOM 2505 O O . ALA A 1 342 ? -11.533 -9.246 41.550 1.00 49.00 342 ALA A O 1
ATOM 2506 N N . GLY A 1 343 ? -11.619 -10.317 39.570 1.00 50.44 343 GLY A N 1
ATOM 2507 C CA . GLY A 1 343 ? -12.000 -9.141 38.771 1.00 50.44 343 GLY A CA 1
ATOM 2508 C C . GLY A 1 343 ? -13.405 -8.645 39.113 1.00 50.44 343 GLY A C 1
ATOM 2509 O O . GLY A 1 343 ? -13.627 -7.455 39.323 1.00 50.44 343 GLY A O 1
ATOM 2510 N N . LEU A 1 344 ? -14.319 -9.591 39.313 1.00 51.16 344 LEU A N 1
ATOM 2511 C CA . LEU A 1 344 ? -15.692 -9.347 39.751 1.00 51.16 344 LEU A CA 1
ATOM 2512 C C . LEU A 1 344 ? -15.765 -8.680 41.141 1.00 51.16 344 LEU A C 1
ATOM 2514 O O . LEU A 1 344 ? -16.483 -7.699 41.338 1.00 51.16 344 LEU A O 1
ATOM 2518 N N . ARG A 1 345 ? -14.940 -9.128 42.097 1.00 52.22 345 ARG A N 1
ATOM 2519 C CA . ARG A 1 345 ? -14.827 -8.508 43.433 1.00 52.22 345 ARG A CA 1
ATOM 2520 C C . ARG A 1 345 ? -14.215 -7.108 43.400 1.00 52.22 345 ARG A C 1
ATOM 2522 O O . ARG A 1 345 ? -14.611 -6.253 44.191 1.00 52.22 345 ARG A O 1
ATOM 2529 N N . ALA A 1 346 ? -13.265 -6.859 42.497 1.00 51.38 346 ALA A N 1
ATOM 2530 C CA . ALA A 1 346 ? -12.670 -5.535 42.335 1.00 51.38 346 ALA A CA 1
ATOM 2531 C C . ALA A 1 346 ? -13.702 -4.510 41.844 1.00 51.38 346 ALA A C 1
ATOM 2533 O O . ALA A 1 346 ? -13.739 -3.393 42.360 1.00 51.38 346 ALA A O 1
ATOM 2534 N N . LEU A 1 347 ? -14.572 -4.915 40.911 1.00 48.16 347 LEU A N 1
ATOM 2535 C CA . LEU A 1 347 ? -15.646 -4.082 40.368 1.00 48.16 347 LEU A CA 1
ATOM 2536 C C . LEU A 1 347 ? -16.708 -3.729 41.426 1.00 48.16 347 LEU A C 1
ATOM 2538 O O . LEU A 1 347 ? -17.155 -2.587 41.495 1.00 48.16 347 LEU A O 1
ATOM 2542 N N . ALA A 1 348 ? -17.041 -4.682 42.302 1.00 47.41 348 ALA A N 1
ATOM 2543 C CA . ALA A 1 348 ? -17.961 -4.491 43.428 1.00 47.41 348 ALA A CA 1
ATOM 2544 C C . ALA A 1 348 ? -17.364 -3.687 44.603 1.00 47.41 348 ALA A C 1
ATOM 2546 O O . ALA A 1 348 ? -18.039 -3.444 45.604 1.00 47.41 348 ALA A O 1
ATOM 2547 N N . GLY A 1 349 ? -16.086 -3.298 44.535 1.00 46.81 349 GLY A N 1
ATOM 2548 C CA . GLY A 1 349 ? -15.418 -2.605 45.633 1.00 46.81 349 GLY A CA 1
ATOM 2549 C C . GLY A 1 349 ? -15.142 -3.485 46.861 1.00 46.81 349 GLY A C 1
ATOM 2550 O O . GLY A 1 349 ? 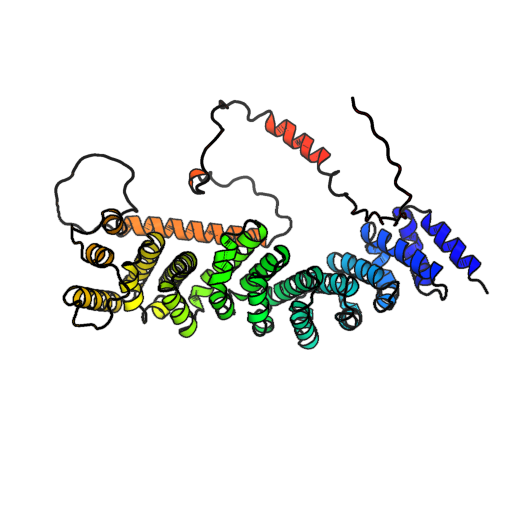-14.804 -2.939 47.913 1.00 46.81 349 GLY A O 1
ATOM 2551 N N . ASP A 1 350 ? -15.141 -4.819 46.739 1.00 50.75 350 ASP A N 1
ATOM 2552 C CA . ASP A 1 350 ? -14.855 -5.781 47.826 1.00 50.75 350 ASP A CA 1
ATOM 2553 C C . ASP A 1 350 ? -13.360 -5.792 48.208 1.00 50.75 350 ASP A C 1
ATOM 2555 O O . ASP A 1 350 ? -12.485 -6.044 47.374 1.00 50.75 350 ASP A O 1
ATOM 2559 N N . ASP A 1 351 ? -13.056 -5.504 49.479 1.00 51.97 351 ASP A N 1
ATOM 2560 C CA . ASP A 1 351 ? -11.700 -5.423 50.053 1.00 51.97 351 ASP A CA 1
ATOM 2561 C C . ASP A 1 351 ? -10.875 -6.717 49.921 1.00 51.97 351 ASP A C 1
ATOM 2563 O O . ASP A 1 351 ? -9.669 -6.708 50.156 1.00 51.97 351 ASP A O 1
ATOM 2567 N N . ARG A 1 352 ? -11.498 -7.836 49.537 1.00 50.91 352 ARG A N 1
ATOM 2568 C CA . ARG A 1 352 ? -10.820 -9.108 49.244 1.00 50.91 352 ARG A CA 1
ATOM 2569 C C . ARG A 1 352 ? -10.219 -9.176 47.836 1.00 50.91 352 ARG A C 1
ATOM 2571 O O . ARG A 1 352 ? -9.555 -10.162 47.518 1.00 50.91 352 ARG A O 1
ATOM 2578 N N . ALA A 1 353 ? -10.477 -8.188 46.981 1.00 46.94 353 ALA A N 1
ATOM 2579 C CA . ALA A 1 353 ? -9.898 -8.121 45.645 1.00 46.94 353 ALA A CA 1
ATOM 2580 C C . ALA A 1 353 ? -8.419 -7.673 45.679 1.00 46.94 353 ALA A C 1
ATOM 2582 O O . ALA A 1 353 ? -8.076 -6.813 46.492 1.00 46.94 353 ALA A O 1
ATOM 2583 N N . PRO A 1 354 ? -7.556 -8.199 44.786 1.00 50.09 354 PRO A N 1
ATOM 2584 C CA . PRO A 1 354 ? -6.174 -7.741 44.627 1.00 50.09 354 PRO A CA 1
ATOM 2585 C C . PRO A 1 354 ? -6.057 -6.213 44.448 1.00 50.09 354 PRO A C 1
ATOM 2587 O O . PRO A 1 354 ? -6.841 -5.594 43.722 1.00 50.09 354 PRO A O 1
ATOM 2590 N N . ASP A 1 355 ? -5.080 -5.589 45.118 1.00 47.50 355 ASP A N 1
ATOM 2591 C CA . ASP A 1 355 ? -4.917 -4.125 45.169 1.00 47.50 355 ASP A CA 1
ATOM 2592 C C . ASP A 1 355 ? -4.698 -3.479 43.785 1.00 47.50 355 ASP A C 1
ATOM 2594 O O . ASP A 1 355 ? -5.116 -2.345 43.542 1.00 47.50 355 ASP A O 1
ATOM 2598 N N . ASP A 1 356 ? -4.071 -4.189 42.851 1.00 48.16 356 ASP A N 1
ATOM 2599 C CA . ASP A 1 356 ? -3.858 -3.790 41.454 1.00 48.16 356 ASP A CA 1
ATOM 2600 C C . ASP A 1 356 ? -5.168 -3.714 40.646 1.00 48.16 356 ASP A C 1
ATOM 2602 O O . ASP A 1 356 ? -5.331 -2.846 39.780 1.00 48.16 356 ASP A O 1
ATOM 2606 N N . LEU A 1 357 ? -6.145 -4.555 40.987 1.00 45.44 357 LEU A N 1
ATOM 2607 C CA . LEU A 1 357 ? -7.491 -4.511 40.419 1.00 45.44 357 LEU A CA 1
ATOM 2608 C C . LEU A 1 357 ? -8.356 -3.429 41.093 1.00 45.44 357 LEU A C 1
ATOM 2610 O O . LEU A 1 357 ? -9.090 -2.730 40.395 1.00 45.44 357 LEU A O 1
ATOM 2614 N N . ARG A 1 358 ? -8.204 -3.189 42.409 1.00 51.31 358 ARG A N 1
ATOM 2615 C CA . ARG A 1 358 ? -8.888 -2.085 43.134 1.00 51.31 358 ARG A CA 1
ATOM 2616 C C . ARG A 1 358 ? -8.405 -0.695 42.702 1.00 51.31 358 ARG A C 1
ATOM 2618 O O . ARG A 1 358 ? -9.181 0.259 42.650 1.00 51.31 358 ARG A O 1
ATOM 2625 N N . THR A 1 359 ? -7.113 -0.547 42.407 1.00 45.53 359 THR A N 1
ATOM 2626 C CA . THR A 1 359 ? -6.496 0.752 42.079 1.00 45.53 359 THR A CA 1
ATOM 2627 C C . THR A 1 359 ? -6.589 1.127 40.599 1.00 45.53 359 THR A C 1
ATOM 2629 O O . THR A 1 359 ? -6.447 2.306 40.274 1.00 45.53 359 THR A O 1
ATOM 2632 N N . GLY A 1 360 ? -6.921 0.192 39.701 1.00 38.84 360 GLY A N 1
ATOM 2633 C CA . GLY A 1 360 ? -7.082 0.450 38.262 1.00 38.84 360 GLY A CA 1
ATOM 2634 C C . GLY A 1 360 ? -8.153 1.495 37.908 1.00 38.84 360 GLY A C 1
ATOM 2635 O O . GLY A 1 360 ? -8.002 2.200 36.915 1.00 38.84 360 GLY A O 1
ATOM 2636 N N . GLY A 1 361 ? -9.173 1.675 38.758 1.00 37.41 361 GLY A N 1
ATOM 2637 C CA . GLY A 1 361 ? -10.182 2.737 38.618 1.00 37.41 361 GLY A CA 1
ATOM 2638 C C . GLY A 1 361 ? -9.763 4.112 39.166 1.00 37.41 361 GLY A C 1
ATOM 2639 O O . GLY A 1 361 ? -10.479 5.091 38.988 1.00 37.41 361 GLY A O 1
ATOM 2640 N N . THR A 1 362 ? -8.617 4.221 39.851 1.00 35.75 362 THR A N 1
ATOM 2641 C CA . THR A 1 362 ? -8.176 5.465 40.526 1.00 35.75 362 THR A CA 1
ATOM 2642 C C . THR A 1 362 ? -6.699 5.828 40.308 1.00 35.75 362 THR A C 1
ATOM 2644 O O . THR A 1 362 ? -6.248 6.900 40.727 1.00 35.75 362 THR A O 1
ATOM 2647 N N . ALA A 1 363 ? -5.928 5.004 39.594 1.00 31.80 363 ALA A N 1
ATOM 2648 C CA . ALA A 1 363 ? -4.488 5.172 39.374 1.00 31.80 363 ALA A CA 1
ATOM 2649 C C . ALA A 1 363 ? -4.122 6.192 38.272 1.00 31.80 363 ALA A C 1
ATOM 2651 O O . ALA A 1 363 ? -3.130 6.036 37.564 1.00 31.80 363 ALA A O 1
ATOM 2652 N N . GLY A 1 364 ? -4.896 7.272 38.151 1.00 32.53 364 GLY A N 1
ATOM 2653 C CA . GLY A 1 364 ? -4.510 8.479 37.414 1.00 32.53 364 GLY A CA 1
ATOM 2654 C C . GLY A 1 364 ? -3.961 9.611 38.294 1.00 32.53 364 GLY A C 1
ATOM 2655 O O . GLY A 1 364 ? -3.371 10.542 37.760 1.00 32.53 364 GLY A O 1
ATOM 2656 N N . SER A 1 365 ? -4.120 9.561 39.626 1.00 32.81 365 SER A N 1
ATOM 2657 C CA . SER A 1 365 ? -3.974 10.770 40.471 1.00 32.81 365 SER A CA 1
ATOM 2658 C C . SER A 1 365 ? -2.969 10.670 41.636 1.00 32.81 365 SER A C 1
ATOM 2660 O O . SER A 1 365 ? -3.010 11.468 42.569 1.00 32.81 365 SER A O 1
ATOM 2662 N N . ARG A 1 366 ? -2.016 9.723 41.659 1.00 32.53 366 ARG A N 1
ATOM 2663 C CA . ARG A 1 366 ? -1.057 9.660 42.792 1.00 32.53 366 ARG A CA 1
ATOM 2664 C C . ARG A 1 366 ? 0.403 9.446 42.400 1.00 32.53 366 ARG A C 1
ATOM 2666 O O . ARG A 1 366 ? 0.937 8.348 42.506 1.00 32.53 366 ARG A O 1
ATOM 2673 N N . ARG A 1 367 ? 1.105 10.554 42.141 1.00 31.59 367 ARG A N 1
ATOM 2674 C CA . ARG A 1 367 ? 2.493 10.732 42.605 1.00 31.59 367 ARG A CA 1
ATOM 2675 C C . ARG A 1 367 ? 2.564 11.952 43.522 1.00 31.59 367 ARG A C 1
ATOM 2677 O O . ARG A 1 367 ? 2.415 13.079 43.075 1.00 31.59 367 ARG A O 1
ATOM 2684 N N . GLY A 1 368 ? 2.808 11.700 44.807 1.00 28.20 368 GLY A N 1
ATOM 2685 C CA . GLY A 1 368 ? 3.066 12.730 45.815 1.00 28.20 368 GLY A CA 1
ATOM 2686 C C . GLY A 1 368 ? 2.511 12.345 47.182 1.00 28.20 368 GLY A C 1
ATOM 2687 O O . GLY A 1 368 ? 1.356 12.610 47.491 1.00 28.20 368 GLY A O 1
ATOM 2688 N N . ARG A 1 369 ? 3.330 11.706 48.024 1.00 33.19 369 ARG A N 1
ATOM 2689 C CA . ARG A 1 369 ? 3.004 11.500 49.443 1.00 33.19 369 ARG A CA 1
ATOM 2690 C C . ARG A 1 369 ? 2.840 12.860 50.132 1.00 33.19 369 ARG A C 1
ATOM 2692 O O . ARG A 1 369 ? 3.824 13.589 50.197 1.00 33.19 369 ARG A O 1
ATOM 2699 N N . GLN A 1 370 ? 1.688 13.130 50.754 1.00 29.53 370 GLN A N 1
ATOM 2700 C CA . GLN A 1 370 ? 1.607 13.866 52.027 1.00 29.53 370 GLN A CA 1
ATOM 2701 C C . GLN A 1 370 ? 0.243 13.669 52.731 1.00 29.53 370 GLN A C 1
ATOM 2703 O O . GLN A 1 370 ? -0.775 14.135 52.248 1.00 29.53 370 GLN A O 1
ATOM 2708 N N . LYS A 1 371 ? 0.316 12.990 53.893 1.00 25.36 371 LYS A N 1
ATOM 2709 C CA . LYS A 1 371 ? -0.588 12.882 55.069 1.00 25.36 371 LYS A CA 1
ATOM 2710 C C . LYS A 1 371 ? -2.099 12.568 54.899 1.00 25.36 371 LYS A C 1
ATOM 2712 O O . LYS A 1 371 ? -2.746 13.045 53.979 1.00 25.36 371 LYS A O 1
ATOM 2717 N N . PRO A 1 372 ? -2.685 11.787 55.836 1.00 26.98 372 PRO A N 1
ATOM 2718 C CA . PRO A 1 372 ? -4.070 11.338 55.742 1.00 26.98 372 PRO A CA 1
ATOM 2719 C C . PRO A 1 372 ? -5.026 12.478 56.107 1.00 26.98 372 PRO A C 1
ATOM 2721 O O . PRO A 1 372 ? -4.990 12.991 57.225 1.00 26.98 372 PRO A O 1
ATOM 2724 N N . LEU A 1 373 ? -5.890 12.863 55.168 1.00 25.59 373 LEU A N 1
ATOM 2725 C CA . LEU A 1 373 ? -7.078 13.655 55.463 1.00 25.59 373 LEU A CA 1
ATOM 2726 C C . LEU A 1 373 ? -8.232 12.690 55.722 1.00 25.59 373 LEU A C 1
ATOM 2728 O O . LEU A 1 373 ? -8.554 11.832 54.902 1.00 25.59 373 LEU A O 1
ATOM 2732 N N . THR A 1 374 ? -8.797 12.811 56.914 1.00 26.70 374 THR A N 1
ATOM 2733 C CA . THR A 1 374 ? -9.989 12.107 57.367 1.00 26.70 374 THR A CA 1
ATOM 2734 C C . THR A 1 374 ? -11.176 12.359 56.440 1.00 26.70 374 THR A C 1
ATOM 2736 O O . THR A 1 374 ? -11.309 13.418 55.827 1.00 26.70 374 THR A O 1
ATOM 2739 N N . ALA A 1 375 ? -12.041 11.347 56.362 1.00 37.41 375 ALA A N 1
ATOM 2740 C CA . ALA A 1 375 ? -13.244 11.310 55.550 1.00 37.41 375 ALA A CA 1
ATOM 2741 C C . ALA A 1 375 ? -14.095 12.584 55.664 1.00 37.41 375 ALA A C 1
ATOM 2743 O O . ALA A 1 375 ? -14.525 12.975 56.753 1.00 37.41 375 ALA A O 1
ATOM 2744 N N . ARG A 1 376 ? -14.426 13.174 54.513 1.00 26.83 376 ARG A N 1
ATOM 2745 C CA . ARG A 1 376 ? -15.662 13.936 54.349 1.00 26.83 376 ARG A CA 1
ATOM 2746 C C . ARG A 1 376 ? -16.148 13.840 52.906 1.00 26.83 376 ARG A C 1
ATOM 2748 O O . ARG A 1 376 ? -15.422 14.172 51.978 1.00 26.83 376 ARG A O 1
ATOM 2755 N N . ASN A 1 377 ? -17.377 13.349 52.786 1.00 36.81 377 ASN A N 1
ATOM 2756 C CA . ASN A 1 377 ? -18.215 13.219 51.597 1.00 36.81 377 ASN A CA 1
ATOM 2757 C C . ASN A 1 377 ? -17.950 14.276 50.511 1.00 36.81 377 ASN A C 1
ATOM 2759 O O . ASN A 1 377 ? -18.029 15.474 50.779 1.00 36.81 377 ASN A O 1
ATOM 2763 N N . GLY A 1 378 ? -17.737 13.822 49.275 1.00 30.61 378 GLY A N 1
ATOM 2764 C CA . GLY A 1 378 ? -17.700 14.674 48.086 1.00 30.61 378 GLY A CA 1
ATOM 2765 C C . GLY A 1 378 ? -17.060 13.959 46.897 1.00 30.61 378 GLY A C 1
ATOM 2766 O O . GLY A 1 378 ? -15.909 13.548 46.980 1.00 30.61 378 GLY A O 1
ATOM 2767 N N . ARG A 1 379 ? -17.831 13.791 45.817 1.00 30.25 379 ARG A N 1
ATOM 2768 C CA . ARG A 1 379 ? -17.470 13.150 44.537 1.00 30.25 379 ARG A CA 1
ATOM 2769 C C . ARG A 1 379 ? -16.057 13.546 44.043 1.00 30.25 379 ARG A C 1
ATOM 2771 O O . ARG A 1 379 ? -15.751 14.740 44.076 1.00 30.25 379 ARG A O 1
ATOM 2778 N N . PRO A 1 380 ? -15.218 12.619 43.530 1.00 33.34 380 PRO A N 1
ATOM 2779 C CA . PRO A 1 380 ? -13.990 12.989 42.826 1.00 33.34 380 PRO A CA 1
ATOM 2780 C C . PRO A 1 380 ? -14.327 13.774 41.551 1.00 33.34 380 PRO A C 1
ATOM 2782 O O . PRO A 1 380 ? -15.287 13.466 40.849 1.00 33.34 380 PRO A O 1
ATOM 2785 N N . GLY A 1 381 ? -13.575 14.845 41.309 1.00 30.14 381 GLY A N 1
ATOM 2786 C CA . GLY A 1 381 ? -13.946 15.912 40.389 1.00 30.14 381 GLY A CA 1
ATOM 2787 C C . GLY A 1 381 ? -13.651 15.628 38.916 1.00 30.14 381 GLY A C 1
ATOM 2788 O O . GLY A 1 381 ? -12.496 15.480 38.522 1.00 30.14 381 GLY A O 1
ATOM 2789 N N . LEU A 1 382 ? -14.697 15.766 38.100 1.00 32.09 382 LEU A N 1
ATOM 2790 C CA . LEU A 1 382 ? -14.716 15.950 36.636 1.00 32.09 382 LEU A CA 1
ATOM 2791 C C . LEU A 1 382 ? -13.671 16.958 36.086 1.00 32.09 382 LEU A C 1
ATOM 2793 O O . LEU A 1 382 ? -13.439 17.048 34.885 1.00 32.09 382 LEU A O 1
ATOM 2797 N N . SER A 1 383 ? -13.026 17.759 36.939 1.00 29.73 383 SER A N 1
ATOM 2798 C CA . SER A 1 383 ? -12.044 18.778 36.559 1.00 29.73 383 SER A CA 1
ATOM 2799 C C . SER A 1 383 ? -10.630 18.242 36.294 1.00 29.73 383 SER A C 1
ATOM 2801 O O . SER A 1 383 ? -9.895 18.884 35.539 1.00 29.73 383 SER A O 1
ATOM 2803 N N . GLU A 1 384 ? -10.231 17.100 36.870 1.00 30.62 384 GLU A N 1
ATOM 2804 C CA . GLU A 1 384 ? -8.955 16.442 36.527 1.00 30.62 384 GLU A CA 1
ATOM 2805 C C . GLU A 1 384 ? -9.073 15.649 35.219 1.00 30.62 384 GLU A C 1
ATOM 2807 O O . GLU A 1 384 ? -8.184 15.721 34.369 1.00 30.62 384 GLU A O 1
ATOM 2812 N N . LEU A 1 385 ? -10.225 15.014 34.995 1.00 29.20 385 LEU A N 1
ATOM 2813 C CA . LEU A 1 385 ? -10.571 14.321 33.753 1.00 29.20 385 LEU A CA 1
ATOM 2814 C C . LEU A 1 385 ? -10.626 15.271 32.549 1.00 29.20 385 LEU A C 1
ATOM 2816 O O . LEU A 1 385 ? -9.962 15.031 31.541 1.00 29.20 385 LEU A O 1
ATOM 2820 N N . ARG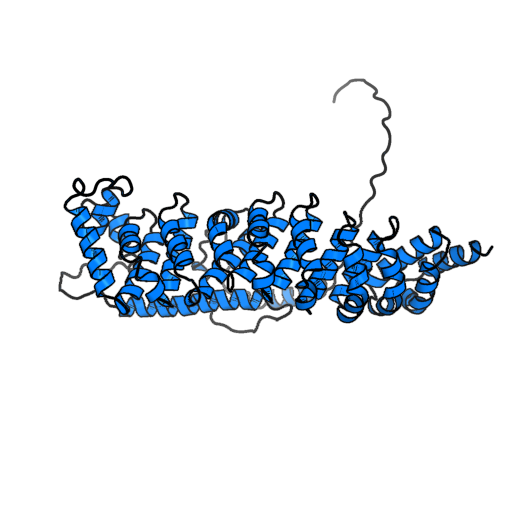 A 1 386 ? -11.231 16.457 32.709 1.00 27.95 386 ARG A N 1
ATOM 2821 C CA . ARG A 1 386 ? -11.185 17.543 31.707 1.00 27.95 386 ARG A CA 1
ATOM 2822 C C . ARG A 1 386 ? -9.773 18.025 31.342 1.00 27.95 386 ARG A C 1
ATOM 2824 O O . ARG A 1 386 ? -9.585 18.548 30.243 1.00 27.95 386 ARG A O 1
ATOM 2831 N N . ARG A 1 387 ? -8.772 17.891 32.227 1.00 28.22 387 ARG A N 1
ATOM 2832 C CA . ARG A 1 387 ? -7.361 18.193 31.892 1.00 28.22 387 ARG A CA 1
ATOM 2833 C C . ARG A 1 387 ? -6.708 17.047 31.122 1.00 28.22 387 ARG A C 1
ATOM 2835 O O . ARG A 1 387 ? -5.958 17.318 30.190 1.00 28.22 387 ARG A O 1
ATOM 2842 N N . GLY A 1 388 ? -7.041 15.801 31.461 1.00 28.58 388 GLY A N 1
ATOM 2843 C CA . GLY A 1 388 ? -6.643 14.615 30.700 1.00 28.58 388 GLY A CA 1
ATOM 2844 C C . GLY A 1 388 ? -7.207 14.602 29.274 1.00 28.58 388 GLY A C 1
ATOM 2845 O O . GLY A 1 388 ? -6.477 14.276 28.346 1.00 28.58 388 GLY A O 1
ATOM 2846 N N . ILE A 1 389 ? -8.456 15.038 29.079 1.00 31.84 389 ILE A N 1
ATOM 2847 C CA . ILE A 1 389 ? -9.095 15.186 27.757 1.00 31.84 389 ILE A CA 1
ATOM 2848 C C . ILE A 1 389 ? -8.373 16.242 26.909 1.00 31.84 389 ILE A C 1
ATOM 2850 O O . ILE A 1 389 ? -8.097 16.014 25.736 1.00 31.84 389 ILE A O 1
ATOM 2854 N N . ARG A 1 390 ? -7.982 17.376 27.509 1.00 28.34 390 ARG A N 1
ATOM 2855 C CA . ARG A 1 390 ? -7.199 18.412 26.814 1.00 28.34 390 ARG A CA 1
ATOM 2856 C C . ARG A 1 390 ? -5.831 17.876 26.364 1.00 28.34 390 ARG A C 1
ATOM 2858 O O . ARG A 1 390 ? -5.444 18.096 25.227 1.00 28.34 390 ARG A O 1
ATOM 2865 N N . PHE A 1 391 ? -5.180 17.077 27.214 1.00 28.17 391 PHE A N 1
ATOM 2866 C CA . PHE A 1 391 ? -3.929 16.382 26.893 1.00 28.17 391 PHE A CA 1
ATOM 2867 C C . PHE A 1 391 ? -4.093 15.313 25.797 1.00 28.17 391 PHE A C 1
ATOM 2869 O O . PHE A 1 391 ? -3.212 15.172 24.957 1.00 28.17 391 PHE A O 1
ATOM 2876 N N . ARG A 1 392 ? -5.215 14.577 25.760 1.00 35.19 392 ARG A N 1
ATOM 2877 C CA . ARG A 1 392 ? -5.512 13.616 24.679 1.00 35.19 392 ARG A CA 1
ATOM 2878 C C . ARG A 1 392 ? -5.814 14.307 23.357 1.00 35.19 392 ARG A C 1
ATOM 2880 O O . ARG A 1 392 ? -5.352 13.825 22.336 1.00 35.19 392 ARG A O 1
ATOM 2887 N N . ARG A 1 393 ? -6.498 15.455 23.370 1.00 33.38 393 ARG A N 1
ATOM 2888 C CA . ARG A 1 393 ? -6.681 16.283 22.170 1.00 33.38 393 ARG A CA 1
ATOM 2889 C C . ARG A 1 393 ? -5.340 16.780 21.626 1.00 33.38 393 ARG A C 1
ATOM 2891 O O . ARG A 1 393 ? -5.153 16.795 20.420 1.00 33.38 393 ARG A O 1
ATOM 2898 N N . ASP A 1 394 ? -4.395 17.105 22.509 1.00 32.44 394 ASP A N 1
ATOM 2899 C CA . ASP A 1 394 ? -3.030 17.495 22.135 1.00 32.44 394 ASP A CA 1
ATOM 2900 C C . ASP A 1 394 ? -2.179 16.294 21.661 1.00 32.44 394 ASP A C 1
ATOM 2902 O O . ASP A 1 394 ? -1.345 16.451 20.775 1.00 32.44 394 ASP A O 1
ATOM 2906 N N . LEU A 1 395 ? -2.401 15.084 22.195 1.00 33.38 395 LEU A N 1
ATOM 2907 C CA . LEU A 1 395 ? -1.718 13.853 21.767 1.00 33.38 395 LEU A CA 1
ATOM 2908 C C . LEU A 1 395 ? -2.257 13.323 20.430 1.00 33.38 395 LEU A C 1
ATOM 2910 O O . LEU A 1 395 ? -1.464 12.943 19.578 1.00 33.38 395 LEU A O 1
ATOM 2914 N N . LEU A 1 396 ? -3.577 13.346 20.233 1.00 36.34 396 LEU A N 1
ATOM 2915 C CA . LEU A 1 396 ? -4.234 13.078 18.952 1.00 36.34 396 LEU A CA 1
ATOM 2916 C C . LEU A 1 396 ? -3.823 14.127 17.923 1.00 36.34 396 LEU A C 1
ATOM 2918 O O . LEU A 1 396 ? -3.492 13.766 16.806 1.00 36.34 396 LEU A O 1
ATOM 2922 N N . PHE A 1 397 ? -3.718 15.402 18.315 1.00 35.78 397 PHE A N 1
ATOM 2923 C CA . PHE A 1 397 ? -3.131 16.438 17.469 1.00 35.78 397 PHE A CA 1
ATOM 2924 C C . PHE A 1 397 ? -1.666 16.140 17.137 1.00 35.78 397 PHE A C 1
ATOM 2926 O O . PHE A 1 397 ? -1.283 16.318 15.992 1.00 35.78 397 PHE A O 1
ATOM 2933 N N . CYS A 1 398 ? -0.849 15.646 18.077 1.00 31.91 398 CYS A N 1
ATOM 2934 C CA . CYS A 1 398 ? 0.533 15.237 17.804 1.00 31.91 398 CYS A CA 1
ATOM 2935 C C . CYS A 1 398 ? 0.628 14.006 16.893 1.00 31.91 398 CYS A C 1
ATOM 2937 O O . CYS A 1 398 ? 1.460 14.014 15.994 1.00 31.91 398 CYS A O 1
ATOM 2939 N N . LEU A 1 399 ? -0.196 12.974 17.090 1.00 38.38 399 LEU A N 1
ATOM 2940 C CA . LEU A 1 399 ? -0.236 11.783 16.232 1.00 38.38 399 LEU A CA 1
ATOM 2941 C C . LEU A 1 399 ? -0.746 12.138 14.831 1.00 38.38 399 LEU A C 1
ATOM 2943 O O . LEU A 1 399 ? -0.096 11.792 13.852 1.00 38.38 399 LEU A O 1
ATOM 2947 N N . TRP A 1 400 ? -1.796 12.955 14.741 1.00 40.50 400 TRP A N 1
ATOM 2948 C CA . TRP A 1 400 ? -2.274 13.569 13.502 1.00 40.50 400 TRP A CA 1
ATOM 2949 C C . TRP A 1 400 ? -1.195 14.430 12.833 1.00 40.50 400 TRP A C 1
ATOM 2951 O O . TRP A 1 400 ? -1.028 14.380 11.619 1.00 40.50 400 TRP A O 1
ATOM 2961 N N . HIS A 1 401 ? -0.403 15.195 13.596 1.00 33.66 401 HIS A N 1
ATOM 2962 C CA . HIS A 1 401 ? 0.679 16.004 13.030 1.00 33.66 401 HIS A CA 1
ATOM 2963 C C . HIS A 1 401 ? 1.868 15.161 12.567 1.00 33.66 401 HIS A C 1
ATOM 2965 O O . HIS A 1 401 ? 2.511 15.530 11.588 1.00 33.66 401 HIS A O 1
ATOM 2971 N N . VAL A 1 402 ? 2.163 14.055 13.255 1.00 37.94 402 VAL A N 1
ATOM 2972 C CA . VAL A 1 402 ? 3.189 13.076 12.871 1.00 37.94 402 VAL A CA 1
ATOM 2973 C C . VAL A 1 402 ? 2.761 12.332 11.604 1.00 37.94 402 VAL A C 1
ATOM 2975 O O . VAL A 1 402 ? 3.559 12.257 10.673 1.00 37.94 402 VAL A O 1
ATOM 2978 N N . ALA A 1 403 ? 1.501 11.897 11.513 1.00 37.72 403 ALA A N 1
ATOM 2979 C CA . ALA A 1 403 ? 0.911 11.326 10.302 1.00 37.72 403 ALA A CA 1
ATOM 2980 C C . ALA A 1 403 ? 0.914 12.340 9.141 1.00 37.72 403 ALA A C 1
ATOM 2982 O O . ALA A 1 403 ? 1.343 12.039 8.033 1.00 37.72 403 ALA A O 1
ATOM 2983 N N . ARG A 1 404 ? 0.572 13.606 9.411 1.00 35.03 404 ARG A N 1
ATOM 2984 C CA . ARG A 1 404 ? 0.615 14.693 8.419 1.00 35.03 404 ARG A CA 1
ATOM 2985 C C . ARG A 1 404 ? 2.031 15.062 7.963 1.00 35.03 404 ARG A C 1
ATOM 2987 O O . ARG A 1 404 ? 2.207 15.437 6.810 1.00 35.03 404 ARG A O 1
ATOM 2994 N N . LEU A 1 405 ? 3.033 14.991 8.841 1.00 32.81 405 LEU A N 1
ATOM 2995 C CA . LEU A 1 405 ? 4.442 15.220 8.488 1.00 32.81 405 LEU A CA 1
ATOM 2996 C C . LEU A 1 405 ? 5.025 14.058 7.674 1.00 32.81 405 LEU A C 1
ATOM 2998 O O . LEU A 1 405 ? 5.905 14.291 6.849 1.00 32.81 405 LEU A O 1
ATOM 3002 N N . ALA A 1 406 ? 4.515 12.838 7.866 1.00 36.28 406 ALA A N 1
ATOM 3003 C CA . ALA A 1 406 ? 4.857 11.689 7.032 1.00 36.28 406 ALA A CA 1
ATOM 3004 C C . ALA A 1 406 ? 4.338 11.832 5.586 1.00 36.28 406 ALA A C 1
ATOM 3006 O O . ALA A 1 406 ? 4.949 11.281 4.678 1.00 36.28 406 ALA A O 1
ATOM 3007 N N . ARG A 1 407 ? 3.292 12.644 5.355 1.00 34.22 407 ARG A N 1
ATOM 3008 C CA . ARG A 1 407 ? 2.719 12.946 4.026 1.00 34.22 407 ARG A CA 1
ATOM 3009 C C . ARG A 1 407 ? 3.447 14.047 3.226 1.00 34.22 407 ARG A C 1
ATOM 3011 O O . ARG A 1 407 ? 2.955 14.450 2.180 1.00 34.22 407 ARG A O 1
ATOM 3018 N N . THR A 1 408 ? 4.586 14.588 3.684 1.00 26.67 408 THR A N 1
ATOM 3019 C CA . THR A 1 408 ? 5.302 15.664 2.953 1.00 26.67 408 THR A CA 1
ATOM 3020 C C . THR A 1 408 ? 6.771 15.339 2.671 1.00 26.67 408 THR A C 1
ATOM 3022 O O . THR A 1 408 ? 7.584 15.378 3.601 1.00 26.67 408 THR A O 1
ATOM 3025 N N . PRO A 1 409 ? 7.172 15.138 1.403 1.00 31.66 409 PRO A N 1
ATOM 3026 C CA . PRO A 1 409 ? 8.579 15.132 1.022 1.00 31.66 409 PRO A CA 1
ATOM 3027 C C . PRO A 1 409 ? 9.139 16.568 1.083 1.00 31.66 409 PRO A C 1
ATOM 3029 O O . PRO A 1 409 ? 8.649 17.468 0.405 1.00 31.66 409 PRO A O 1
ATOM 3032 N N . GLY A 1 410 ? 10.168 16.815 1.905 1.00 38.25 410 GLY A N 1
ATOM 3033 C CA . GLY A 1 410 ? 11.004 18.028 1.805 1.00 38.25 410 GLY A CA 1
ATOM 3034 C C . GLY A 1 410 ? 10.755 19.201 2.774 1.00 38.25 410 GLY A C 1
ATOM 3035 O O . GLY A 1 410 ? 11.394 20.245 2.622 1.00 38.25 410 GLY A O 1
ATOM 3036 N N . ALA A 1 411 ? 9.912 19.087 3.805 1.00 32.50 411 ALA A N 1
ATOM 3037 C CA . ALA A 1 411 ? 9.722 20.185 4.764 1.00 32.50 411 ALA A CA 1
ATOM 3038 C C . ALA A 1 411 ? 10.851 20.256 5.820 1.00 32.50 411 ALA A C 1
ATOM 3040 O O . ALA A 1 411 ? 10.924 19.457 6.753 1.00 32.50 411 ALA A O 1
ATOM 3041 N N . GLY A 1 412 ? 11.737 21.250 5.699 1.00 31.48 412 GLY A N 1
ATOM 3042 C CA . GLY A 1 412 ? 12.723 21.591 6.730 1.00 31.48 412 GLY A CA 1
ATOM 3043 C C . GLY A 1 412 ? 12.070 21.967 8.070 1.00 31.48 412 GLY A C 1
ATOM 3044 O O . GLY A 1 412 ? 11.063 22.671 8.104 1.00 31.48 412 GLY A O 1
ATOM 3045 N N . CYS A 1 413 ? 12.660 21.510 9.182 1.00 24.95 413 CYS A N 1
ATOM 3046 C CA . CYS A 1 413 ? 12.173 21.773 10.540 1.00 24.95 413 CYS A CA 1
ATOM 3047 C C . CYS A 1 413 ? 11.955 23.278 10.809 1.00 24.95 413 CYS A C 1
ATOM 3049 O O . CYS A 1 413 ? 12.913 24.050 10.692 1.00 24.95 413 CYS A O 1
ATOM 3051 N N . PRO A 1 414 ? 10.768 23.711 11.275 1.00 28.02 414 PRO A N 1
ATOM 3052 C CA . PRO A 1 414 ? 10.606 25.051 11.817 1.00 28.02 414 PRO A CA 1
ATOM 3053 C C . PRO A 1 414 ? 11.324 25.158 13.168 1.00 28.02 414 PRO A C 1
ATOM 3055 O O . PRO A 1 414 ? 11.064 24.404 14.110 1.00 28.02 414 PRO A O 1
ATOM 3058 N N . GLU A 1 415 ? 12.232 26.125 13.279 1.00 30.64 415 GLU A N 1
ATOM 3059 C CA . GLU A 1 415 ? 12.832 26.526 14.545 1.00 30.64 415 GLU A CA 1
ATOM 3060 C C . GLU A 1 415 ? 11.756 27.133 15.461 1.00 30.64 415 GLU A C 1
ATOM 3062 O O . GLU A 1 415 ? 11.364 28.283 15.276 1.00 30.64 415 GLU A O 1
ATOM 3067 N N . ARG A 1 416 ? 11.363 26.361 16.487 1.00 32.25 416 ARG A N 1
ATOM 3068 C CA . ARG A 1 416 ? 10.719 26.727 17.775 1.00 32.25 416 ARG A CA 1
ATOM 3069 C C . ARG A 1 416 ? 9.334 26.110 17.980 1.00 32.25 416 ARG A C 1
ATOM 3071 O O . ARG A 1 416 ? 8.330 26.687 17.589 1.00 32.25 416 ARG A O 1
ATOM 3078 N N . TYR A 1 417 ? 9.302 25.044 18.780 1.00 27.84 417 TYR A N 1
ATOM 3079 C CA . TYR A 1 417 ? 8.155 24.655 19.607 1.00 27.84 417 TYR A CA 1
ATOM 3080 C C . TYR A 1 417 ? 8.633 24.170 20.992 1.00 27.84 417 TYR A C 1
ATOM 3082 O O . TYR A 1 417 ? 9.816 23.848 21.149 1.00 27.84 417 TYR A O 1
ATOM 3090 N N . PRO A 1 418 ? 7.768 24.241 22.025 1.00 27.61 418 PRO A N 1
ATOM 3091 C CA . PRO A 1 418 ? 8.156 24.146 23.427 1.00 27.61 418 PRO A CA 1
ATOM 3092 C C . PRO A 1 418 ? 8.611 22.732 23.792 1.00 27.61 418 PRO A C 1
ATOM 3094 O O . PRO A 1 418 ? 8.045 21.738 23.353 1.00 27.61 418 PRO A O 1
ATOM 3097 N N . THR A 1 419 ? 9.647 22.655 24.622 1.00 25.72 419 THR A N 1
ATOM 3098 C CA . THR A 1 419 ? 10.215 21.412 25.149 1.00 25.72 419 THR A CA 1
ATOM 3099 C C . THR A 1 419 ? 9.159 20.590 25.891 1.00 25.72 419 THR A C 1
ATOM 3101 O O . THR A 1 419 ? 8.771 20.956 27.001 1.00 25.72 419 THR A O 1
ATOM 3104 N N . VAL A 1 420 ? 8.740 19.466 25.308 1.00 25.78 420 VAL A N 1
ATOM 3105 C CA . VAL A 1 420 ? 8.053 18.377 26.017 1.00 25.78 420 VAL A CA 1
ATOM 3106 C C . VAL A 1 420 ? 9.133 17.409 26.535 1.00 25.78 420 VAL A C 1
ATOM 3108 O O . VAL A 1 420 ? 10.024 17.053 25.761 1.00 25.78 420 VAL A O 1
ATOM 3111 N N . PRO A 1 421 ? 9.143 17.016 27.825 1.00 26.12 421 PRO A N 1
ATOM 3112 C CA . PRO A 1 421 ? 10.175 16.131 28.365 1.00 26.12 421 PRO A CA 1
ATOM 3113 C C . PRO A 1 421 ? 10.119 14.736 27.729 1.00 26.12 421 PRO A C 1
ATOM 3115 O O . PRO A 1 421 ? 9.059 14.121 27.650 1.00 26.12 421 PRO A O 1
ATOM 3118 N N . VAL A 1 422 ? 11.288 14.215 27.351 1.00 28.50 422 VAL A N 1
ATOM 3119 C CA . VAL A 1 422 ? 11.531 12.901 26.713 1.00 28.50 422 VAL A CA 1
ATOM 3120 C C . VAL A 1 422 ? 11.218 11.705 27.644 1.00 28.50 422 VAL A C 1
ATOM 3122 O O . VAL A 1 422 ? 11.358 10.548 27.266 1.00 28.50 422 VAL A O 1
ATOM 3125 N N . GLU A 1 423 ? 10.716 11.947 28.854 1.00 27.31 423 GLU A N 1
ATOM 3126 C CA . GLU A 1 423 ? 10.389 10.909 29.845 1.00 27.31 423 GLU A CA 1
ATOM 3127 C C . GLU A 1 423 ? 9.088 10.127 29.541 1.00 27.31 423 GLU A C 1
ATOM 3129 O O . GLU A 1 423 ? 8.762 9.186 30.260 1.00 27.31 423 GLU A O 1
ATOM 3134 N N . LEU A 1 424 ? 8.350 10.463 28.474 1.00 27.95 424 LEU A N 1
ATOM 3135 C CA . LEU A 1 424 ? 7.053 9.849 28.131 1.00 27.95 424 LEU A CA 1
ATOM 3136 C C . LEU A 1 424 ? 7.112 8.657 27.154 1.00 27.95 424 LEU A C 1
ATOM 3138 O O . LEU A 1 424 ? 6.070 8.073 26.876 1.00 27.95 424 LEU A O 1
ATOM 3142 N N . LEU A 1 425 ? 8.295 8.263 26.665 1.00 29.44 425 LEU A N 1
ATOM 3143 C CA . LEU A 1 425 ? 8.449 7.159 25.695 1.00 29.44 425 LEU A CA 1
ATOM 3144 C C . LEU A 1 425 ? 9.044 5.862 26.268 1.00 29.44 425 LEU A C 1
ATOM 3146 O O . LEU A 1 425 ? 9.327 4.942 25.511 1.00 29.44 425 LEU A O 1
ATOM 3150 N N . GLY A 1 426 ? 9.228 5.746 27.588 1.00 27.75 426 GLY A N 1
ATOM 3151 C CA . GLY A 1 426 ? 9.515 4.447 28.217 1.00 27.75 426 GLY A CA 1
ATOM 3152 C C . GLY A 1 426 ? 10.784 3.722 27.741 1.00 27.75 426 GLY A C 1
ATOM 3153 O O . GLY A 1 426 ? 10.876 2.509 27.901 1.00 27.75 426 GLY A O 1
ATOM 3154 N N . LEU A 1 427 ? 11.777 4.428 27.191 1.00 28.06 427 LEU A N 1
ATOM 3155 C CA . LEU A 1 427 ? 13.094 3.852 26.913 1.00 28.06 427 LEU A CA 1
ATOM 3156 C C . LEU A 1 427 ? 13.929 3.870 28.199 1.00 28.06 427 LEU A C 1
ATOM 3158 O O . LEU A 1 427 ? 14.172 4.925 28.786 1.00 28.06 427 LEU A O 1
ATOM 3162 N N . HIS A 1 428 ? 14.342 2.687 28.653 1.00 26.56 428 HIS A N 1
ATOM 3163 C CA . HIS A 1 428 ? 15.178 2.506 29.836 1.00 26.56 428 HIS A CA 1
ATOM 3164 C C . HIS A 1 428 ? 16.450 3.369 29.777 1.00 26.56 428 HIS A C 1
ATOM 3166 O O . HIS A 1 428 ? 17.251 3.292 28.848 1.00 26.56 428 HIS A O 1
ATOM 3172 N N . SER A 1 429 ? 16.647 4.169 30.824 1.00 33.16 429 SER A N 1
ATOM 3173 C CA . SER A 1 429 ? 17.835 4.978 31.072 1.00 33.16 429 SER A CA 1
ATOM 3174 C C . SER A 1 429 ? 19.023 4.098 31.475 1.00 33.16 429 SER A C 1
ATOM 3176 O O . SER A 1 429 ? 19.103 3.631 32.613 1.00 33.16 429 SER A O 1
ATOM 3178 N N . GLY A 1 430 ? 19.973 3.913 30.565 1.00 27.30 430 GLY A N 1
ATOM 3179 C CA . GLY A 1 430 ? 21.301 3.387 30.860 1.00 27.30 430 GLY A CA 1
ATOM 3180 C C . GLY A 1 430 ? 22.329 4.114 30.002 1.00 27.30 430 GLY A C 1
ATOM 3181 O O . GLY A 1 430 ? 22.210 4.108 28.785 1.00 27.30 430 GLY A O 1
ATOM 3182 N N . CYS A 1 431 ? 23.316 4.739 30.648 1.00 27.00 431 CYS A N 1
ATOM 3183 C CA . CYS A 1 431 ? 24.420 5.516 30.062 1.00 27.00 431 CYS A CA 1
ATOM 3184 C C . CYS A 1 431 ? 24.080 6.925 29.549 1.00 27.00 431 CYS A C 1
ATOM 3186 O O . CYS A 1 431 ? 24.054 7.155 28.348 1.00 27.00 431 CYS A O 1
ATOM 3188 N N . CYS A 1 432 ? 23.952 7.903 30.456 1.00 24.31 432 CYS A N 1
ATOM 3189 C CA . CYS A 1 432 ? 24.338 9.302 30.186 1.00 24.31 432 CYS A CA 1
ATOM 3190 C C . CYS A 1 432 ? 24.566 10.123 31.476 1.00 24.31 432 CYS A C 1
ATOM 3192 O O . CYS A 1 432 ? 24.243 11.304 31.534 1.00 24.31 432 CYS A O 1
ATOM 3194 N N . ASP A 1 433 ? 25.177 9.539 32.511 1.00 25.98 433 ASP A N 1
ATOM 3195 C CA . ASP A 1 433 ? 25.746 10.321 33.619 1.00 25.98 433 ASP A CA 1
ATOM 3196 C C . ASP A 1 433 ? 27.194 10.686 33.290 1.00 25.98 433 ASP A C 1
ATOM 3198 O O . ASP A 1 433 ? 28.131 10.031 33.739 1.00 25.98 433 ASP A O 1
ATOM 3202 N N . SER A 1 434 ? 27.390 11.695 32.433 1.00 29.03 434 SER A N 1
ATOM 3203 C CA . SER A 1 434 ? 28.608 12.531 32.408 1.00 29.03 434 SER A CA 1
ATOM 3204 C C . SER A 1 434 ? 28.595 13.566 31.279 1.00 29.03 434 SER A C 1
ATOM 3206 O O . SER A 1 434 ? 29.403 13.491 30.370 1.00 29.03 434 SER A O 1
ATOM 3208 N N . PHE A 1 435 ? 27.763 14.610 31.354 1.00 24.23 435 PHE A N 1
ATOM 3209 C CA . PHE A 1 435 ? 28.094 15.883 30.689 1.00 24.23 435 PHE A CA 1
ATOM 3210 C C . PHE A 1 435 ? 27.494 17.078 31.444 1.00 24.23 435 PHE A C 1
ATOM 3212 O O . PHE A 1 435 ? 26.281 17.255 31.523 1.00 24.23 435 PHE A O 1
ATOM 3219 N N . ARG A 1 436 ? 28.364 17.919 32.023 1.00 26.28 436 ARG A N 1
ATOM 3220 C CA . ARG A 1 436 ? 27.984 19.198 32.647 1.00 26.28 436 ARG A CA 1
ATOM 3221 C C . ARG A 1 436 ? 27.600 20.244 31.579 1.00 26.28 436 ARG A C 1
ATOM 3223 O O . ARG A 1 436 ? 28.134 20.208 30.468 1.00 26.28 436 ARG A O 1
ATOM 3230 N N . PRO A 1 437 ? 26.733 21.224 31.901 1.00 28.09 437 PRO A N 1
ATOM 3231 C CA . PRO A 1 437 ? 26.191 22.163 30.927 1.00 28.09 437 PRO A CA 1
ATOM 3232 C C . PRO A 1 437 ? 27.180 23.304 30.646 1.00 28.09 437 PRO A C 1
ATOM 3234 O O . PRO A 1 437 ? 27.385 24.180 31.480 1.00 28.09 437 PRO A O 1
ATOM 3237 N N . GLY A 1 438 ? 27.792 23.296 29.457 1.00 30.78 438 GLY A N 1
ATOM 3238 C CA . GLY A 1 438 ? 28.714 24.361 29.030 1.00 30.78 438 GLY A CA 1
ATOM 3239 C C . GLY A 1 438 ? 29.191 24.338 27.569 1.00 30.78 438 GLY A C 1
ATOM 3240 O O . GLY A 1 438 ? 30.057 25.130 27.218 1.00 30.78 438 GLY A O 1
ATOM 3241 N N . ALA A 1 439 ? 28.653 23.480 26.693 1.00 30.30 439 ALA A N 1
ATOM 3242 C CA . ALA A 1 439 ? 29.194 23.268 25.339 1.00 30.30 439 ALA A CA 1
ATOM 3243 C C . ALA A 1 439 ? 28.179 23.499 24.198 1.00 30.30 439 ALA A C 1
ATOM 3245 O O . ALA A 1 439 ? 28.150 22.756 23.222 1.00 30.30 439 ALA A O 1
ATOM 3246 N N . LYS A 1 440 ? 27.347 24.549 24.273 1.00 33.94 440 LYS A N 1
ATOM 3247 C CA . LYS A 1 440 ? 26.404 24.891 23.181 1.00 33.94 440 LYS A CA 1
ATOM 3248 C C . LYS A 1 440 ? 27.061 25.552 21.953 1.00 33.94 440 LYS A C 1
ATOM 3250 O O . LYS A 1 440 ? 26.402 25.719 20.935 1.00 33.94 440 LYS A O 1
ATOM 3255 N N . SER A 1 441 ? 28.352 25.893 21.996 1.00 35.53 441 SER A N 1
ATOM 3256 C CA . SER A 1 441 ? 29.035 26.623 20.911 1.00 35.53 441 SER A CA 1
ATOM 3257 C C . SER A 1 441 ? 29.999 25.785 20.050 1.00 35.53 441 SER A C 1
ATOM 3259 O O . SER A 1 441 ? 30.445 26.270 19.008 1.00 35.53 441 SER A O 1
ATOM 3261 N N . SER A 1 442 ? 30.303 24.532 20.418 1.00 33.00 442 SER A N 1
ATOM 3262 C CA . SER A 1 442 ? 31.199 23.656 19.634 1.00 33.00 442 SER A CA 1
ATOM 3263 C C . SER A 1 442 ? 30.458 22.665 18.724 1.00 33.00 442 SER A C 1
ATOM 3265 O O . SER A 1 442 ? 30.980 22.322 17.663 1.00 33.00 442 SER A O 1
ATOM 3267 N N . LEU A 1 443 ? 29.218 22.283 19.064 1.00 33.56 443 LEU A N 1
ATOM 3268 C CA . LEU A 1 443 ? 28.381 21.390 18.249 1.00 33.56 443 LEU A CA 1
ATOM 3269 C C . LEU A 1 443 ? 27.915 22.067 16.946 1.00 33.56 443 LEU A C 1
ATOM 3271 O O . LEU A 1 443 ? 27.985 21.474 15.873 1.00 33.56 443 LEU A O 1
ATOM 3275 N N . PHE A 1 444 ? 27.564 23.356 17.010 1.00 31.33 444 PHE A N 1
ATOM 3276 C CA . PHE A 1 444 ? 27.146 24.149 15.844 1.00 31.33 444 PHE A CA 1
ATOM 3277 C C . PHE A 1 444 ? 28.260 24.319 14.797 1.00 31.33 444 PHE A C 1
ATOM 3279 O O . PHE A 1 444 ? 27.988 24.385 13.600 1.00 31.33 444 PHE A O 1
ATOM 3286 N N . ARG A 1 445 ? 29.532 24.342 15.223 1.00 33.91 445 ARG A N 1
ATOM 3287 C CA . ARG A 1 445 ? 30.682 24.409 14.303 1.00 33.91 445 ARG A CA 1
ATOM 3288 C C . ARG A 1 445 ? 31.034 23.055 13.676 1.00 33.91 445 ARG A C 1
ATOM 3290 O O . ARG A 1 445 ? 31.621 23.048 12.598 1.00 33.91 445 ARG A O 1
ATOM 3297 N N . ARG A 1 446 ? 30.660 21.933 14.307 1.00 33.38 446 ARG A N 1
ATOM 3298 C CA . ARG A 1 446 ? 30.827 20.579 13.744 1.00 33.38 446 ARG A CA 1
ATOM 3299 C C . ARG A 1 446 ? 29.676 20.193 12.809 1.00 33.38 446 ARG A C 1
ATOM 3301 O O . ARG A 1 446 ? 29.941 19.655 11.742 1.00 33.38 446 ARG A O 1
ATOM 3308 N N . LEU A 1 447 ? 28.440 20.593 13.115 1.00 33.12 447 LEU A N 1
ATOM 3309 C CA . LEU A 1 447 ? 27.276 20.380 12.239 1.00 33.12 447 LEU A CA 1
ATOM 3310 C C . LEU A 1 447 ? 27.362 21.169 10.921 1.00 33.12 447 LEU A C 1
ATOM 3312 O O . LEU A 1 447 ? 26.941 20.678 9.879 1.00 33.12 447 LEU A O 1
ATOM 3316 N N . LYS A 1 448 ? 27.988 22.356 10.927 1.00 31.36 448 LYS A N 1
ATOM 3317 C CA . LYS A 1 448 ? 28.205 23.129 9.692 1.00 31.36 448 LYS A CA 1
ATOM 3318 C C . LYS A 1 448 ? 29.297 22.545 8.779 1.00 31.36 448 LYS A C 1
ATOM 3320 O O . LYS A 1 448 ? 29.280 22.853 7.598 1.00 31.36 448 LYS A O 1
ATOM 3325 N N . ARG A 1 449 ? 30.216 21.712 9.299 1.00 31.52 449 ARG A N 1
ATOM 3326 C CA . ARG A 1 449 ? 31.190 20.959 8.478 1.00 31.52 449 ARG A CA 1
ATOM 3327 C C . ARG A 1 449 ? 30.611 19.639 7.962 1.00 31.52 449 ARG A C 1
ATOM 3329 O O . ARG A 1 449 ? 30.826 19.320 6.806 1.00 31.52 449 ARG A O 1
ATOM 3336 N N . ALA A 1 450 ? 29.777 18.955 8.750 1.00 33.19 450 ALA A N 1
ATOM 3337 C CA . ALA A 1 450 ? 29.079 17.745 8.298 1.00 33.19 450 ALA A CA 1
ATOM 3338 C C . ALA A 1 450 ? 28.102 18.007 7.133 1.00 33.19 450 ALA A C 1
ATOM 3340 O O . ALA A 1 450 ? 27.906 17.145 6.286 1.00 33.19 450 ALA A O 1
ATOM 3341 N N . ARG A 1 451 ? 27.530 19.218 7.034 1.00 30.12 451 ARG A N 1
ATOM 3342 C CA . ARG A 1 451 ? 26.655 19.603 5.910 1.00 30.12 451 ARG A CA 1
ATOM 3343 C C . ARG A 1 451 ? 27.410 19.894 4.603 1.00 30.12 451 ARG A C 1
ATOM 3345 O O . ARG A 1 451 ? 26.775 19.961 3.563 1.00 30.12 451 ARG A O 1
ATOM 3352 N N . SER A 1 452 ? 28.730 20.073 4.653 1.00 33.25 452 SER A N 1
ATOM 3353 C CA . SER A 1 452 ? 29.577 20.210 3.458 1.00 33.25 452 SER A CA 1
ATOM 3354 C C . SER A 1 452 ? 30.076 18.855 2.945 1.00 33.25 452 SER A C 1
ATOM 3356 O O . SER A 1 452 ? 30.320 18.728 1.752 1.00 33.25 452 SER A O 1
ATOM 3358 N N . ASP A 1 453 ? 30.156 17.848 3.823 1.00 32.69 453 ASP A N 1
ATOM 3359 C CA . ASP A 1 453 ? 30.547 16.475 3.467 1.00 32.69 453 ASP A CA 1
ATOM 3360 C C . ASP A 1 453 ? 29.334 15.569 3.154 1.00 32.69 453 ASP A C 1
ATOM 3362 O O . ASP A 1 453 ? 29.470 14.561 2.469 1.00 32.69 453 ASP A O 1
ATOM 3366 N N . SER A 1 454 ? 28.118 15.930 3.588 1.00 28.98 454 SER A N 1
ATOM 3367 C CA . SER A 1 454 ? 26.892 15.150 3.326 1.00 28.98 454 SER A CA 1
ATOM 3368 C C . SER A 1 454 ? 26.320 15.317 1.912 1.00 28.98 454 SER A C 1
ATOM 3370 O O . SER A 1 454 ? 25.461 14.533 1.521 1.00 28.98 454 SER A O 1
ATOM 3372 N N . THR A 1 455 ? 26.785 16.295 1.131 1.00 30.62 455 THR A N 1
ATOM 3373 C CA . THR A 1 455 ? 26.477 16.407 -0.309 1.00 30.62 455 THR A CA 1
ATOM 3374 C C . THR A 1 455 ? 27.344 15.488 -1.180 1.00 30.62 455 THR A C 1
ATOM 3376 O O . THR A 1 455 ? 27.249 15.558 -2.397 1.00 30.62 455 THR A O 1
ATOM 3379 N N . ALA A 1 456 ? 28.169 14.620 -0.580 1.00 32.00 456 ALA A N 1
ATOM 3380 C CA . ALA A 1 456 ? 29.021 13.659 -1.286 1.00 32.00 456 ALA A CA 1
ATOM 3381 C C . ALA A 1 456 ? 28.713 12.178 -0.958 1.00 32.00 456 ALA A C 1
ATOM 3383 O O . ALA A 1 456 ? 29.507 11.310 -1.305 1.00 32.00 456 ALA A O 1
ATOM 3384 N N . VAL A 1 457 ? 27.594 11.862 -0.282 1.00 29.88 457 VAL A N 1
ATOM 3385 C CA . VAL A 1 457 ? 27.273 10.478 0.162 1.00 29.88 457 VAL A CA 1
ATOM 3386 C C . VAL A 1 457 ? 25.954 9.932 -0.423 1.00 29.88 457 VAL A C 1
ATOM 3388 O O . VAL A 1 457 ? 25.488 8.865 -0.039 1.00 29.88 457 VAL A O 1
ATOM 3391 N N . HIS A 1 458 ? 25.373 10.590 -1.428 1.00 29.33 458 HIS A N 1
ATOM 3392 C CA . HIS A 1 458 ? 24.292 10.011 -2.243 1.00 29.33 458 HIS A CA 1
ATOM 3393 C C . HIS A 1 458 ? 24.735 9.790 -3.688 1.00 29.33 458 HIS A C 1
ATOM 3395 O O . HIS A 1 458 ? 24.154 10.318 -4.621 1.00 29.33 458 HIS A O 1
ATOM 3401 N N . THR A 1 459 ? 25.785 8.984 -3.824 1.00 31.44 459 THR A N 1
ATOM 3402 C CA . THR A 1 459 ? 26.063 8.128 -4.983 1.00 31.44 459 THR A CA 1
ATOM 3403 C C . THR A 1 459 ? 26.782 6.898 -4.426 1.00 31.44 459 THR A C 1
ATOM 3405 O O . THR A 1 459 ? 27.989 6.925 -4.174 1.00 31.44 459 THR A O 1
ATOM 3408 N N . HIS A 1 460 ? 26.037 5.844 -4.108 1.00 25.39 460 HIS A N 1
ATOM 3409 C CA . HIS A 1 460 ? 26.589 4.492 -4.062 1.00 25.39 460 HIS A CA 1
ATOM 3410 C C . HIS A 1 460 ? 25.787 3.684 -5.069 1.00 25.39 460 HIS A C 1
ATOM 3412 O O . HIS A 1 460 ? 24.666 3.270 -4.793 1.00 25.39 460 HIS A O 1
ATOM 3418 N N . ASN A 1 461 ? 26.382 3.563 -6.254 1.00 26.83 461 ASN A N 1
ATOM 3419 C CA . ASN A 1 461 ? 25.986 2.652 -7.311 1.00 26.83 461 ASN A CA 1
ATOM 3420 C C . ASN A 1 461 ? 25.902 1.232 -6.746 1.00 26.83 461 ASN A C 1
ATOM 3422 O O . ASN A 1 461 ? 26.857 0.751 -6.128 1.00 26.83 461 ASN A O 1
ATOM 3426 N N . ASN A 1 462 ? 24.790 0.552 -7.012 1.00 26.98 462 ASN A N 1
ATOM 3427 C CA . ASN A 1 462 ? 24.734 -0.901 -6.960 1.00 26.98 462 ASN A CA 1
ATOM 3428 C C . ASN A 1 462 ? 25.540 -1.441 -8.150 1.00 26.98 462 ASN A C 1
ATOM 3430 O O . ASN A 1 462 ? 25.045 -1.505 -9.270 1.00 26.98 462 ASN A O 1
ATOM 3434 N N . HIS A 1 463 ? 26.795 -1.821 -7.917 1.00 26.41 463 HIS A N 1
ATOM 3435 C CA . HIS A 1 463 ? 27.478 -2.753 -8.808 1.00 26.41 463 HIS A CA 1
ATOM 3436 C C . HIS A 1 463 ? 26.986 -4.167 -8.492 1.00 26.41 463 HIS A C 1
ATOM 3438 O O . HIS A 1 463 ? 27.316 -4.726 -7.447 1.00 26.41 463 HIS A O 1
ATOM 3444 N N . TYR A 1 464 ? 26.218 -4.747 -9.412 1.00 25.86 464 TYR A N 1
ATOM 3445 C CA . TYR A 1 464 ? 26.085 -6.193 -9.531 1.00 25.86 464 TYR A CA 1
ATOM 3446 C C . TYR A 1 464 ? 27.425 -6.758 -10.026 1.00 25.86 464 TYR A C 1
ATOM 3448 O O . TYR A 1 464 ? 27.784 -6.593 -11.190 1.00 25.86 464 TYR A O 1
ATOM 3456 N N . GLU A 1 465 ? 28.194 -7.403 -9.145 1.00 26.17 465 GLU A N 1
ATOM 3457 C CA . GLU A 1 465 ? 29.291 -8.275 -9.573 1.00 26.17 465 GLU A CA 1
ATOM 3458 C C . GLU A 1 465 ? 28.714 -9.629 -9.999 1.00 26.17 465 GLU A C 1
ATOM 3460 O O . GLU A 1 465 ? 28.205 -10.413 -9.195 1.00 26.17 465 GLU A O 1
ATOM 3465 N N . THR A 1 466 ? 28.812 -9.898 -11.297 1.00 27.39 466 THR A N 1
ATOM 3466 C CA . THR A 1 466 ? 28.607 -11.201 -11.918 1.00 27.39 466 THR A CA 1
ATOM 3467 C C . THR A 1 466 ? 29.707 -12.168 -11.470 1.00 27.39 466 THR A C 1
ATOM 3469 O O . THR A 1 466 ? 30.867 -12.079 -11.872 1.00 27.39 466 THR A O 1
ATOM 3472 N N . GLY A 1 467 ? 29.343 -13.121 -10.611 1.00 25.84 467 GLY A N 1
ATOM 3473 C CA . GLY A 1 467 ? 30.212 -14.221 -10.201 1.00 25.84 467 GLY A CA 1
ATOM 3474 C C . GLY A 1 467 ? 30.371 -15.253 -11.316 1.00 25.84 467 GLY A C 1
ATOM 3475 O O . GLY A 1 467 ? 29.485 -16.070 -11.555 1.00 25.84 467 GLY A O 1
ATOM 3476 N N . VAL A 1 468 ? 31.525 -15.222 -11.979 1.00 27.48 468 VAL A N 1
ATOM 3477 C CA . VAL A 1 468 ? 32.008 -16.253 -12.904 1.00 27.48 468 VAL A CA 1
ATOM 3478 C C . VAL A 1 468 ? 32.169 -17.583 -12.156 1.00 27.48 468 VAL A C 1
ATOM 3480 O O . VAL A 1 468 ? 32.896 -17.674 -11.168 1.00 27.48 468 VAL A O 1
ATOM 3483 N N . PHE A 1 469 ? 31.492 -18.623 -12.648 1.00 27.30 469 PHE A N 1
ATOM 3484 C CA . PHE A 1 469 ? 31.727 -20.018 -12.280 1.00 27.30 469 PHE A CA 1
ATOM 3485 C C . PHE A 1 469 ? 33.139 -20.428 -12.709 1.00 27.30 469 PHE A C 1
ATOM 3487 O O . PHE A 1 469 ? 33.394 -20.558 -13.905 1.00 27.30 469 PHE A O 1
ATOM 3494 N N . ASP A 1 470 ? 34.021 -20.694 -11.744 1.00 27.97 470 ASP A N 1
ATOM 3495 C CA . ASP A 1 470 ? 35.275 -21.401 -11.996 1.00 27.97 470 ASP A CA 1
ATOM 3496 C C . ASP A 1 470 ? 35.238 -22.803 -11.379 1.00 27.97 470 ASP A C 1
ATOM 3498 O O . ASP A 1 470 ? 34.936 -23.023 -10.205 1.00 27.97 470 ASP A O 1
ATOM 3502 N N . SER A 1 471 ? 35.502 -23.758 -12.261 1.00 28.28 471 SER A N 1
ATOM 3503 C CA . SER A 1 471 ? 35.431 -25.203 -12.104 1.00 28.28 471 SER A CA 1
ATOM 3504 C C . SER A 1 471 ? 36.407 -25.778 -11.076 1.00 28.28 471 SER A C 1
ATOM 3506 O O . SER A 1 471 ? 37.550 -25.339 -10.950 1.00 28.28 471 SER A O 1
ATOM 3508 N N . GLU A 1 472 ? 35.964 -26.849 -10.415 1.00 28.59 472 GLU A N 1
ATOM 3509 C CA . GLU A 1 472 ? 36.747 -27.697 -9.518 1.00 28.59 472 GLU A CA 1
ATOM 3510 C C . GLU A 1 472 ? 38.085 -28.164 -10.128 1.00 28.59 472 GLU A C 1
ATOM 3512 O O . GLU A 1 472 ? 38.137 -28.780 -11.195 1.00 28.59 472 GLU A O 1
ATOM 3517 N N . GLY A 1 473 ? 39.173 -27.950 -9.381 1.00 26.56 473 GLY A N 1
ATOM 3518 C CA . GLY A 1 473 ? 40.486 -28.570 -9.575 1.00 26.56 473 GLY A CA 1
ATOM 3519 C C . GLY A 1 473 ? 40.940 -29.310 -8.303 1.00 26.56 473 GLY A C 1
ATOM 3520 O O . GLY A 1 473 ? 40.493 -28.980 -7.206 1.00 26.56 473 GLY A O 1
ATOM 3521 N N . PRO A 1 474 ? 41.787 -30.351 -8.411 1.00 32.38 474 PRO A N 1
ATOM 3522 C CA . PRO A 1 474 ? 41.699 -31.521 -7.543 1.00 32.38 474 PRO A CA 1
ATOM 3523 C C . PRO A 1 474 ? 42.460 -31.412 -6.216 1.00 32.38 474 PRO A C 1
ATOM 3525 O O . PRO A 1 474 ? 43.529 -30.813 -6.105 1.00 32.38 474 PRO A O 1
ATOM 3528 N N . LYS A 1 475 ? 41.919 -32.133 -5.227 1.00 35.22 475 LYS A N 1
ATOM 3529 C CA . LYS A 1 475 ? 42.512 -32.421 -3.916 1.00 35.22 475 LYS A CA 1
ATOM 3530 C C . LYS A 1 475 ? 43.925 -33.000 -4.041 1.00 35.22 475 LYS A C 1
ATOM 3532 O O . LYS A 1 475 ? 44.144 -33.967 -4.773 1.00 35.22 475 LYS A O 1
ATOM 3537 N N . ARG A 1 476 ? 44.844 -32.508 -3.205 1.00 29.73 476 ARG A N 1
ATOM 3538 C CA . ARG A 1 476 ? 46.008 -33.275 -2.749 1.00 29.73 476 ARG A CA 1
ATOM 3539 C C . ARG A 1 476 ? 46.098 -33.269 -1.232 1.00 29.73 476 ARG A C 1
ATOM 3541 O O . ARG A 1 476 ? 45.851 -32.263 -0.575 1.00 29.73 476 ARG A O 1
ATOM 3548 N N . SER A 1 477 ? 46.379 -34.464 -0.743 1.00 36.78 477 SER A N 1
ATOM 3549 C CA . SER A 1 477 ? 46.605 -34.861 0.631 1.00 36.78 477 SER A CA 1
ATOM 3550 C C . SER A 1 477 ? 47.981 -34.418 1.130 1.00 36.78 477 SER A C 1
ATOM 3552 O O . SER A 1 477 ? 48.831 -33.998 0.346 1.00 36.78 477 SER A O 1
ATOM 3554 N N . ASP A 1 478 ? 48.167 -34.644 2.431 1.00 32.16 478 ASP A N 1
ATOM 3555 C CA . ASP A 1 478 ? 49.419 -34.664 3.195 1.00 32.16 478 ASP A CA 1
ATOM 3556 C C . ASP A 1 478 ? 49.677 -33.306 3.884 1.00 32.16 478 ASP A C 1
ATOM 3558 O O . ASP A 1 478 ? 49.900 -32.294 3.240 1.00 32.16 478 ASP A O 1
ATOM 3562 N N . GLY A 1 479 ? 49.600 -33.142 5.204 1.00 36.72 479 GLY A N 1
ATOM 3563 C CA . GLY A 1 479 ? 49.796 -34.097 6.285 1.00 36.72 479 GLY A CA 1
ATOM 3564 C C . GLY A 1 479 ? 51.091 -33.783 7.028 1.00 36.72 479 GLY A C 1
ATOM 3565 O O . GLY A 1 479 ? 52.021 -34.575 6.954 1.00 36.72 479 GLY A O 1
ATOM 3566 N N . THR A 1 480 ? 51.180 -32.647 7.731 1.00 27.98 480 THR A N 1
ATOM 3567 C CA . THR A 1 480 ? 52.032 -32.474 8.932 1.00 27.98 480 THR A CA 1
ATOM 3568 C C . THR A 1 480 ? 51.733 -31.133 9.625 1.00 27.98 480 THR A C 1
ATOM 3570 O O . THR A 1 480 ? 51.504 -30.150 8.923 1.00 27.98 480 THR A O 1
ATOM 3573 N N . PRO A 1 481 ? 51.717 -31.067 10.972 1.00 36.56 481 PRO A N 1
ATOM 3574 C CA . PRO A 1 481 ? 51.401 -29.846 11.705 1.00 36.56 481 PRO A CA 1
ATOM 3575 C C . PRO A 1 481 ? 52.661 -29.076 12.123 1.00 36.56 481 PRO A C 1
ATOM 3577 O O . PRO A 1 481 ? 53.656 -29.690 12.512 1.00 36.56 481 PRO A O 1
ATOM 3580 N N . LEU A 1 482 ? 52.561 -27.746 12.124 1.00 33.50 482 LEU A N 1
ATOM 3581 C CA . LEU A 1 482 ? 52.831 -26.883 13.281 1.00 33.50 482 LEU A CA 1
ATOM 3582 C C . LEU A 1 482 ? 52.125 -25.539 13.099 1.00 33.50 482 LEU A C 1
ATOM 3584 O O . LEU A 1 482 ? 52.229 -24.977 11.986 1.00 33.50 482 LEU A O 1
#

Radius of gyration: 31.1 Å; chains: 1; bounding box: 83×62×103 Å

Sequence (482 aa):
MDTNGRGHRVDELAALPPSRLRDHASELGDLLSSEDPYVQSRAMELVVGLSEEHPDAVVDLLDEVTAHLGDGSLGEDAAQVVGTLSSEYPKAVKQRLPLLVAVLDSGGAVTVHVTDALASLGEHDAEVLARRGILETLFDLLEEDDEAVRTTALRALGEVAGTDPEAVGEAASSIADRLDDPAPVVQRRAAFALGELAGTVPEPVFEATGDLCDLLESSDRGGRSGAAYALGEMATAAESIDAETMSAIVEGLRVDTPAVRQHASFLVATVAAENPRAVKPHADEITRGMADTDPRVRRNLASALEALDESFPDAVESARAAVAETLEDPDAVGSVAEFSPAGLRALAGDDRAPDDLRTGGTAGSRRGRQKPLTARNGRPGLSELRRGIRFRRDLLFCLWHVARLARTPGAGCPERYPTVPVELLGLHSGCCDSFRPGAKSSLFRRLKRARSDSTAVHTHNNHYETGVFDSEGPKRSDGTPL

pLDDT: mean 72.23, std 27.2, range [24.23, 98.19]

Foldseek 3Di:
DCPVVLLVVLVVLVVDDLVVNLVCLVVLLVQCVDPDPNSNLSSLVSLLVNCVVPVVSCLVSLVSLLVCCLPPRRNLSSLSSLLSCLQVPVVSSLVCVVSLLVCCPVDDNSVLSSLSSLLSNLLVPLVSCLPPSNLVSLLVQCPDPDPSSVLSSLSSLLSNLLPPVPSSLVSLLSLLVQCPPPDLSSVLSSLSSLLSNLQPPVVSLLVSLVSLLVLCVDPDPSSVVSSCSNLLSNLVNLVVQALVNLVSLLVLCQDPDVSSNLSSLQSLLSSLQVPVVSNLVCLLSLLVSCLDPDLSSVLSSVSSLVSNCVPPVVSNVVSLVVLVVCLVCVPVPPDPVRGDPLSSCLSVVNPPHDPCSVCSVPPPDDDDDDDDDDDDDDDDDPVVVVVVVVVVVVVSVVVVVVVVVVVDDDDDDDPDDDDDDPPPPPDDDDDDPDDDPDPPPVVVVVVVVVVVVVVPPPDDDPDDDDDDDDDDDDDDDDDDDD